Protein 3WXB (pdb70)

Sequence (521 aa):
SSGLVPRGSHMGELRVRSVLVTGANRGIGLGFVQHLLALSNPPEWVFATCRDPKGQRAQELQKLASKHPNLVIVPLEVTDPASIKAAAASVGERLKGSGLNLLINNAGIARANTIDNETLKDMSEVYTTNTIAPLLLSQAFLPMLKKAAQENPGSGLSCSKAAIINISSTAGSIQDLYLWQYGQALSYRCSKAALNMLTRCQSMGYREHGIFCVALHPGWVKTDMGGTLEDKSRVTVDESVGGMLKVLSNLSEKDSGAFLNWEGKVMAWLRVRSVLVTGANRGIGLGFVQHLLALSNPPEWVFATCRDPKGQRAQELQKLASKHPNLVIVPLEVTDPASIKAAAASVGERLKGSGLNLLINNAGIARANTIDNETLKDMSEVYTTNTIAPLLLSQAFLPMLKKAAQEGLSCSKAAIINISSTAGSIQDLYLWQYGQALSYRCSKAALNMLTRCQSMGYREHGIFCVALHPGWVKTDMGGTLEDKSRVTVDESVGGMLKVLSNLSEKDSGAFLNWEGKVMAW

Structure (mmCIF, N/CA/C/O backbone):
data_3WXB
#
_entry.id   3WXB
#
_cell.length_a   74.568
_cell.length_b   74.568
_cell.length_c   190.925
_cell.angle_alpha   90.00
_cell.angle_beta   90.00
_cell.angle_gamma   120.00
#
_symmetry.space_group_name_H-M   'P 32 2 1'
#
loop_
_entity.id
_entity.type
_entity.pdbx_description
1 polymer 'Uncharacterized protein'
2 non-polymer 'NADPH DIHYDRO-NICOTINAMIDE-ADENINE-DINUCLEOTIDE PHOSPHATE'
3 non-polymer 1,2-ETHANEDIOL
4 water water
#
loop_
_atom_site.group_PDB
_atom_site.id
_atom_site.type_symbol
_atom_site.label_atom_id
_atom_site.label_alt_id
_atom_site.label_comp_id
_atom_site.label_asym_id
_atom_site.label_entity_id
_atom_site.label_seq_id
_atom_site.pdbx_PDB_ins_code
_atom_site.Cartn_x
_atom_site.Cartn_y
_atom_site.Cartn_z
_atom_site.occupancy
_atom_site.B_iso_or_equiv
_atom_site.auth_seq_id
_atom_site.auth_comp_id
_atom_site.auth_asym_id
_atom_site.auth_atom_id
_atom_site.pdbx_PDB_model_num
ATOM 1 N N . SER A 1 11 ? 78.161 -18.742 -7.135 1.00 58.95 -9 SER A N 1
ATOM 2 C CA . SER A 1 11 ? 76.749 -19.214 -6.841 1.00 58.83 -9 SER A CA 1
ATOM 3 C C . SER A 1 11 ? 76.123 -18.481 -5.613 1.00 55.57 -9 SER A C 1
ATOM 4 O O . SER A 1 11 ? 75.668 -17.351 -5.796 1.00 59.44 -9 SER A O 1
ATOM 7 N N . SER A 1 12 ? 76.039 -19.055 -4.392 1.00 51.52 -8 SER A N 1
ATOM 8 C CA . SER A 1 12 ? 76.387 -20.437 -4.047 1.00 46.83 -8 SER A CA 1
ATOM 9 C C . SER A 1 12 ? 75.253 -21.496 -4.173 1.00 43.16 -8 SER A C 1
ATOM 10 O O . SER A 1 12 ? 75.549 -22.696 -4.122 1.00 45.46 -8 SER A O 1
ATOM 13 N N . GLY A 1 13 ? 73.997 -21.074 -4.369 1.00 35.95 -7 GLY A N 1
ATOM 14 C CA . GLY A 1 13 ? 72.899 -22.019 -4.709 1.00 34.88 -7 GLY A CA 1
ATOM 15 C C . GLY A 1 13 ? 72.981 -22.653 -6.097 1.00 32.48 -7 GLY A C 1
ATOM 16 O O . GLY A 1 13 ? 73.580 -22.082 -7.019 1.00 34.62 -7 GLY A O 1
ATOM 17 N N . LEU A 1 14 ? 72.379 -23.821 -6.257 1.00 29.26 -6 LEU A N 1
ATOM 18 C CA . LEU A 1 14 ? 72.259 -24.512 -7.551 1.00 27.33 -6 LEU A CA 1
ATOM 19 C C . LEU A 1 14 ? 70.954 -25.250 -7.513 1.00 22.12 -6 LEU A C 1
ATOM 20 O O . LEU A 1 14 ? 70.665 -25.948 -6.551 1.00 22.56 -6 LEU A O 1
ATOM 25 N N . VAL A 1 15 ? 70.174 -25.124 -8.575 1.00 22.49 -5 VAL A N 1
ATOM 26 C CA . VAL A 1 15 ? 68.887 -25.747 -8.637 1.00 25.43 -5 VAL A CA 1
ATOM 27 C C . VAL A 1 15 ? 68.779 -26.370 -10.005 1.00 24.91 -5 VAL A C 1
ATOM 28 O O . VAL A 1 15 ? 68.277 -25.738 -10.961 1.00 25.08 -5 VAL A O 1
ATOM 32 N N . PRO A 1 16 ? 69.242 -27.650 -10.123 1.00 24.27 -4 PRO A N 1
ATOM 33 C CA . PRO A 1 16 ? 69.316 -28.240 -11.455 1.00 25.10 -4 PRO A CA 1
ATOM 34 C C . PRO A 1 16 ? 67.936 -28.397 -12.094 1.00 23.33 -4 PRO A C 1
ATOM 35 O O . PRO A 1 16 ? 67.835 -28.439 -13.309 1.00 21.73 -4 PRO A O 1
ATOM 39 N N . ARG A 1 17 ? 66.896 -28.502 -11.282 1.00 24.28 -3 ARG A N 1
ATOM 40 C CA . ARG A 1 17 ? 65.514 -28.573 -11.830 1.00 24.48 -3 ARG A CA 1
ATOM 41 C C . ARG A 1 17 ? 65.271 -27.409 -12.828 1.00 22.96 -3 ARG A C 1
ATOM 42 O O . ARG A 1 17 ? 64.583 -27.551 -13.842 1.00 24.63 -3 ARG A O 1
ATOM 50 N N . GLY A 1 18 ? 65.857 -26.267 -12.532 1.00 22.80 -2 GLY A N 1
ATOM 51 C CA . GLY A 1 18 ? 65.736 -25.130 -13.423 1.00 26.66 -2 GLY A CA 1
ATOM 52 C C . GLY A 1 18 ? 66.914 -24.930 -14.371 1.00 29.73 -2 GLY A C 1
ATOM 53 O O . GLY A 1 18 ? 66.718 -24.412 -15.457 1.00 31.77 -2 GLY A O 1
ATOM 54 N N . SER A 1 19 ? 68.123 -25.352 -14.010 1.00 28.58 -1 SER A N 1
ATOM 55 C CA . SER A 1 19 ? 69.300 -25.000 -14.868 1.00 31.18 -1 SER A CA 1
ATOM 56 C C . SER A 1 19 ? 69.649 -26.087 -15.910 1.00 30.60 -1 SER A C 1
ATOM 57 O O . SER A 1 19 ? 70.263 -25.780 -16.931 1.00 33.21 -1 SER A O 1
ATOM 60 N N . HIS A 1 20 ? 69.309 -27.341 -15.642 1.00 27.73 0 HIS A N 1
ATOM 61 C CA . HIS A 1 20 ? 69.592 -28.448 -16.568 1.00 30.64 0 HIS A CA 1
ATOM 62 C C . HIS A 1 20 ? 68.588 -28.437 -17.720 1.00 31.92 0 HIS A C 1
ATOM 63 O O . HIS A 1 20 ? 67.409 -28.326 -17.457 1.00 28.71 0 HIS A O 1
ATOM 70 N N . MET A 1 21 ? 69.056 -28.621 -18.959 1.00 31.60 1 MET A N 1
ATOM 71 C CA . MET A 1 21 ? 68.213 -28.690 -20.127 1.00 31.40 1 MET A CA 1
ATOM 72 C C . MET A 1 21 ? 67.792 -30.116 -20.318 1.00 33.68 1 MET A C 1
ATOM 73 O O . MET A 1 21 ? 68.530 -30.925 -20.892 1.00 33.30 1 MET A O 1
ATOM 78 N N . GLY A 1 22 ? 66.599 -30.438 -19.843 1.00 29.31 2 GLY A N 1
ATOM 79 C CA . GLY A 1 22 ? 66.075 -31.759 -19.973 1.00 29.85 2 GLY A CA 1
ATOM 80 C C . GLY A 1 22 ? 65.470 -31.884 -21.350 1.00 36.13 2 GLY A C 1
ATOM 81 O O . GLY A 1 22 ? 65.545 -30.957 -22.182 1.00 31.06 2 GLY A O 1
ATOM 82 N N . GLU A 1 23 ? 64.838 -33.010 -21.589 1.00 34.16 3 GLU A N 1
ATOM 83 C CA . GLU A 1 23 ? 64.184 -33.169 -22.847 1.00 42.07 3 GLU A CA 1
ATOM 84 C C . GLU A 1 23 ? 62.711 -32.741 -22.761 1.00 40.89 3 GLU A C 1
ATOM 85 O O . GLU A 1 23 ? 61.965 -33.227 -21.911 1.00 40.35 3 GLU A O 1
ATOM 91 N N . LEU A 1 24 ? 62.327 -31.760 -23.571 1.00 39.13 4 LEU A N 1
ATOM 92 C CA . LEU A 1 24 ? 60.917 -31.388 -23.647 1.00 37.79 4 LEU A CA 1
ATOM 93 C C . LEU A 1 24 ? 60.503 -31.775 -25.043 1.00 35.93 4 LEU A C 1
ATOM 94 O O . LEU A 1 24 ? 60.873 -31.097 -25.990 1.00 36.87 4 LEU A O 1
ATOM 99 N N . ARG A 1 25 ? 59.739 -32.840 -25.176 1.00 34.13 5 ARG A N 1
ATOM 100 C CA . ARG A 1 25 ? 59.295 -33.312 -26.475 1.00 35.49 5 ARG A CA 1
ATOM 101 C C . ARG A 1 25 ? 57.789 -33.147 -26.556 1.00 35.77 5 ARG A C 1
ATOM 102 O O . ARG A 1 25 ? 57.039 -34.030 -26.107 1.00 37.09 5 ARG A O 1
ATOM 110 N N . VAL A 1 26 ? 57.331 -32.017 -27.099 1.00 34.11 6 VAL A N 1
ATOM 111 C CA . VAL A 1 26 ? 55.886 -31.755 -27.173 1.00 33.83 6 VAL A CA 1
ATOM 112 C C . VAL A 1 26 ? 55.466 -31.643 -28.649 1.00 30.45 6 VAL A C 1
ATOM 113 O O . VAL A 1 26 ? 55.983 -30.803 -29.403 1.00 28.58 6 VAL A O 1
ATOM 117 N N . ARG A 1 27 ? 54.550 -32.514 -29.045 1.00 28.45 7 ARG A N 1
ATOM 118 C CA . ARG A 1 27 ? 54.050 -32.556 -30.398 1.00 34.21 7 ARG A CA 1
ATOM 119 C C . ARG A 1 27 ? 53.105 -31.350 -30.597 1.00 32.84 7 ARG A C 1
ATOM 120 O O . ARG A 1 27 ? 53.147 -30.663 -31.634 1.00 32.84 7 ARG A O 1
ATOM 128 N N . SER A 1 28 ? 52.247 -31.098 -29.601 1.00 31.44 8 SER A N 1
ATOM 129 C CA . SER A 1 28 ? 51.353 -29.946 -29.708 1.00 29.67 8 SER A CA 1
ATOM 130 C C . SER A 1 28 ? 51.321 -29.182 -28.397 1.00 28.70 8 SER A C 1
ATOM 131 O O . SER A 1 28 ? 51.365 -29.807 -27.325 1.00 25.96 8 SER A O 1
ATOM 134 N N . VAL A 1 29 ? 51.287 -27.845 -28.480 1.00 29.85 9 VAL A N 1
ATOM 135 C CA . VAL A 1 29 ? 51.121 -26.969 -27.293 1.00 28.59 9 VAL A CA 1
ATOM 136 C C . VAL A 1 29 ? 50.133 -25.844 -27.638 1.00 29.54 9 VAL A C 1
ATOM 137 O O . VAL A 1 29 ? 50.158 -25.345 -28.784 1.00 28.67 9 VAL A O 1
ATOM 141 N N . LEU A 1 30 ? 49.363 -25.342 -26.649 1.00 27.26 10 LEU A N 1
ATOM 142 C CA . LEU A 1 30 ? 48.602 -24.070 -26.842 1.00 27.95 10 LEU A CA 1
ATOM 143 C C . LEU A 1 30 ? 48.981 -23.131 -25.719 1.00 29.57 10 LEU A C 1
ATOM 144 O O . LEU A 1 30 ? 49.086 -23.576 -24.540 1.00 28.88 10 LEU A O 1
ATOM 149 N N . VAL A 1 31 ? 49.303 -21.878 -26.072 1.00 22.16 11 VAL A N 1
ATOM 150 C CA . VAL A 1 31 ? 49.647 -20.853 -25.124 1.00 20.79 11 VAL A CA 1
ATOM 151 C C . VAL A 1 31 ? 48.575 -19.748 -25.238 1.00 26.80 11 VAL A C 1
ATOM 152 O O . VAL A 1 31 ? 48.318 -19.294 -26.352 1.00 29.41 11 VAL A O 1
ATOM 156 N N . THR A 1 32 ? 47.964 -19.339 -24.127 1.00 27.64 12 THR A N 1
ATOM 157 C CA . THR A 1 32 ? 46.999 -18.202 -24.104 1.00 25.61 12 THR A CA 1
ATOM 158 C C . THR A 1 32 ? 47.758 -16.907 -23.863 1.00 25.05 12 THR A C 1
ATOM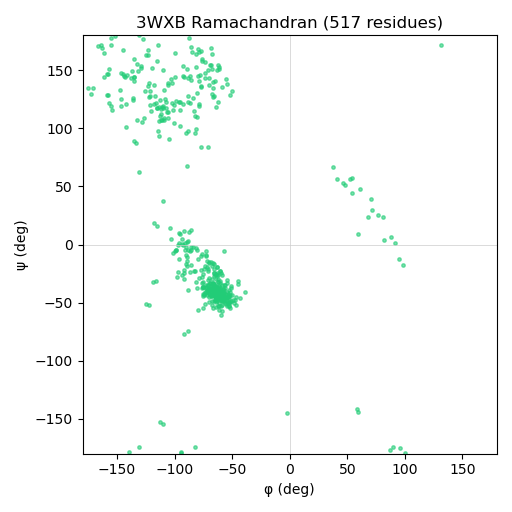 159 O O . THR A 1 32 ? 48.816 -16.897 -23.210 1.00 24.91 12 THR A O 1
ATOM 163 N N . GLY A 1 33 ? 47.247 -15.773 -24.374 1.00 26.79 13 GLY A N 1
ATOM 164 C CA . GLY A 1 33 ? 47.910 -14.477 -24.132 1.00 20.89 13 GLY A CA 1
ATOM 165 C C . GLY A 1 33 ? 49.212 -14.396 -24.886 1.00 26.54 13 GLY A C 1
ATOM 166 O O . GLY A 1 33 ? 50.219 -13.895 -24.381 1.00 24.51 13 GLY A O 1
ATOM 167 N N . ALA A 1 34 ? 49.223 -14.911 -26.119 1.00 27.56 14 ALA A N 1
ATOM 168 C CA . ALA A 1 34 ? 50.499 -15.097 -26.824 1.00 23.80 14 ALA A CA 1
ATOM 169 C C . ALA A 1 34 ? 51.022 -13.918 -27.671 1.00 32.15 14 ALA A C 1
ATOM 170 O O . ALA A 1 34 ? 52.072 -14.063 -28.327 1.00 27.93 14 ALA A O 1
ATOM 172 N N . ASN A 1 35 ? 50.322 -12.769 -27.692 1.00 31.88 15 ASN A N 1
ATOM 173 C CA . ASN A 1 35 ? 50.767 -11.682 -28.570 1.00 29.02 15 ASN A CA 1
ATOM 174 C C . ASN A 1 35 ? 51.844 -10.789 -28.041 1.00 31.68 15 ASN A C 1
ATOM 175 O O . ASN A 1 35 ? 52.547 -10.121 -28.829 1.00 29.29 15 ASN A O 1
ATOM 180 N N . ARG A 1 36 ? 52.001 -10.718 -26.721 1.00 26.70 16 ARG A N 1
ATOM 181 C CA . ARG A 1 36 ? 53.045 -9.878 -26.183 1.00 30.99 16 ARG A CA 1
ATOM 182 C C . ARG A 1 36 ? 53.462 -10.510 -24.842 1.00 29.00 16 ARG A C 1
ATOM 183 O O . ARG A 1 36 ? 52.896 -11.527 -24.462 1.00 26.02 16 ARG A O 1
ATOM 191 N N . GLY A 1 37 ? 54.430 -9.904 -24.172 1.00 28.37 17 GLY A N 1
ATOM 192 C CA . GLY A 1 37 ? 54.870 -10.320 -22.830 1.00 31.37 17 GLY A CA 1
ATOM 193 C C . GLY A 1 37 ? 55.381 -11.749 -22.764 1.00 29.30 17 GLY A C 1
ATOM 194 O O . GLY A 1 37 ? 55.973 -12.282 -23.707 1.00 30.95 17 GLY A O 1
ATOM 195 N N . ILE A 1 38 ? 55.100 -12.393 -21.652 1.00 27.75 18 ILE A N 1
ATOM 196 C CA . ILE A 1 38 ? 55.600 -13.762 -21.417 1.00 25.76 18 ILE A CA 1
ATOM 197 C C . ILE A 1 38 ? 55.048 -14.740 -22.405 1.00 25.70 18 ILE A C 1
ATOM 198 O O . ILE A 1 38 ? 55.780 -15.640 -22.874 1.00 26.06 18 ILE A O 1
ATOM 203 N N . GLY A 1 39 ? 53.746 -14.604 -22.703 1.00 25.31 19 GLY A N 1
ATOM 204 C CA . GLY A 1 39 ? 53.044 -15.459 -23.692 1.00 25.41 19 GLY A CA 1
ATOM 205 C C . GLY A 1 39 ? 53.750 -15.464 -25.068 1.00 32.71 19 GLY A C 1
ATOM 206 O O . GLY A 1 39 ? 54.020 -16.550 -25.633 1.00 26.96 19 GLY A O 1
ATOM 207 N N . LEU A 1 40 ? 54.086 -14.279 -25.589 1.00 27.58 20 LEU A N 1
ATOM 208 C CA . LEU A 1 40 ? 54.881 -14.203 -26.846 1.00 33.53 20 LEU A CA 1
ATOM 209 C C . LEU A 1 40 ? 56.242 -14.918 -26.696 1.00 31.10 20 LEU A C 1
ATOM 210 O O . LEU A 1 40 ? 56.631 -15.703 -27.588 1.00 30.47 20 LEU A O 1
ATOM 215 N N . GLY A 1 41 ? 56.926 -14.689 -25.566 1.00 29.43 21 GLY A N 1
ATOM 216 C CA . GLY A 1 41 ? 58.134 -15.451 -25.231 1.00 29.54 21 GLY A CA 1
ATOM 217 C C . GLY A 1 41 ? 57.952 -16.967 -25.315 1.00 30.19 21 GLY A C 1
ATOM 218 O O . GLY A 1 41 ? 58.758 -17.668 -25.937 1.00 31.27 21 GLY A O 1
ATOM 219 N N . PHE A 1 42 ? 56.888 -17.490 -24.707 1.00 27.36 22 PHE A N 1
ATOM 220 C CA . PHE A 1 42 ? 56.623 -18.904 -24.806 1.00 28.77 22 PHE A CA 1
ATOM 221 C C . PHE A 1 42 ? 56.592 -19.366 -26.261 1.00 32.48 22 PHE A C 1
ATOM 222 O O . PHE A 1 42 ? 57.214 -20.404 -26.612 1.00 29.68 22 PHE A O 1
ATOM 230 N N . VAL A 1 43 ? 55.893 -18.603 -27.104 1.00 28.24 23 VAL A N 1
ATOM 231 C CA . VAL A 1 43 ? 55.744 -18.983 -28.539 1.00 29.66 23 VAL A CA 1
ATOM 232 C C . VAL A 1 43 ? 57.081 -19.040 -29.256 1.00 30.92 23 VAL A C 1
ATOM 233 O O . VAL A 1 43 ? 57.385 -20.064 -29.914 1.00 35.98 23 VAL A O 1
ATOM 237 N N . GLN A 1 44 ? 57.868 -17.985 -29.113 1.00 27.15 24 GLN A N 1
ATOM 238 C CA . GLN A 1 44 ? 59.191 -17.898 -29.732 1.00 33.71 24 GLN A CA 1
ATOM 239 C C . GLN A 1 44 ? 60.133 -19.032 -29.249 1.00 36.27 24 GLN A C 1
ATOM 240 O O . GLN A 1 44 ? 60.903 -19.609 -30.021 1.00 36.46 24 GLN A O 1
ATOM 246 N N . HIS A 1 45 ? 60.113 -19.306 -27.939 1.00 35.86 25 HIS A N 1
ATOM 247 C CA . HIS A 1 45 ? 60.978 -20.350 -27.383 1.00 33.83 25 HIS A CA 1
ATOM 248 C C . HIS A 1 45 ? 60.524 -21.727 -27.780 1.00 33.76 25 HIS A C 1
ATOM 249 O O . HIS A 1 45 ? 61.384 -22.627 -28.068 1.00 35.57 25 HIS A O 1
ATOM 256 N N . LEU A 1 46 ? 59.201 -21.924 -27.823 1.00 30.09 26 LEU A N 1
ATOM 257 C CA . LEU A 1 46 ? 58.665 -23.213 -28.270 1.00 35.12 26 LEU A CA 1
ATOM 258 C C . LEU A 1 46 ? 59.030 -23.480 -29.723 1.00 39.29 26 LEU A C 1
ATOM 259 O O . LEU A 1 46 ? 59.309 -24.634 -30.100 1.00 37.99 26 LEU A O 1
ATOM 264 N N . LEU A 1 47 ? 58.991 -22.422 -30.538 1.00 36.56 27 LEU A N 1
ATOM 265 C CA . LEU A 1 47 ? 59.299 -22.588 -31.965 1.00 39.62 27 LEU A CA 1
ATOM 266 C C . LEU A 1 47 ? 60.763 -22.904 -32.166 1.00 39.24 27 LEU A C 1
ATOM 267 O O . LEU A 1 47 ? 61.101 -23.615 -33.092 1.00 42.76 27 LEU A O 1
ATOM 272 N N . ALA A 1 48 ? 61.610 -22.350 -31.303 1.00 39.96 28 ALA A N 1
ATOM 273 C CA . ALA A 1 48 ? 63.043 -22.518 -31.346 1.00 41.93 28 ALA A CA 1
ATOM 274 C C . ALA A 1 48 ? 63.570 -23.797 -30.617 1.00 45.41 28 ALA A C 1
ATOM 275 O O . ALA A 1 48 ? 64.775 -23.897 -30.360 1.00 50.15 28 ALA A O 1
ATOM 277 N N . LEU A 1 49 ? 62.689 -24.741 -30.248 1.00 44.43 29 LEU A N 1
ATOM 278 C CA . LEU A 1 49 ? 63.142 -26.013 -29.626 1.00 44.50 29 LEU A CA 1
ATOM 279 C C . LEU A 1 49 ? 63.869 -26.891 -30.682 1.00 48.54 29 LEU A C 1
ATOM 280 O O . LEU A 1 49 ? 63.454 -26.926 -31.859 1.00 44.61 29 LEU A O 1
ATOM 285 N N . SER A 1 50 ? 64.926 -27.597 -30.251 1.00 50.49 30 SER A N 1
ATOM 286 C CA . SER A 1 50 ? 65.627 -28.557 -31.107 1.00 50.66 30 SER A CA 1
ATOM 287 C C . SER A 1 50 ? 64.652 -29.513 -31.807 1.00 50.53 30 SER A C 1
ATOM 288 O O . SER A 1 50 ? 64.709 -29.649 -33.025 1.00 49.98 30 SER A O 1
ATOM 291 N N . ASN A 1 51 ? 63.733 -30.140 -31.079 1.00 49.01 31 ASN A N 1
ATOM 292 C CA . ASN A 1 51 ? 62.622 -30.805 -31.755 1.00 51.19 31 ASN A CA 1
ATOM 293 C C . ASN A 1 51 ? 61.302 -30.010 -31.643 1.00 50.82 31 ASN A C 1
ATOM 294 O O . ASN A 1 51 ? 60.541 -30.184 -30.690 1.00 49.83 31 ASN A O 1
ATOM 299 N N . PRO A 1 52 ? 61.045 -29.117 -32.622 1.00 49.73 32 PRO A N 1
ATOM 300 C CA . PRO A 1 52 ? 59.939 -28.181 -32.464 1.00 45.60 32 PRO A CA 1
ATOM 301 C C . PRO A 1 52 ? 58.597 -28.878 -32.510 1.00 43.72 32 PRO A C 1
ATOM 302 O O . PRO A 1 52 ? 58.473 -29.957 -33.137 1.00 41.45 32 PRO A O 1
ATOM 306 N N . PRO A 1 53 ? 57.594 -28.295 -31.890 1.00 39.56 33 PRO A N 1
ATOM 307 C CA . PRO A 1 53 ? 56.280 -28.898 -31.915 1.00 35.67 33 PRO A CA 1
ATOM 308 C C . PRO A 1 53 ? 55.770 -28.944 -33.312 1.00 36.51 33 PRO A C 1
ATOM 309 O O . PRO A 1 53 ? 56.126 -28.099 -34.062 1.00 36.40 33 PRO A O 1
ATOM 313 N N . GLU A 1 54 ? 54.942 -29.921 -33.630 1.00 34.29 34 GLU A N 1
ATOM 314 C CA . GLU A 1 54 ? 54.207 -29.921 -34.865 1.00 40.77 34 GLU A CA 1
ATOM 315 C C . GLU A 1 54 ? 53.169 -28.815 -34.939 1.00 41.68 34 GLU A C 1
ATOM 316 O O . GLU A 1 54 ? 52.914 -28.305 -35.985 1.00 37.16 34 GLU A O 1
ATOM 322 N N . TRP A 1 55 ? 52.565 -28.465 -33.818 1.00 35.60 35 TRP A N 1
ATOM 323 C CA . TRP A 1 55 ? 51.627 -27.363 -33.748 1.00 34.62 35 TRP A CA 1
ATOM 324 C C . TRP A 1 55 ? 51.904 -26.545 -32.516 1.00 36.06 35 TRP A C 1
ATOM 325 O O . TRP A 1 55 ? 51.925 -27.084 -31.444 1.00 31.12 35 TRP A O 1
ATOM 336 N N . VAL A 1 56 ? 52.095 -25.250 -32.685 1.00 31.67 36 VAL A N 1
ATOM 337 C CA . VAL A 1 56 ? 52.057 -24.319 -31.596 1.00 32.98 36 VAL A CA 1
ATOM 338 C C . VAL A 1 56 ? 50.814 -23.479 -31.848 1.00 36.57 36 VAL A C 1
ATOM 339 O O . VAL A 1 56 ? 50.731 -22.753 -32.854 1.00 33.23 36 VAL A O 1
ATOM 343 N N . PHE A 1 57 ? 49.820 -23.639 -30.982 1.00 32.57 37 PHE A N 1
ATOM 344 C CA . PHE A 1 57 ? 48.656 -22.780 -30.994 1.00 31.60 37 PHE A CA 1
ATOM 345 C C . PHE A 1 57 ? 48.944 -21.548 -30.156 1.00 33.55 37 PHE A C 1
ATOM 346 O O . PHE A 1 57 ? 49.272 -21.624 -28.944 1.00 30.22 37 PHE A O 1
ATOM 354 N N . ALA A 1 58 ? 48.839 -20.386 -30.783 1.00 30.31 38 ALA A N 1
ATOM 355 C CA . ALA A 1 58 ? 49.065 -19.169 -30.019 1.00 29.19 38 ALA A CA 1
ATOM 356 C C . ALA A 1 58 ? 47.714 -18.431 -29.956 1.00 34.95 38 ALA A C 1
ATOM 357 O O . ALA A 1 58 ? 47.152 -18.065 -31.020 1.00 34.10 38 ALA A O 1
ATOM 359 N N . THR A 1 59 ? 47.153 -18.222 -28.765 1.00 29.48 39 THR A N 1
ATOM 360 C CA . THR A 1 59 ? 45.877 -17.534 -28.753 1.00 27.21 39 THR A CA 1
ATOM 361 C C . THR A 1 59 ? 46.095 -16.025 -28.590 1.00 30.36 39 THR A C 1
ATOM 362 O O . THR A 1 59 ? 47.020 -15.559 -27.890 1.00 27.40 39 THR A O 1
ATOM 366 N N . CYS A 1 60 ? 45.222 -15.258 -29.251 1.00 33.08 40 CYS A N 1
ATOM 367 C CA . CYS A 1 60 ? 45.173 -13.838 -29.017 1.00 31.27 40 CYS A CA 1
ATOM 368 C C . CYS A 1 60 ? 43.802 -13.261 -29.365 1.00 29.89 40 CYS A C 1
ATOM 369 O O . CYS A 1 60 ? 42.874 -13.952 -29.790 1.00 28.26 40 CYS A O 1
ATOM 372 N N . ARG A 1 61 ? 43.698 -11.973 -29.126 1.00 33.76 41 ARG A N 1
ATOM 373 C CA . ARG A 1 61 ? 42.522 -11.189 -29.378 1.00 35.30 41 ARG A CA 1
ATOM 374 C C . ARG A 1 61 ? 42.880 -10.294 -30.521 1.00 35.20 41 ARG A C 1
ATOM 375 O O . ARG A 1 61 ? 44.017 -9.891 -30.662 1.00 37.52 41 ARG A O 1
ATOM 383 N N . ASP A 1 62 ? 41.880 -9.951 -31.299 1.00 39.35 42 ASP A N 1
ATOM 384 C CA . ASP A 1 62 ? 42.015 -9.005 -32.412 1.00 37.25 42 ASP A CA 1
ATOM 385 C C . ASP A 1 62 ? 43.151 -9.508 -33.295 1.00 35.08 42 ASP A C 1
ATOM 386 O O . ASP A 1 62 ? 44.104 -8.794 -33.465 1.00 35.95 42 ASP A O 1
ATOM 391 N N . PRO A 1 63 ? 43.080 -10.756 -33.826 1.00 37.31 43 PRO A N 1
ATOM 392 C CA . PRO A 1 63 ? 44.296 -11.327 -34.473 1.00 41.21 43 PRO A CA 1
ATOM 393 C C . PRO A 1 63 ? 44.860 -10.531 -35.682 1.00 42.57 43 PRO A C 1
ATOM 394 O O . PRO A 1 63 ? 46.046 -10.601 -35.988 1.00 38.61 43 PRO A O 1
ATOM 398 N N . LYS A 1 64 ? 44.022 -9.759 -36.357 1.00 44.50 44 LYS A N 1
ATOM 399 C CA . LYS A 1 64 ? 44.582 -8.954 -37.431 1.00 47.79 44 LYS A CA 1
ATOM 400 C C . LYS A 1 64 ? 44.557 -7.507 -37.064 1.00 48.38 44 LYS A C 1
ATOM 401 O O . LYS A 1 64 ? 44.311 -6.692 -37.909 1.00 51.03 44 LYS A O 1
ATOM 407 N N . GLY A 1 65 ? 44.799 -7.188 -35.803 1.00 47.14 45 GLY A N 1
ATOM 408 C CA . GLY A 1 65 ? 44.830 -5.807 -35.348 1.00 44.18 45 GLY A CA 1
ATOM 409 C C . GLY A 1 65 ? 46.251 -5.554 -34.928 1.00 45.24 45 GLY A C 1
ATOM 410 O O . GLY A 1 65 ? 47.047 -6.491 -34.852 1.00 46.74 45 GLY A O 1
ATOM 411 N N . GLN A 1 66 ? 46.576 -4.310 -34.634 1.00 43.63 46 GLN A N 1
ATOM 412 C CA . GLN A 1 66 ? 47.944 -3.925 -34.256 1.00 45.09 46 GLN A CA 1
ATOM 413 C C . GLN A 1 66 ? 48.622 -4.767 -33.101 1.00 44.74 46 GLN A C 1
ATOM 414 O O . GLN A 1 66 ? 49.847 -4.993 -33.113 1.00 39.28 46 GLN A O 1
ATOM 420 N N . ARG A 1 67 ? 47.802 -5.139 -32.112 1.00 43.22 47 ARG A N 1
ATOM 421 C CA . ARG A 1 67 ? 48.137 -6.022 -30.951 1.00 48.29 47 ARG A CA 1
ATOM 422 C C . ARG A 1 67 ? 48.933 -7.298 -31.301 1.00 46.58 47 ARG A C 1
ATOM 423 O O . ARG A 1 67 ? 49.732 -7.810 -30.503 1.00 46.08 47 ARG A O 1
ATOM 431 N N . ALA A 1 68 ? 48.639 -7.824 -32.487 1.00 41.74 48 ALA A N 1
ATOM 432 C CA . ALA A 1 68 ? 48.981 -9.185 -32.896 1.00 40.38 48 ALA A CA 1
ATOM 433 C C . ALA A 1 68 ? 49.961 -9.155 -34.034 1.00 39.68 48 ALA A C 1
ATOM 434 O O . ALA A 1 68 ? 50.162 -10.152 -34.723 1.00 40.34 48 ALA A O 1
ATOM 436 N N . GLN A 1 69 ? 50.563 -7.997 -34.230 1.00 41.39 49 GLN A N 1
ATOM 437 C CA . GLN A 1 69 ? 51.442 -7.778 -35.358 1.00 46.54 49 GLN A CA 1
ATOM 438 C C . GLN A 1 69 ? 52.641 -8.696 -35.296 1.00 46.56 49 GLN A C 1
ATOM 439 O O . GLN A 1 69 ? 52.963 -9.384 -36.281 1.00 40.13 49 GLN A O 1
ATOM 445 N N . GLU A 1 70 ? 53.341 -8.679 -34.165 1.00 44.55 50 GLU A N 1
ATOM 446 C CA . GLU A 1 70 ? 54.577 -9.439 -34.141 1.00 49.97 50 GLU A CA 1
ATOM 447 C C . GLU A 1 70 ? 54.308 -10.946 -34.229 1.00 46.20 50 GLU A C 1
ATOM 448 O O . GLU A 1 70 ? 55.088 -11.690 -34.842 1.00 45.84 50 GLU A O 1
ATOM 454 N N . LEU A 1 71 ? 53.155 -11.382 -33.712 1.00 45.54 51 LEU A N 1
ATOM 455 C CA . LEU A 1 71 ? 52.717 -12.788 -33.856 1.00 43.14 51 LEU A CA 1
ATOM 456 C C . LEU A 1 71 ? 52.461 -13.186 -35.283 1.00 46.03 51 LEU A C 1
ATOM 457 O O . LEU A 1 71 ? 52.783 -14.302 -35.683 1.00 43.72 51 LEU A O 1
ATOM 462 N N . GLN A 1 72 ? 51.767 -12.316 -36.015 1.00 44.66 52 GLN A N 1
ATOM 463 C CA . GLN A 1 72 ? 51.472 -12.553 -37.421 1.00 43.91 52 GLN A CA 1
ATOM 464 C C . GLN A 1 72 ? 52.778 -12.651 -38.219 1.00 42.33 52 GLN A C 1
ATOM 465 O O . GLN A 1 72 ? 52.874 -13.423 -39.156 1.00 42.76 52 GLN A O 1
ATOM 471 N N . LYS A 1 73 ? 53.769 -11.863 -37.826 1.00 42.19 53 LYS A N 1
ATOM 472 C CA . LYS A 1 73 ? 55.086 -11.892 -38.455 1.00 44.82 53 LYS A CA 1
ATOM 473 C C . LYS A 1 73 ? 55.622 -13.290 -38.285 1.00 46.75 53 LYS A C 1
ATOM 474 O O . LYS A 1 73 ? 55.825 -14.005 -39.264 1.00 45.96 53 LYS A O 1
ATOM 480 N N . LEU A 1 74 ? 55.768 -13.706 -37.022 1.00 43.37 54 LEU A N 1
ATOM 481 C CA . LEU A 1 74 ? 56.224 -15.049 -36.696 1.00 43.18 54 LEU A CA 1
ATOM 482 C C . LEU A 1 74 ? 55.519 -16.128 -37.495 1.00 42.28 54 LEU A C 1
ATOM 483 O O . LEU A 1 74 ? 56.171 -17.065 -38.002 1.00 41.33 54 LEU A O 1
ATOM 488 N N . ALA A 1 75 ? 54.198 -16.011 -37.593 1.00 41.26 55 ALA A N 1
ATOM 489 C CA . ALA A 1 75 ? 53.380 -17.024 -38.244 1.00 46.06 55 ALA A CA 1
ATOM 490 C C . ALA A 1 75 ? 53.678 -17.170 -39.736 1.00 50.89 55 ALA A C 1
ATOM 491 O O . ALA A 1 75 ? 53.605 -18.291 -40.290 1.00 51.72 55 ALA A O 1
ATOM 493 N N . SER A 1 76 ? 53.987 -16.040 -40.388 1.00 52.64 56 SER A N 1
ATOM 494 C CA . SER A 1 76 ? 54.346 -16.050 -41.824 1.00 53.31 56 SER A CA 1
ATOM 495 C C . SER A 1 76 ? 55.626 -16.874 -42.062 1.00 53.97 56 SER A C 1
ATOM 496 O O . SER A 1 76 ? 55.778 -17.497 -43.120 1.00 54.17 56 SER A O 1
ATOM 499 N N . LYS A 1 77 ? 56.530 -16.869 -41.071 1.00 53.21 57 LYS A N 1
ATOM 500 C CA . LYS A 1 77 ? 57.773 -17.647 -41.087 1.00 51.68 57 LYS A CA 1
ATOM 501 C C . LYS A 1 77 ? 57.735 -19.081 -40.493 1.00 51.83 57 LYS A C 1
ATOM 502 O O . LYS A 1 77 ? 58.665 -19.858 -40.717 1.00 48.97 57 LYS A O 1
ATOM 508 N N . HIS A 1 78 ? 56.711 -19.429 -39.711 1.00 47.02 58 HIS A N 1
ATOM 509 C CA . HIS A 1 78 ? 56.632 -20.780 -39.127 1.00 44.25 58 HIS A CA 1
ATOM 510 C C . HIS A 1 78 ? 55.321 -21.476 -39.419 1.00 43.61 58 HIS A C 1
ATOM 511 O O . HIS A 1 78 ? 54.279 -21.092 -38.869 1.00 45.57 58 HIS A O 1
ATOM 518 N N . PRO A 1 79 ? 55.366 -22.517 -40.289 1.00 44.52 59 PRO A N 1
ATOM 519 C CA . PRO A 1 79 ? 54.133 -23.188 -40.639 1.00 43.16 59 PRO A CA 1
ATOM 520 C C . PRO A 1 79 ? 53.539 -23.956 -39.456 1.00 42.13 59 PRO A C 1
ATOM 521 O O . PRO A 1 79 ? 52.372 -24.275 -39.488 1.00 41.29 59 PRO A O 1
ATOM 525 N N . ASN A 1 80 ? 54.351 -24.241 -38.427 1.00 43.45 60 ASN A N 1
ATOM 526 C CA . ASN A 1 80 ? 53.829 -24.941 -37.228 1.00 43.86 60 ASN A CA 1
ATOM 527 C C . ASN A 1 80 ? 53.061 -24.000 -36.241 1.00 41.22 60 ASN A C 1
ATOM 528 O O . ASN A 1 80 ? 52.331 -24.470 -35.360 1.00 42.25 60 ASN A O 1
ATOM 533 N N . LEU A 1 81 ? 53.188 -22.694 -36.442 1.00 35.59 61 LEU A N 1
ATOM 534 C CA . LEU A 1 81 ? 52.449 -21.683 -35.659 1.00 39.38 61 LEU A CA 1
ATOM 535 C C . LEU A 1 81 ? 51.033 -21.416 -36.151 1.00 39.79 61 LEU A C 1
ATOM 536 O O . LEU A 1 81 ? 50.855 -20.901 -37.272 1.00 40.68 61 LEU A O 1
ATOM 541 N N . VAL A 1 82 ? 50.032 -21.748 -35.321 1.00 37.27 62 VAL A N 1
ATOM 542 C CA . VAL A 1 82 ? 48.624 -21.530 -35.592 1.00 32.65 62 VAL A CA 1
ATOM 543 C C . VAL A 1 82 ? 48.083 -20.435 -34.646 1.00 37.85 62 VAL A C 1
ATOM 544 O O . VAL A 1 82 ? 48.066 -20.643 -33.425 1.00 30.51 62 VAL A O 1
ATOM 548 N N . ILE A 1 83 ? 47.606 -19.308 -35.210 1.00 33.15 63 ILE A N 1
ATOM 549 C CA . ILE A 1 83 ? 47.023 -18.211 -34.421 1.00 36.23 63 ILE A CA 1
ATOM 550 C C . ILE A 1 83 ? 45.529 -18.432 -34.209 1.00 36.57 63 ILE A C 1
ATOM 551 O O . ILE A 1 83 ? 44.772 -18.606 -35.181 1.00 39.40 63 ILE A O 1
ATOM 556 N N . VAL A 1 84 ? 45.116 -18.482 -32.931 1.00 32.56 64 VAL A N 1
ATOM 557 C CA . VAL A 1 84 ? 43.739 -18.760 -32.515 1.00 32.78 64 VAL A CA 1
ATOM 558 C C . VAL A 1 84 ? 43.076 -17.531 -31.795 1.00 35.75 64 VAL A C 1
ATOM 559 O O . VAL A 1 84 ? 43.584 -17.053 -30.732 1.00 32.82 64 VAL A O 1
ATOM 563 N N . PRO A 1 85 ? 41.973 -16.965 -32.394 1.00 35.94 65 PRO A N 1
ATOM 564 C CA . PRO A 1 85 ? 41.267 -15.890 -31.651 1.00 35.51 65 PRO A CA 1
ATOM 565 C C . PRO A 1 85 ? 40.616 -16.411 -30.392 1.00 30.60 65 PRO A C 1
ATOM 566 O O . PRO A 1 85 ? 39.955 -17.459 -30.406 1.00 31.35 65 PRO A O 1
ATOM 570 N N . LEU A 1 86 ? 40.799 -15.675 -29.300 1.00 32.21 66 LEU A N 1
ATOM 571 C CA . LEU A 1 86 ? 40.238 -16.129 -28.017 1.00 34.58 66 LEU A CA 1
ATOM 572 C C . LEU A 1 86 ? 40.093 -14.962 -27.036 1.00 26.75 66 LEU A C 1
ATOM 573 O O . LEU A 1 86 ? 41.047 -14.243 -26.780 1.00 28.71 66 LEU A O 1
ATOM 578 N N . GLU A 1 87 ? 38.904 -14.827 -26.483 1.00 31.00 67 GLU A N 1
ATOM 579 C CA . GLU A 1 87 ? 38.643 -13.905 -25.378 1.00 30.02 67 GLU A CA 1
ATOM 580 C C . GLU A 1 87 ? 38.422 -14.869 -24.193 1.00 28.14 67 GLU A C 1
ATOM 581 O O . GLU A 1 87 ? 37.394 -15.576 -24.103 1.00 28.66 67 GLU A O 1
ATOM 587 N N . VAL A 1 88 ? 39.406 -14.927 -23.290 1.00 30.26 68 VAL A N 1
ATOM 588 C CA . VAL A 1 88 ? 39.354 -15.955 -22.224 1.00 32.13 68 VAL A CA 1
ATOM 589 C C . VAL A 1 88 ? 38.191 -15.794 -21.226 1.00 31.42 68 VAL A C 1
ATOM 590 O O . VAL A 1 88 ? 37.801 -16.794 -20.576 1.00 27.48 68 VAL A O 1
ATOM 594 N N . THR A 1 89 ? 37.619 -14.578 -21.108 1.00 32.26 69 THR A N 1
ATOM 595 C CA . THR A 1 89 ? 36.475 -14.423 -20.215 1.00 34.53 69 THR A CA 1
ATOM 596 C C . THR A 1 89 ? 35.134 -14.844 -20.785 1.00 38.72 69 THR A C 1
ATOM 597 O O . THR A 1 89 ? 34.118 -14.821 -20.065 1.00 38.37 69 THR A O 1
ATOM 601 N N . ASP A 1 90 ? 35.118 -15.246 -22.052 1.00 33.40 70 ASP A N 1
ATOM 602 C CA . ASP A 1 90 ? 33.845 -15.540 -22.753 1.00 35.30 70 ASP A CA 1
ATOM 603 C C . ASP A 1 90 ? 33.742 -17.045 -22.972 1.00 32.75 70 ASP A C 1
ATOM 604 O O . ASP A 1 90 ? 34.492 -17.572 -23.791 1.00 32.26 70 ASP A O 1
ATOM 609 N N . PRO A 1 91 ? 32.832 -17.745 -22.253 1.00 30.57 71 PRO A N 1
ATOM 610 C CA . PRO A 1 91 ? 32.750 -19.216 -22.478 1.00 36.89 71 PRO A CA 1
ATOM 611 C C . PRO A 1 91 ? 32.528 -19.607 -23.944 1.00 38.17 71 PRO A C 1
ATOM 612 O O . PRO A 1 91 ? 33.054 -20.622 -24.390 1.00 36.09 71 PRO A O 1
ATOM 616 N N . ALA A 1 92 ? 31.793 -18.794 -24.699 1.00 38.98 72 ALA A N 1
ATOM 617 C CA . ALA A 1 92 ? 31.523 -19.095 -26.113 1.00 36.92 72 ALA A CA 1
ATOM 618 C C . ALA A 1 92 ? 32.777 -19.032 -26.953 1.00 35.14 72 ALA A C 1
ATOM 619 O O . ALA A 1 92 ? 32.948 -19.842 -27.875 1.00 34.93 72 ALA A O 1
ATOM 621 N N . SER A 1 93 ? 33.663 -18.096 -26.642 1.00 29.30 73 SER A N 1
ATOM 622 C CA . SER A 1 93 ? 34.935 -17.950 -27.344 1.00 31.78 73 SER A CA 1
ATOM 623 C C . SER A 1 93 ? 35.913 -19.094 -26.957 1.00 33.09 73 SER A C 1
ATOM 624 O O . SER A 1 93 ? 36.687 -19.599 -27.811 1.00 32.29 73 SER A O 1
ATOM 627 N N . ILE A 1 94 ? 35.892 -19.490 -25.701 1.00 31.44 74 ILE A N 1
ATOM 628 C CA . ILE A 1 94 ? 36.589 -20.679 -25.232 1.00 35.35 74 ILE A CA 1
ATOM 629 C C . ILE A 1 94 ? 36.084 -21.902 -25.978 1.00 37.92 74 ILE A C 1
ATOM 630 O O . ILE A 1 94 ? 36.834 -22.685 -26.490 1.00 37.84 74 ILE A O 1
ATOM 635 N N . LYS A 1 95 ? 34.787 -22.037 -26.049 1.00 38.03 75 LYS A N 1
ATOM 636 C CA . LYS A 1 95 ? 34.202 -23.130 -26.776 1.00 40.11 75 LYS A CA 1
ATOM 637 C C . LYS A 1 95 ? 34.688 -23.178 -28.210 1.00 39.80 75 LYS A C 1
ATOM 638 O O . LYS A 1 95 ? 35.098 -24.203 -28.677 1.00 34.85 75 LYS A O 1
ATOM 644 N N . ALA A 1 96 ? 34.604 -22.065 -28.898 1.00 36.40 76 ALA A N 1
ATOM 645 C CA . ALA A 1 96 ? 34.929 -22.022 -30.322 1.00 37.41 76 ALA A CA 1
ATOM 646 C C . ALA A 1 96 ? 36.426 -22.291 -30.544 1.00 35.54 76 ALA A C 1
ATOM 647 O O . ALA A 1 96 ? 36.809 -22.955 -31.510 1.00 35.99 76 ALA A O 1
ATOM 649 N N . ALA A 1 97 ? 37.277 -21.794 -29.650 1.00 32.24 77 ALA A N 1
ATOM 650 C CA . ALA A 1 97 ? 38.715 -22.028 -29.740 1.00 30.60 77 ALA A CA 1
ATOM 651 C C . ALA A 1 97 ? 39.046 -23.521 -29.600 1.00 32.89 77 ALA A C 1
ATOM 652 O O . ALA A 1 97 ? 39.812 -24.063 -30.405 1.00 30.43 77 ALA A O 1
ATOM 654 N N . ALA A 1 98 ? 38.405 -24.202 -28.646 1.00 33.38 78 ALA A N 1
ATOM 655 C CA . ALA A 1 98 ? 38.673 -25.625 -28.432 1.00 34.00 78 ALA A CA 1
ATOM 656 C C . ALA A 1 98 ? 38.251 -26.418 -29.684 1.00 37.04 78 ALA A C 1
ATOM 657 O O . ALA A 1 98 ? 38.986 -27.302 -30.159 1.00 36.95 78 ALA A O 1
ATOM 659 N N . ALA A 1 99 ? 37.047 -26.118 -30.172 1.00 38.03 79 ALA A N 1
ATOM 660 C CA . ALA A 1 99 ? 36.475 -26.774 -31.366 1.00 37.04 79 ALA A CA 1
ATOM 661 C C . ALA A 1 99 ? 37.375 -26.595 -32.573 1.00 32.00 79 ALA A C 1
ATOM 662 O O . ALA A 1 99 ? 37.561 -27.527 -33.362 1.00 38.96 79 ALA A O 1
ATOM 664 N N . SER A 1 100 ? 37.934 -25.409 -32.716 1.00 30.71 80 SER A N 1
ATOM 665 C CA . SER A 1 100 ? 38.862 -25.066 -33.803 1.00 32.89 80 SER A CA 1
ATOM 666 C C . SER A 1 100 ? 40.197 -25.812 -33.694 1.00 35.91 80 SER A C 1
ATOM 667 O O . SER A 1 100 ? 40.697 -26.424 -34.673 1.00 32.60 80 SER A O 1
ATOM 670 N N . VAL A 1 101 ? 40.780 -25.783 -32.496 1.00 34.05 81 VAL A N 1
ATOM 671 C CA . VAL A 1 101 ? 42.040 -26.493 -32.242 1.00 31.90 81 VAL A CA 1
ATOM 672 C C . VAL A 1 101 ? 41.876 -28.000 -32.458 1.00 29.71 81 VAL A C 1
ATOM 673 O O . VAL A 1 101 ? 42.719 -28.621 -33.064 1.00 33.26 81 VAL A O 1
ATOM 677 N N . GLY A 1 102 ? 40.788 -28.556 -31.932 1.00 32.91 82 GLY A N 1
ATOM 678 C CA . GLY A 1 102 ? 40.372 -29.943 -32.112 1.00 34.98 82 GLY A CA 1
ATOM 679 C C . GLY A 1 102 ? 40.303 -30.367 -33.563 1.00 38.28 82 GLY A C 1
ATOM 680 O O . GLY A 1 102 ? 40.739 -31.470 -33.935 1.00 36.88 82 GLY A O 1
ATOM 681 N N . GLU A 1 103 ? 39.799 -29.476 -34.399 1.00 34.46 83 GLU A N 1
ATOM 682 C CA . GLU A 1 103 ? 39.668 -29.760 -35.815 1.00 34.12 83 GLU A CA 1
ATOM 683 C C . GLU A 1 103 ? 41.070 -29.744 -36.435 1.00 31.11 83 GLU A C 1
ATOM 684 O O . GLU A 1 103 ? 41.432 -30.646 -37.215 1.00 30.84 83 GLU A O 1
ATOM 690 N N . ARG A 1 104 ? 41.902 -28.769 -36.073 1.00 33.70 84 ARG A N 1
ATOM 691 C CA . ARG A 1 104 ? 43.292 -28.756 -36.603 1.00 34.00 84 ARG A CA 1
ATOM 692 C C . ARG A 1 104 ? 44.147 -29.945 -36.162 1.00 34.85 84 ARG A C 1
ATOM 693 O O . ARG A 1 104 ? 45.043 -30.393 -36.905 1.00 34.86 84 ARG A O 1
ATOM 701 N N . LEU A 1 105 ? 43.857 -30.484 -34.974 1.00 32.96 85 LEU A N 1
ATOM 702 C CA . LEU A 1 105 ? 44.616 -31.603 -34.406 1.00 33.61 85 LEU A CA 1
ATOM 703 C C . LEU A 1 105 ? 44.310 -32.935 -35.082 1.00 36.94 85 LEU A C 1
ATOM 704 O O . LEU A 1 105 ? 45.115 -33.878 -35.030 1.00 34.68 85 LEU A O 1
ATOM 709 N N . LYS A 1 106 ? 43.153 -33.001 -35.730 1.00 39.01 86 LYS A N 1
ATOM 710 C CA . LYS A 1 106 ? 42.744 -34.149 -36.582 1.00 44.76 86 LYS A CA 1
ATOM 711 C C . LYS A 1 106 ? 42.841 -35.456 -35.820 1.00 44.34 86 LYS A C 1
ATOM 712 O O . LYS A 1 106 ? 43.356 -36.440 -36.327 1.00 45.86 86 LYS A O 1
ATOM 718 N N . GLY A 1 107 ? 42.369 -35.443 -34.575 1.00 42.73 87 GLY A N 1
ATOM 719 C CA . GLY A 1 107 ? 42.297 -36.649 -33.752 1.00 40.83 87 GLY A CA 1
ATOM 720 C C . GLY A 1 107 ? 43.496 -36.829 -32.843 1.00 39.64 87 GLY A C 1
ATOM 721 O O . GLY A 1 107 ? 43.461 -37.666 -31.964 1.00 43.88 87 GLY A O 1
ATOM 722 N N . SER A 1 108 ? 44.558 -36.069 -33.065 1.00 36.85 88 SER A N 1
ATOM 723 C CA . SER A 1 108 ? 45.739 -36.111 -32.200 1.00 37.60 88 SER A CA 1
ATOM 724 C C . SER A 1 108 ? 45.500 -35.373 -30.867 1.00 38.11 88 SER A C 1
ATOM 725 O O . SER A 1 108 ? 44.637 -34.493 -30.784 1.00 35.16 88 SER A O 1
ATOM 728 N N . GLY A 1 109 ? 46.285 -35.717 -29.845 1.00 36.24 89 GLY A N 1
ATOM 729 C CA . GLY A 1 109 ? 46.130 -35.031 -28.553 1.00 33.10 89 GLY A CA 1
ATOM 730 C C . GLY A 1 109 ? 46.779 -33.672 -28.460 1.00 28.86 89 GLY A C 1
ATOM 731 O O . GLY A 1 109 ? 47.614 -33.268 -29.305 1.00 28.40 89 GLY A O 1
ATOM 732 N N . LEU A 1 110 ? 46.432 -32.953 -27.391 1.00 29.55 90 LEU A N 1
ATOM 733 C CA . LEU A 1 110 ? 47.176 -31.744 -27.033 1.00 29.33 90 LEU A CA 1
ATOM 734 C C . LEU A 1 110 ? 48.082 -32.125 -25.881 1.00 27.13 90 LEU A C 1
ATOM 735 O O . LEU A 1 110 ? 47.608 -32.542 -24.823 1.00 25.28 90 LEU A O 1
ATOM 740 N N . ASN A 1 111 ? 49.376 -31.939 -26.070 1.00 29.01 91 ASN A N 1
ATOM 741 C CA . ASN A 1 111 ? 50.354 -32.324 -25.044 1.00 30.34 91 ASN A CA 1
ATOM 742 C C . ASN A 1 111 ? 50.517 -31.317 -23.923 1.00 31.33 91 ASN A C 1
ATOM 743 O O . ASN A 1 111 ? 50.786 -31.701 -22.794 1.00 27.99 91 ASN A O 1
ATOM 748 N N . LEU A 1 112 ? 50.353 -30.035 -24.220 1.00 29.49 92 LEU A N 1
ATOM 749 C CA . LEU A 1 112 ? 50.772 -28.996 -23.278 1.00 27.84 92 LEU A CA 1
ATOM 750 C C . LEU A 1 112 ? 49.816 -27.804 -23.386 1.00 28.12 92 LEU A C 1
ATOM 751 O O . LEU A 1 112 ? 49.601 -27.261 -24.515 1.00 28.24 92 LEU A O 1
ATOM 756 N N . LEU A 1 113 ? 49.222 -27.392 -22.263 1.00 25.41 93 LEU A N 1
ATOM 757 C CA . LEU A 1 113 ? 48.295 -26.242 -22.286 1.00 24.93 93 LEU A CA 1
ATOM 758 C C . LEU A 1 113 ? 48.903 -25.277 -21.333 1.00 24.40 93 LEU A C 1
ATOM 759 O O . LEU A 1 113 ? 49.102 -25.653 -20.168 1.00 23.38 93 LEU A O 1
ATOM 764 N N . ILE A 1 114 ? 49.243 -24.079 -21.800 1.00 21.01 94 ILE A N 1
ATOM 765 C CA . ILE A 1 114 ? 49.823 -23.068 -20.939 1.00 22.55 94 ILE A CA 1
ATOM 766 C C . ILE A 1 114 ? 48.822 -21.910 -20.749 1.00 25.09 94 ILE A C 1
ATOM 767 O O . ILE A 1 114 ? 48.629 -21.080 -21.684 1.00 25.51 94 ILE A O 1
ATOM 772 N N . ASN A 1 115 ? 48.244 -21.838 -19.539 1.00 25.20 95 ASN A N 1
ATOM 773 C CA . ASN A 1 115 ? 47.369 -20.710 -19.142 1.00 24.06 95 ASN A CA 1
ATOM 774 C C . ASN A 1 115 ? 48.162 -19.522 -18.680 1.00 21.87 95 ASN A C 1
ATOM 775 O O . ASN A 1 115 ? 48.584 -19.453 -17.526 1.00 23.22 95 ASN A O 1
ATOM 780 N N . ASN A 1 116 ? 48.393 -18.587 -19.574 1.00 21.27 96 ASN A N 1
ATOM 781 C CA . ASN A 1 116 ? 49.286 -17.487 -19.321 1.00 23.95 96 ASN A CA 1
ATOM 782 C C . ASN A 1 116 ? 48.527 -16.148 -19.327 1.00 22.42 96 ASN A C 1
ATOM 783 O O . ASN A 1 116 ? 48.919 -15.195 -18.651 1.00 25.65 96 ASN A O 1
ATOM 788 N N . ALA A 1 117 ? 47.473 -16.068 -20.129 1.00 22.87 97 ALA A N 1
ATOM 789 C CA . ALA A 1 117 ? 46.729 -14.807 -20.245 1.00 24.56 97 ALA A CA 1
ATOM 790 C C . ALA A 1 117 ? 46.409 -14.334 -18.853 1.00 23.72 97 ALA A C 1
ATOM 791 O O . ALA A 1 117 ? 45.858 -15.109 -18.102 1.00 26.65 97 ALA A O 1
ATOM 793 N N . GLY A 1 118 ? 46.667 -13.058 -18.553 1.00 25.57 98 GLY A N 1
ATOM 794 C CA . GLY A 1 118 ? 46.148 -12.497 -17.321 1.00 28.55 98 GLY A CA 1
ATOM 795 C C . GLY A 1 118 ? 46.199 -10.988 -17.182 1.00 25.72 98 GLY A C 1
ATOM 796 O O . GLY A 1 118 ? 46.831 -10.318 -17.990 1.00 29.27 98 GLY A O 1
ATOM 797 N N . ILE A 1 119 ? 45.546 -10.499 -16.125 1.00 22.22 99 ILE A N 1
ATOM 798 C CA . ILE A 1 119 ? 45.521 -9.092 -15.780 1.00 26.61 99 ILE A CA 1
ATOM 799 C C . ILE A 1 119 ? 45.803 -8.782 -14.307 1.00 24.09 99 ILE A C 1
ATOM 800 O O . ILE A 1 119 ? 45.530 -9.627 -13.398 1.00 23.56 99 ILE A O 1
ATOM 805 N N . ALA A 1 120 ? 46.286 -7.557 -14.088 1.00 23.58 100 ALA A N 1
ATOM 806 C CA . ALA A 1 120 ? 46.496 -6.969 -12.747 1.00 25.09 100 ALA A CA 1
ATOM 807 C C . ALA A 1 120 ? 45.960 -5.525 -12.776 1.00 29.01 100 ALA A C 1
ATOM 808 O O . ALA A 1 120 ? 46.096 -4.830 -13.796 1.00 32.19 100 ALA A O 1
ATOM 810 N N . ARG A 1 121 ? 45.387 -5.072 -11.678 1.00 29.71 101 ARG A N 1
ATOM 811 C CA . ARG A 1 121 ? 44.903 -3.697 -11.646 1.00 33.74 101 ARG A CA 1
ATOM 812 C C . ARG A 1 121 ? 45.595 -3.011 -10.476 1.00 34.13 101 ARG A C 1
ATOM 813 O O . ARG A 1 121 ? 46.127 -3.693 -9.603 1.00 33.81 101 ARG A O 1
ATOM 821 N N . ALA A 1 122 ? 45.568 -1.677 -10.459 1.00 33.28 102 ALA A N 1
ATOM 822 C CA . ALA A 1 122 ? 46.442 -0.863 -9.598 1.00 37.94 102 ALA A CA 1
ATOM 823 C C . ALA A 1 122 ? 45.719 -0.304 -8.410 1.00 38.29 102 ALA A C 1
ATOM 824 O O . ALA A 1 122 ? 46.186 0.608 -7.754 1.00 41.81 102 ALA A O 1
ATOM 826 N N . ASN A 1 123 ? 44.552 -0.815 -8.123 1.00 42.47 103 ASN A N 1
ATOM 827 C CA . ASN A 1 123 ? 43.871 -0.284 -6.949 1.00 46.72 103 ASN A CA 1
ATOM 828 C C . ASN A 1 123 ? 44.387 -0.818 -5.581 1.00 43.95 103 ASN A C 1
ATOM 829 O O . ASN A 1 123 ? 44.854 -1.965 -5.469 1.00 44.53 103 ASN A O 1
ATOM 834 N N . THR A 1 124 ? 44.356 0.038 -4.566 1.00 40.06 104 THR A N 1
ATOM 835 C CA . THR A 1 124 ? 44.773 -0.318 -3.194 1.00 39.04 104 THR A CA 1
ATOM 836 C C . THR A 1 124 ? 43.580 -0.919 -2.410 1.00 34.48 104 THR A C 1
ATOM 837 O O . THR A 1 124 ? 42.474 -1.019 -2.957 1.00 35.54 104 THR A O 1
ATOM 841 N N . ILE A 1 125 ? 43.789 -1.337 -1.153 1.00 29.45 105 ILE A N 1
ATOM 842 C CA . ILE A 1 125 ? 42.703 -2.050 -0.402 1.00 30.84 105 ILE A CA 1
ATOM 843 C C . ILE A 1 125 ? 41.422 -1.159 -0.241 1.00 30.89 105 ILE A C 1
ATOM 844 O O . ILE A 1 125 ? 40.289 -1.645 -0.202 1.00 30.07 105 ILE A O 1
ATOM 849 N N . ASP A 1 126 ? 41.636 0.140 -0.147 1.00 31.18 106 ASP A N 1
ATOM 850 C CA . ASP A 1 126 ? 40.527 1.059 0.122 1.00 33.09 106 ASP A CA 1
ATOM 851 C C . ASP A 1 126 ? 39.707 1.260 -1.105 1.00 33.78 106 ASP A C 1
ATOM 852 O O . ASP A 1 126 ? 38.508 1.512 -1.009 1.00 34.67 106 ASP A O 1
ATOM 857 N N . ASN A 1 127 ? 40.310 1.134 -2.273 1.00 30.36 107 ASN A N 1
ATOM 858 C CA . ASN A 1 127 ? 39.486 1.371 -3.419 1.00 34.80 107 ASN A CA 1
ATOM 859 C C . ASN A 1 127 ? 39.328 0.176 -4.341 1.00 36.45 107 ASN A C 1
ATOM 860 O O . ASN A 1 127 ? 38.914 0.331 -5.487 1.00 34.95 107 ASN A O 1
ATOM 865 N N . GLU A 1 128 ? 39.629 -1.025 -3.810 1.00 33.15 108 GLU A N 1
ATOM 866 C CA . GLU A 1 128 ? 39.236 -2.254 -4.451 1.00 32.20 108 GLU A CA 1
ATOM 867 C C . GLU A 1 128 ? 37.726 -2.267 -4.685 1.00 32.36 108 GLU A C 1
ATOM 868 O O . GLU A 1 128 ? 36.977 -1.739 -3.852 1.00 34.05 108 GLU A O 1
ATOM 874 N N . THR A 1 129 ? 37.245 -2.813 -5.809 1.00 33.74 109 THR A N 1
ATOM 875 C CA . THR A 1 129 ? 35.789 -2.855 -6.033 1.00 30.78 109 THR A CA 1
ATOM 876 C C . THR A 1 129 ? 35.210 -4.238 -6.313 1.00 34.48 109 THR A C 1
ATOM 877 O O . THR A 1 129 ? 35.936 -5.163 -6.702 1.00 34.06 109 THR A O 1
ATOM 881 N N . LEU A 1 130 ? 33.907 -4.411 -6.189 1.00 31.11 110 LEU A N 1
ATOM 882 C CA . LEU A 1 130 ? 33.249 -5.625 -6.633 1.00 32.90 110 LEU A CA 1
ATOM 883 C C . LEU A 1 13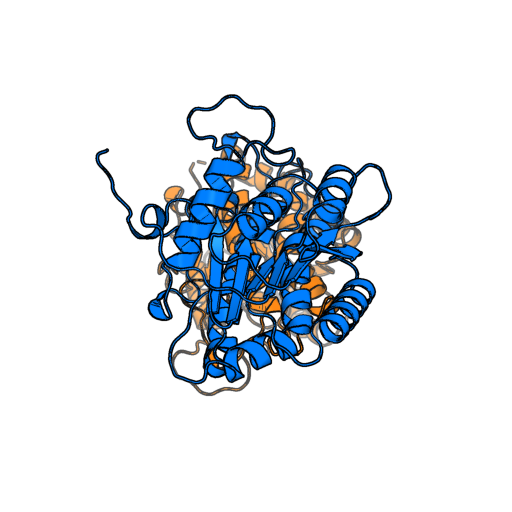0 ? 33.592 -5.932 -8.085 1.00 37.26 110 LEU A C 1
ATOM 884 O O . LEU A 1 130 ? 34.055 -6.975 -8.375 1.00 28.39 110 LEU A O 1
ATOM 889 N N . LYS A 1 131 ? 33.398 -4.969 -8.967 1.00 31.09 111 LYS A N 1
ATOM 890 C CA . LYS A 1 131 ? 33.737 -5.100 -10.386 1.00 32.17 111 LYS A CA 1
ATOM 891 C C . LYS A 1 131 ? 35.210 -5.524 -10.631 1.00 30.91 111 LYS A C 1
ATOM 892 O O . LYS A 1 131 ? 35.473 -6.426 -11.441 1.00 29.71 111 LYS A O 1
ATOM 898 N N . ASP A 1 132 ? 36.150 -4.836 -9.998 1.00 29.72 112 ASP A N 1
ATOM 899 C CA . ASP A 1 132 ? 37.574 -5.153 -10.201 1.00 29.56 112 ASP A CA 1
ATOM 900 C C . ASP A 1 132 ? 37.915 -6.526 -9.617 1.00 31.94 112 ASP A C 1
ATOM 901 O O . ASP A 1 132 ? 38.540 -7.336 -10.305 1.00 29.89 112 ASP A O 1
ATOM 906 N N . MET A 1 133 ? 37.414 -6.831 -8.422 1.00 28.34 113 MET A N 1
ATOM 907 C CA . MET A 1 133 ? 37.646 -8.185 -7.828 1.00 30.37 113 MET A CA 1
ATOM 908 C C . MET A 1 133 ? 37.095 -9.302 -8.704 1.00 30.27 113 MET A C 1
ATOM 909 O O . MET A 1 133 ? 37.749 -10.329 -8.957 1.00 24.16 113 MET A O 1
ATOM 914 N N . SER A 1 134 ? 35.858 -9.130 -9.149 1.00 25.26 114 SER A N 1
ATOM 915 C CA . SER A 1 134 ? 35.227 -10.092 -9.995 1.00 24.99 114 SER A CA 1
ATOM 916 C C . SER A 1 134 ? 35.844 -10.244 -11.403 1.00 25.29 114 SER A C 1
ATOM 917 O O . SER A 1 134 ? 36.023 -11.382 -11.941 1.00 29.32 114 SER A O 1
ATOM 920 N N . GLU A 1 135 ? 36.227 -9.149 -12.029 1.00 28.08 115 GLU A N 1
ATOM 921 C CA . GLU A 1 135 ? 36.802 -9.265 -13.358 1.00 29.06 115 GLU A CA 1
ATOM 922 C C . GLU A 1 135 ? 38.196 -9.942 -13.386 1.00 26.73 115 GLU A C 1
ATOM 923 O O . GLU A 1 135 ? 38.519 -10.689 -14.322 1.00 25.90 115 GLU A O 1
ATOM 929 N N . VAL A 1 136 ? 39.009 -9.594 -12.413 1.00 26.11 116 VAL A N 1
ATOM 930 C CA . VAL A 1 136 ? 40.397 -10.093 -12.326 1.00 26.13 116 VAL A CA 1
ATOM 931 C C . VAL A 1 136 ? 40.321 -11.579 -11.990 1.00 24.26 116 VAL A C 1
ATOM 932 O O . VAL A 1 136 ? 41.044 -12.397 -12.561 1.00 24.71 116 VAL A O 1
ATOM 936 N N . TYR A 1 137 ? 39.373 -11.945 -11.139 1.00 23.57 117 TYR A N 1
ATOM 937 C CA . TYR A 1 137 ? 39.087 -13.367 -10.866 1.00 25.99 117 TYR A CA 1
ATOM 938 C C . TYR A 1 137 ? 38.616 -14.172 -12.078 1.00 30.39 117 TYR A C 1
ATOM 939 O O . TYR A 1 137 ? 39.073 -15.326 -12.338 1.00 23.53 117 TYR A O 1
ATOM 948 N N . THR A 1 138 ? 37.661 -13.607 -12.813 1.00 27.12 118 THR A N 1
ATOM 949 C CA . THR A 1 138 ? 37.254 -14.364 -13.966 1.00 26.73 118 THR A CA 1
ATOM 950 C C . THR A 1 138 ? 38.360 -14.567 -15.011 1.00 21.09 118 THR A C 1
ATOM 951 O O . THR A 1 138 ? 38.465 -15.634 -15.577 1.00 25.05 118 THR A O 1
ATOM 955 N N . THR A 1 139 ? 39.176 -13.564 -15.252 1.00 22.46 119 THR A N 1
ATOM 956 C CA . THR A 1 139 ? 40.304 -13.684 -16.194 1.00 24.15 119 THR A CA 1
ATOM 957 C C . THR A 1 139 ? 41.466 -14.612 -15.666 1.00 27.61 119 THR A C 1
ATOM 958 O O . THR A 1 139 ? 42.030 -15.437 -16.415 1.00 24.00 119 THR A O 1
ATOM 962 N N . ASN A 1 140 ? 41.821 -14.424 -14.400 1.00 23.02 120 ASN A N 1
ATOM 963 C CA . ASN A 1 140 ? 43.002 -15.110 -13.830 1.00 21.83 120 ASN A CA 1
ATOM 964 C C . ASN A 1 140 ? 42.738 -16.478 -13.292 1.00 21.98 120 ASN A C 1
ATOM 965 O O . ASN A 1 140 ? 43.661 -17.303 -13.138 1.00 23.08 120 ASN A O 1
ATOM 970 N N . THR A 1 141 ? 41.502 -16.742 -12.932 1.00 24.95 121 THR A N 1
ATOM 971 C CA . THR A 1 141 ? 41.200 -17.985 -12.216 1.00 22.25 121 THR A CA 1
ATOM 972 C C . THR A 1 141 ? 40.151 -18.788 -12.894 1.00 26.77 121 THR A C 1
ATOM 973 O O . THR A 1 141 ? 40.347 -19.979 -13.153 1.00 22.09 121 THR A O 1
ATOM 977 N N . ILE A 1 142 ? 39.007 -18.164 -13.214 1.00 22.63 122 ILE A N 1
ATOM 978 C CA . ILE A 1 142 ? 37.943 -18.962 -13.833 1.00 23.02 122 ILE A CA 1
ATOM 979 C C . ILE A 1 142 ? 38.330 -19.372 -15.280 1.00 21.15 122 ILE A C 1
ATOM 980 O O . ILE A 1 142 ? 38.071 -20.505 -15.680 1.00 24.47 122 ILE A O 1
ATOM 985 N N . ALA A 1 143 ? 38.921 -18.470 -16.048 1.00 21.22 123 ALA A N 1
ATOM 986 C CA . ALA A 1 143 ? 39.267 -18.794 -17.433 1.00 24.27 123 ALA A CA 1
ATOM 987 C C . ALA A 1 143 ? 40.272 -20.005 -17.484 1.00 25.40 123 ALA A C 1
ATOM 988 O O . ALA A 1 143 ? 40.107 -20.891 -18.308 1.00 25.14 123 ALA A O 1
ATOM 990 N N . PRO A 1 144 ? 41.298 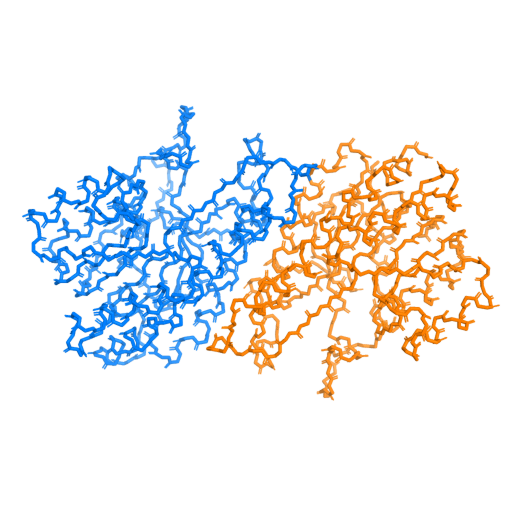-20.037 -16.595 1.00 24.96 124 PRO A N 1
ATOM 991 C CA . PRO A 1 144 ? 42.164 -21.269 -16.664 1.00 24.37 124 PRO A CA 1
ATOM 992 C C . PRO A 1 144 ? 41.391 -22.494 -16.368 1.00 20.63 124 PRO A C 1
ATOM 993 O O . PRO A 1 144 ? 41.635 -23.499 -17.026 1.00 26.96 124 PRO A O 1
ATOM 997 N N . LEU A 1 145 ? 40.426 -22.435 -15.434 1.00 20.91 125 LEU A N 1
ATOM 998 C CA . LEU A 1 145 ? 39.574 -23.581 -15.199 1.00 25.38 125 LEU A CA 1
ATOM 999 C C . LEU A 1 145 ? 38.785 -24.028 -16.463 1.00 28.99 125 LEU A C 1
ATOM 1000 O O . LEU A 1 145 ? 38.741 -25.222 -16.832 1.00 24.78 125 LEU A O 1
ATOM 1005 N N . LEU A 1 146 ? 38.097 -23.064 -17.077 1.00 25.93 126 LEU A N 1
ATOM 1006 C CA . LEU A 1 146 ? 37.207 -23.317 -18.214 1.00 27.98 126 LEU A CA 1
ATOM 1007 C C . LEU A 1 146 ? 37.971 -23.799 -19.433 1.00 25.12 126 LEU A C 1
ATOM 1008 O O . LEU A 1 146 ? 37.515 -24.712 -20.145 1.00 26.27 126 LEU A O 1
ATOM 1013 N N . LEU A 1 147 ? 39.124 -23.206 -19.642 1.00 26.30 127 LEU A N 1
ATOM 1014 C CA . LEU A 1 147 ? 40.017 -23.613 -20.739 1.00 25.34 127 LEU A CA 1
ATOM 1015 C C . LEU A 1 147 ? 40.507 -25.072 -20.527 1.00 30.33 127 LEU A C 1
ATOM 1016 O O . LEU A 1 147 ? 40.496 -25.885 -21.459 1.00 26.39 127 LEU A O 1
ATOM 1021 N N . SER A 1 148 ? 40.917 -25.380 -19.299 1.00 26.23 128 SER A N 1
ATOM 1022 C CA . SER A 1 148 ? 41.285 -26.742 -18.929 1.00 27.68 128 SER A CA 1
ATOM 1023 C C . SER A 1 148 ? 40.130 -27.722 -19.192 1.00 28.76 128 SER A C 1
ATOM 1024 O O . SER A 1 148 ? 40.344 -28.801 -19.801 1.00 28.19 128 SER A O 1
ATOM 1027 N N . GLN A 1 149 ? 38.911 -27.355 -18.782 1.00 24.61 129 GLN A N 1
ATOM 1028 C CA . GLN A 1 149 ? 37.753 -28.225 -19.041 1.00 28.03 129 GLN A CA 1
ATOM 1029 C C . GLN A 1 149 ? 37.579 -28.423 -20.559 1.00 31.71 129 GLN A C 1
ATOM 1030 O O . GLN A 1 149 ? 37.334 -29.537 -21.016 1.00 31.28 129 GLN A O 1
ATOM 1036 N N . ALA A 1 150 ? 37.683 -27.340 -21.328 1.00 28.11 130 ALA A N 1
ATOM 1037 C CA . ALA A 1 150 ? 37.401 -27.419 -22.758 1.00 29.92 130 ALA A CA 1
ATOM 1038 C C . ALA A 1 150 ? 38.506 -28.194 -23.516 1.00 30.18 130 ALA A C 1
ATOM 1039 O O . ALA A 1 150 ? 38.236 -28.866 -24.524 1.00 29.40 130 ALA A O 1
ATOM 1041 N N . PHE A 1 151 ? 39.753 -28.125 -23.028 1.00 26.39 131 PHE A N 1
ATOM 1042 C CA . PHE A 1 151 ? 40.816 -28.858 -23.668 1.00 26.55 131 PHE A CA 1
ATOM 1043 C C . PHE A 1 151 ? 41.008 -30.281 -23.069 1.00 30.81 131 PHE A C 1
ATOM 1044 O O . PHE A 1 151 ? 41.815 -31.078 -23.576 1.00 31.94 131 PHE A O 1
ATOM 1052 N N . LEU A 1 152 ? 40.260 -30.600 -22.015 1.00 28.26 132 LEU A N 1
ATOM 1053 C CA . LEU A 1 152 ? 40.428 -31.901 -21.336 1.00 32.82 132 LEU A CA 1
ATOM 1054 C C . LEU A 1 152 ? 40.402 -33.133 -22.296 1.00 33.17 132 LEU A C 1
ATOM 1055 O O . LEU A 1 152 ? 41.213 -34.051 -22.129 1.00 31.24 132 LEU A O 1
ATOM 1060 N N . PRO A 1 153 ? 39.456 -33.163 -23.265 1.00 34.19 133 PRO A N 1
ATOM 1061 C CA . PRO A 1 153 ? 39.378 -34.320 -24.162 1.00 35.19 133 PRO A CA 1
ATOM 1062 C C . PRO A 1 153 ? 40.688 -34.506 -24.893 1.00 33.84 133 PRO A C 1
ATOM 1063 O O . PRO A 1 153 ? 41.151 -35.635 -25.015 1.00 35.82 133 PRO A O 1
ATOM 1067 N N . MET A 1 154 ? 41.276 -33.410 -25.357 1.00 28.88 134 MET A N 1
ATOM 1068 C CA . MET A 1 154 ? 42.520 -33.458 -26.107 1.00 30.25 134 MET A CA 1
ATOM 1069 C C . MET A 1 154 ? 43.781 -33.720 -25.283 1.00 31.54 134 MET A C 1
ATOM 1070 O O . MET A 1 154 ? 44.695 -34.410 -25.753 1.00 29.92 134 MET A O 1
ATOM 1075 N N . LEU A 1 155 ? 43.820 -33.166 -24.074 1.00 28.30 135 LEU A N 1
ATOM 1076 C CA . LEU A 1 155 ? 44.837 -33.535 -23.072 1.00 28.25 135 LEU A CA 1
ATOM 1077 C C . LEU A 1 155 ? 44.810 -35.048 -22.732 1.00 28.29 135 LEU A C 1
ATOM 1078 O O . LEU A 1 155 ? 45.860 -35.696 -22.623 1.00 28.27 135 LEU A O 1
ATOM 1083 N N . LYS A 1 156 ? 43.611 -35.573 -22.537 1.00 25.10 136 LYS A N 1
ATOM 1084 C CA . LYS A 1 156 ? 43.412 -36.970 -22.228 1.00 30.68 136 LYS A CA 1
ATOM 1085 C C . LYS A 1 156 ? 43.818 -37.845 -23.389 1.00 31.83 136 LYS A C 1
ATOM 1086 O O . LYS A 1 156 ? 44.293 -38.953 -23.173 1.00 30.37 136 LYS A O 1
ATOM 1092 N N . LYS A 1 157 ? 43.532 -37.385 -24.607 1.00 32.13 137 LYS A N 1
ATOM 1093 C CA . LYS A 1 157 ? 43.977 -38.092 -25.813 1.00 35.21 137 LYS A CA 1
ATOM 1094 C C . LYS A 1 157 ? 45.509 -38.154 -25.884 1.00 32.56 137 LYS A C 1
ATOM 1095 O O . LYS A 1 157 ? 46.086 -39.240 -26.207 1.00 34.53 137 LYS A O 1
ATOM 1101 N N . ALA A 1 158 ? 46.176 -37.043 -25.554 1.00 26.71 138 ALA A N 1
ATOM 1102 C CA . ALA A 1 158 ? 47.639 -37.064 -25.481 1.00 29.50 138 ALA A CA 1
ATOM 1103 C C . ALA A 1 158 ? 48.181 -38.061 -24.432 1.00 32.53 138 ALA A C 1
ATOM 1104 O O . ALA A 1 158 ? 49.212 -38.696 -24.671 1.00 33.92 138 ALA A O 1
ATOM 1106 N N . ALA A 1 159 ? 47.508 -38.154 -23.288 1.00 28.64 139 ALA A N 1
ATOM 1107 C CA . ALA A 1 159 ? 47.884 -39.062 -22.205 1.00 31.64 139 ALA A CA 1
ATOM 1108 C C . ALA A 1 159 ? 47.719 -40.505 -22.689 1.00 35.34 139 ALA A C 1
ATOM 1109 O O . ALA A 1 159 ? 48.578 -41.328 -22.455 1.00 36.51 139 ALA A O 1
ATOM 1111 N N . GLN A 1 160 ? 46.619 -40.775 -23.359 1.00 33.01 140 GLN A N 1
ATOM 1112 C CA . GLN A 1 160 ? 46.328 -42.069 -23.936 1.00 37.28 140 GLN A CA 1
ATOM 1113 C C . GLN A 1 160 ? 47.303 -42.509 -25.017 1.00 38.30 140 GLN A C 1
ATOM 1114 O O . GLN A 1 160 ? 47.475 -43.666 -25.253 1.00 34.68 140 GLN A O 1
ATOM 1120 N N . GLU A 1 161 ? 47.908 -41.551 -25.665 1.00 30.83 141 GLU A N 1
ATOM 1121 C CA . GLU A 1 161 ? 48.922 -41.783 -26.681 1.00 37.08 141 GLU A CA 1
ATOM 1122 C C . GLU A 1 161 ? 50.242 -42.283 -26.108 1.00 38.33 141 GLU A C 1
ATOM 1123 O O . GLU A 1 161 ? 51.049 -42.822 -26.842 1.00 39.06 141 GLU A O 1
ATOM 1129 N N . ASN A 1 162 ? 50.477 -42.052 -24.815 1.00 39.92 142 ASN A N 1
ATOM 1130 C CA . ASN A 1 162 ? 51.723 -42.385 -24.121 1.00 42.06 142 ASN A CA 1
ATOM 1131 C C . ASN A 1 162 ? 51.370 -43.120 -22.846 1.00 40.80 142 ASN A C 1
ATOM 1132 O O . ASN A 1 162 ? 51.640 -42.640 -21.773 1.00 39.11 142 ASN A O 1
ATOM 1137 N N . PRO A 1 163 ? 50.726 -44.293 -22.973 1.00 43.37 143 PRO A N 1
ATOM 1138 C CA . PRO A 1 163 ? 50.056 -44.905 -21.833 1.00 45.77 143 PRO A CA 1
ATOM 1139 C C . PRO A 1 163 ? 50.951 -45.260 -20.663 1.00 47.65 143 PRO A C 1
ATOM 1140 O O . PRO A 1 163 ? 52.167 -45.496 -20.812 1.00 42.11 143 PRO A O 1
ATOM 1144 N N . GLY A 1 164 ? 50.419 -45.251 -19.452 1.00 48.87 144 GLY A N 1
ATOM 1145 C CA . GLY A 1 164 ? 51.223 -45.613 -18.305 1.00 52.53 144 GLY A CA 1
ATOM 1146 C C . GLY A 1 164 ? 51.223 -44.716 -17.090 1.00 56.40 144 GLY A C 1
ATOM 1147 O O . GLY A 1 164 ? 50.689 -43.642 -17.113 1.00 56.98 144 GLY A O 1
ATOM 1148 N N . SER A 1 165 ? 51.842 -45.187 -16.022 1.00 56.29 145 SER A N 1
ATOM 1149 C CA . SER A 1 165 ? 51.829 -44.508 -14.741 1.00 54.49 145 SER A CA 1
ATOM 1150 C C . SER A 1 165 ? 52.460 -43.131 -14.677 1.00 51.55 145 SER A C 1
ATOM 1151 O O . SER A 1 165 ? 52.081 -42.352 -13.848 1.00 47.35 145 SER A O 1
ATOM 1154 N N . GLY A 1 166 ? 53.449 -42.871 -15.514 1.00 45.75 146 GLY A N 1
ATOM 1155 C CA . GLY A 1 166 ? 54.195 -41.631 -15.457 1.00 46.62 146 GLY A CA 1
ATOM 1156 C C . GLY A 1 166 ? 53.457 -40.351 -15.824 1.00 40.59 146 GLY A C 1
ATOM 1157 O O . GLY A 1 166 ? 52.408 -40.422 -16.421 1.00 46.53 146 GLY A O 1
ATOM 1158 N N . LEU A 1 167 ? 54.011 -39.199 -15.468 1.00 37.09 147 LEU A N 1
ATOM 1159 C CA . LEU A 1 167 ? 53.385 -37.933 -15.781 1.00 38.61 147 LEU A CA 1
ATOM 1160 C C . LEU A 1 167 ? 54.563 -37.094 -16.210 1.00 32.47 147 LEU A C 1
ATOM 1161 O O . LEU A 1 167 ? 55.670 -37.286 -15.685 1.00 34.77 147 LEU A O 1
ATOM 1166 N N . SER A 1 168 ? 54.381 -36.226 -17.201 1.00 30.72 148 SER A N 1
ATOM 1167 C CA . SER A 1 168 ? 55.444 -35.238 -17.549 1.00 26.90 148 SER A CA 1
ATOM 1168 C C . SER A 1 168 ? 54.901 -34.094 -18.440 1.00 26.18 148 SER A C 1
ATOM 1169 O O . SER A 1 168 ? 53.817 -34.173 -18.948 1.00 28.34 148 SER A O 1
ATOM 1172 N N . CYS A 1 169 ? 55.690 -33.071 -18.671 1.00 27.76 149 CYS A N 1
ATOM 1173 C CA . CYS A 1 169 ? 55.225 -32.011 -19.523 1.00 29.35 149 CYS A CA 1
ATOM 1174 C C . CYS A 1 169 ? 55.376 -32.364 -21.002 1.00 33.69 149 CYS A C 1
ATOM 1175 O O . CYS A 1 169 ? 54.943 -31.601 -21.859 1.00 31.61 149 CYS A O 1
ATOM 1178 N N . SER A 1 170 ? 55.979 -33.521 -21.307 1.00 30.99 150 SER A N 1
ATOM 1179 C CA . SER A 1 170 ? 56.098 -33.969 -22.704 1.00 31.53 150 SER A CA 1
ATOM 1180 C C . SER A 1 170 ? 54.882 -34.845 -23.027 1.00 31.76 150 SER A C 1
ATOM 1181 O O . SER A 1 170 ? 54.507 -34.986 -24.187 1.00 39.95 150 SER A O 1
ATOM 1184 N N . LYS A 1 171 ? 54.245 -35.403 -22.013 1.00 29.44 151 LYS A N 1
ATOM 1185 C CA . LYS A 1 171 ? 53.095 -36.302 -22.201 1.00 28.09 151 LYS A CA 1
ATOM 1186 C C . LYS A 1 171 ? 51.725 -35.544 -22.269 1.00 29.16 151 LYS A C 1
ATOM 1187 O O . LYS A 1 171 ? 51.118 -35.390 -23.340 1.00 28.29 151 LYS A O 1
ATOM 1193 N N . ALA A 1 172 ? 51.217 -35.069 -21.129 1.00 29.52 152 ALA A N 1
ATOM 1194 C CA . ALA A 1 172 ? 49.980 -34.290 -21.134 1.00 25.28 152 ALA A CA 1
ATOM 1195 C C . ALA A 1 172 ? 50.065 -33.448 -19.887 1.00 26.71 152 ALA A C 1
ATOM 1196 O O . ALA A 1 172 ? 50.158 -34.014 -18.786 1.00 25.64 152 ALA A O 1
ATOM 1198 N N . ALA A 1 173 ? 50.058 -32.127 -20.038 1.00 24.85 153 ALA A N 1
ATOM 1199 C CA . ALA A 1 173 ? 50.291 -31.210 -18.875 1.00 24.84 153 ALA A CA 1
ATOM 1200 C C . ALA A 1 173 ? 49.450 -29.913 -19.001 1.00 25.26 153 ALA A C 1
ATOM 1201 O O . ALA A 1 173 ? 49.272 -29.425 -20.110 1.00 25.08 153 ALA A O 1
ATOM 1203 N N . ILE A 1 174 ? 49.017 -29.371 -17.884 1.00 26.08 154 ILE A N 1
ATOM 1204 C CA . ILE A 1 174 ? 48.457 -28.047 -17.771 1.00 23.20 154 ILE A CA 1
ATOM 1205 C C . ILE A 1 174 ? 49.427 -27.215 -16.949 1.00 23.31 154 ILE A C 1
ATOM 1206 O O . ILE A 1 174 ? 49.788 -27.573 -15.877 1.00 22.64 154 ILE A O 1
ATOM 1211 N N . ILE A 1 175 ? 49.848 -26.117 -17.506 1.00 21.29 155 ILE A N 1
ATOM 1212 C CA . ILE A 1 175 ? 50.736 -25.220 -16.872 1.00 24.01 155 ILE A CA 1
ATOM 1213 C C . ILE A 1 175 ? 49.972 -23.920 -16.556 1.00 25.06 155 ILE A C 1
ATOM 1214 O O . ILE A 1 175 ? 49.534 -23.256 -17.429 1.00 25.55 155 ILE A O 1
ATOM 1219 N N . ASN A 1 176 ? 49.835 -23.593 -15.293 1.00 24.39 156 ASN A N 1
ATOM 1220 C CA . ASN A 1 176 ? 49.233 -22.336 -14.890 1.00 24.05 156 ASN A CA 1
ATOM 1221 C C . ASN A 1 176 ? 50.236 -21.281 -14.485 1.00 20.69 156 ASN A C 1
ATOM 1222 O O . ASN A 1 176 ? 50.930 -21.470 -13.530 1.00 22.47 156 ASN A O 1
ATOM 1227 N N . ILE A 1 177 ? 50.311 -20.173 -15.223 1.00 21.61 157 ILE A N 1
ATOM 1228 C CA . ILE A 1 177 ? 51.304 -19.156 -14.887 1.00 19.41 157 ILE A CA 1
ATOM 1229 C C . ILE A 1 177 ? 50.746 -18.300 -13.722 1.00 26.37 157 ILE A C 1
ATOM 1230 O O . ILE A 1 177 ? 49.842 -17.452 -13.937 1.00 25.27 157 ILE A O 1
ATOM 1235 N N . SER A 1 178 ? 51.332 -18.455 -12.538 1.00 22.77 158 SER A N 1
ATOM 1236 C CA . SER A 1 178 ? 50.801 -17.871 -11.331 1.00 21.93 158 SER A CA 1
ATOM 1237 C C . SER A 1 178 ? 51.793 -16.813 -10.888 1.00 23.50 158 SER A C 1
ATOM 1238 O O . SER A 1 178 ? 52.545 -16.310 -11.718 1.00 27.32 158 SER A O 1
ATOM 1241 N N . SER A 1 179 ? 51.871 -16.518 -9.600 1.00 23.79 159 SER A N 1
ATOM 1242 C CA . SER A 1 179 ? 52.749 -15.461 -9.108 1.00 21.64 159 SER A CA 1
ATOM 1243 C C . SER A 1 179 ? 52.971 -15.664 -7.623 1.00 21.40 159 SER A C 1
ATOM 1244 O O . SER A 1 179 ? 52.046 -16.053 -6.905 1.00 21.22 159 SER A O 1
ATOM 1247 N N . THR A 1 180 ? 54.160 -15.360 -7.141 1.00 21.06 160 THR A N 1
ATOM 1248 C CA . THR A 1 180 ? 54.420 -15.331 -5.695 1.00 22.27 160 THR A CA 1
ATOM 1249 C C . THR A 1 180 ? 53.752 -14.103 -5.070 1.00 23.12 160 THR A C 1
ATOM 1250 O O . THR A 1 180 ? 53.643 -14.022 -3.840 1.00 22.40 160 THR A O 1
ATOM 1254 N N . ALA A 1 181 ? 53.249 -13.173 -5.891 1.00 25.72 161 ALA A N 1
ATOM 1255 C CA . ALA A 1 181 ? 52.319 -12.145 -5.344 1.00 19.94 161 ALA A CA 1
ATOM 1256 C C . ALA A 1 181 ? 51.078 -12.849 -4.802 1.00 22.95 161 ALA A C 1
ATOM 1257 O O . ALA A 1 181 ? 50.474 -12.329 -3.882 1.00 24.66 161 ALA A O 1
ATOM 1259 N N . GLY A 1 182 ? 50.744 -14.040 -5.339 1.00 22.46 162 GLY A N 1
ATOM 1260 C CA . GLY A 1 182 ? 49.629 -14.869 -4.877 1.00 23.28 162 GLY A CA 1
ATOM 1261 C C . GLY A 1 182 ? 50.011 -15.818 -3.758 1.00 20.50 162 GLY A C 1
ATOM 1262 O O . GLY A 1 182 ? 49.207 -16.655 -3.324 1.00 21.37 162 GLY A O 1
ATOM 1263 N N . SER A 1 183 ? 51.263 -15.736 -3.317 1.00 21.24 163 SER A N 1
ATOM 1264 C CA . SER A 1 183 ? 51.705 -16.556 -2.190 1.00 21.30 163 SER A CA 1
ATOM 1265 C C . SER A 1 183 ? 51.219 -15.922 -0.873 1.00 15.82 163 SER A C 1
ATOM 1266 O O . SER A 1 183 ? 51.592 -14.814 -0.548 1.00 20.46 163 SER A O 1
ATOM 1269 N N . ILE A 1 184 ? 50.446 -16.647 -0.103 1.00 17.83 164 ILE A N 1
ATOM 1270 C CA . ILE A 1 184 ? 49.917 -16.077 1.154 1.00 24.13 164 ILE A CA 1
ATOM 1271 C C . ILE A 1 184 ? 51.043 -15.834 2.133 1.00 24.74 164 ILE A C 1
ATOM 1272 O O . ILE A 1 184 ? 51.140 -14.762 2.831 1.00 23.60 164 ILE A O 1
ATOM 1277 N N . GLN A 1 185 ? 51.938 -16.816 2.175 1.00 25.00 165 GLN A N 1
ATOM 1278 C CA . GLN A 1 185 ? 53.131 -16.683 3.031 1.00 23.52 165 GLN A CA 1
ATOM 1279 C C . GLN A 1 185 ? 54.069 -15.579 2.620 1.00 23.57 165 GLN A C 1
ATOM 1280 O O . GLN A 1 185 ? 54.527 -14.827 3.481 1.00 25.16 165 GLN A O 1
ATOM 1286 N N . ASP A 1 186 ? 54.422 -15.482 1.342 1.00 22.38 166 ASP A N 1
ATOM 1287 C CA . ASP A 1 186 ? 55.487 -14.524 0.911 1.00 24.08 166 ASP A CA 1
ATOM 1288 C C . ASP A 1 186 ? 54.960 -13.130 0.580 1.00 26.13 166 ASP A C 1
ATOM 1289 O O . ASP A 1 186 ? 55.610 -12.141 0.873 1.00 24.75 166 ASP A O 1
ATOM 1294 N N . LEU A 1 187 ? 53.791 -13.082 -0.055 1.00 24.70 167 LEU A N 1
ATOM 1295 C CA . LEU A 1 187 ? 53.146 -11.800 -0.368 1.00 28.66 167 LEU A CA 1
ATOM 1296 C C . LEU A 1 187 ? 54.113 -10.897 -1.099 1.00 27.35 167 LEU A C 1
ATOM 1297 O O . LEU A 1 187 ? 54.351 -9.774 -0.689 1.00 25.00 167 LEU A O 1
ATOM 1302 N N . TYR A 1 188 ? 54.643 -11.389 -2.218 1.00 27.56 168 TYR A N 1
ATOM 1303 C CA . TYR A 1 188 ? 55.770 -10.770 -2.903 1.00 29.27 168 TYR A CA 1
ATOM 1304 C C . TYR A 1 188 ? 55.360 -9.378 -3.425 1.00 29.35 168 TYR A C 1
ATOM 1305 O O . TYR A 1 188 ? 54.217 -9.215 -3.918 1.00 26.87 168 TYR A O 1
ATOM 1314 N N . LEU A 1 189 ? 56.274 -8.421 -3.329 1.00 27.26 169 LEU A N 1
ATOM 1315 C CA . LEU A 1 189 ? 56.106 -7.057 -3.924 1.00 29.77 169 LEU A CA 1
ATOM 1316 C C . LEU A 1 189 ? 55.028 -6.203 -3.274 1.00 30.42 169 LEU A C 1
ATOM 1317 O O . LEU A 1 189 ? 54.497 -5.257 -3.888 1.00 29.95 169 LEU A O 1
ATOM 1322 N N . TRP A 1 190 ? 54.716 -6.523 -2.015 1.00 28.84 170 TRP A N 1
ATOM 1323 C CA . TRP A 1 190 ? 53.660 -5.810 -1.245 1.00 29.10 170 TRP A CA 1
ATOM 1324 C C . TRP A 1 190 ? 53.864 -4.278 -1.204 1.00 29.84 170 TRP A C 1
ATOM 1325 O O . TRP A 1 190 ? 52.928 -3.528 -1.342 1.00 29.33 170 TRP A O 1
ATOM 1336 N N . GLN A 1 191 ? 55.111 -3.851 -1.003 1.00 33.15 171 GLN A N 1
ATOM 1337 C CA . GLN A 1 191 ? 55.512 -2.454 -0.962 1.00 34.55 171 GLN A CA 1
ATOM 1338 C C . GLN A 1 191 ? 55.355 -1.766 -2.319 1.00 37.48 171 GLN A C 1
ATOM 1339 O O . GLN A 1 191 ? 54.974 -0.574 -2.381 1.00 33.86 171 GLN A O 1
ATOM 1345 N N . TYR A 1 192 ? 55.558 -2.527 -3.407 1.00 33.35 172 TYR A N 1
ATOM 1346 C CA . TYR A 1 192 ? 55.322 -2.045 -4.763 1.00 32.83 172 TYR A CA 1
ATOM 1347 C C . TYR A 1 192 ? 53.818 -1.888 -5.105 1.00 31.45 172 TYR A C 1
ATOM 1348 O O . TYR A 1 192 ? 53.428 -0.950 -5.761 1.00 32.25 172 TYR A O 1
ATOM 1357 N N . GLY A 1 193 ? 52.975 -2.800 -4.666 1.00 31.57 173 GLY A N 1
ATOM 1358 C CA . GLY A 1 193 ? 51.576 -2.725 -4.998 1.00 30.26 173 GLY A CA 1
ATOM 1359 C C . GLY A 1 193 ? 50.763 -3.734 -4.231 1.00 30.64 173 GLY A C 1
ATOM 1360 O O . GLY A 1 193 ? 51.138 -4.936 -4.178 1.00 26.72 173 GLY A O 1
ATOM 1361 N N . GLN A 1 194 ? 49.616 -3.280 -3.687 1.00 28.71 174 GLN A N 1
ATOM 1362 C CA . GLN A 1 194 ? 48.754 -4.135 -2.875 1.00 25.74 174 GLN A CA 1
ATOM 1363 C C . GLN A 1 194 ? 47.995 -5.084 -3.778 1.00 26.81 174 GLN A C 1
ATOM 1364 O O . GLN A 1 194 ? 48.012 -6.305 -3.571 1.00 28.30 174 GLN A O 1
ATOM 1370 N N . ALA A 1 195 ? 47.294 -4.515 -4.757 1.00 26.52 175 ALA A N 1
ATOM 1371 C CA . ALA A 1 195 ? 46.611 -5.291 -5.815 1.00 25.44 175 ALA A CA 1
ATOM 1372 C C . ALA A 1 195 ? 45.908 -6.550 -5.307 1.00 26.59 175 ALA A C 1
ATOM 1373 O O . ALA A 1 195 ? 46.136 -7.658 -5.809 1.00 24.43 175 ALA A O 1
ATOM 1375 N N . LEU A 1 196 ? 44.998 -6.362 -4.344 1.00 24.53 176 LEU A N 1
ATOM 1376 C CA . LEU A 1 196 ? 44.286 -7.455 -3.755 1.00 25.49 176 LEU A CA 1
ATOM 1377 C C . LEU A 1 196 ? 43.590 -8.335 -4.747 1.00 27.62 176 LEU A C 1
ATOM 1378 O O . LEU A 1 196 ? 43.651 -9.562 -4.640 1.00 24.52 176 LEU A O 1
ATOM 1383 N N . SER A 1 197 ? 42.892 -7.725 -5.718 1.00 26.29 177 SER A N 1
ATOM 1384 C CA . SER A 1 197 ? 42.191 -8.509 -6.743 1.00 23.51 177 SER A CA 1
ATOM 1385 C C . SER A 1 197 ? 43.147 -9.490 -7.472 1.00 23.08 177 SER A C 1
ATOM 1386 O O . SER A 1 197 ? 42.768 -10.637 -7.715 1.00 23.03 177 SER A O 1
ATOM 1389 N N . TYR A 1 198 ? 44.337 -9.004 -7.806 1.00 23.40 178 TYR A N 1
ATOM 1390 C CA . TYR A 1 198 ? 45.368 -9.872 -8.444 1.00 22.42 178 TYR A CA 1
ATOM 1391 C C . TYR A 1 198 ? 45.868 -10.993 -7.488 1.00 21.98 178 TYR A C 1
ATOM 1392 O O . TYR A 1 198 ? 45.852 -12.154 -7.871 1.00 21.16 178 TYR A O 1
ATOM 1401 N N . ARG A 1 199 ? 46.220 -10.636 -6.244 1.00 21.71 179 ARG A N 1
ATOM 1402 C CA . ARG A 1 199 ? 46.776 -11.570 -5.247 1.00 24.27 179 ARG A CA 1
ATOM 1403 C C . ARG A 1 199 ? 45.765 -12.657 -4.913 1.00 25.56 179 ARG A C 1
ATOM 1404 O O . ARG A 1 199 ? 46.074 -13.864 -4.835 1.00 23.63 179 ARG A O 1
ATOM 1412 N N . CYS A 1 200 ? 44.523 -12.244 -4.676 1.00 21.25 180 CYS A N 1
ATOM 1413 C CA . CYS A 1 200 ? 43.466 -13.236 -4.353 1.00 18.08 180 CYS A CA 1
ATOM 1414 C C . CYS A 1 200 ? 43.260 -14.167 -5.549 1.00 19.12 180 CYS A C 1
ATOM 1415 O O . CYS A 1 200 ? 43.101 -15.441 -5.345 1.00 24.34 180 CYS A O 1
ATOM 1418 N N . SER A 1 201 ? 43.247 -13.630 -6.776 1.00 19.59 181 SER A N 1
ATOM 1419 C CA . SER A 1 201 ? 43.078 -14.495 -7.957 1.00 18.85 181 SER A CA 1
ATOM 1420 C C . SER A 1 201 ? 44.261 -15.486 -8.141 1.00 21.33 181 SER A C 1
ATOM 1421 O O . SER A 1 201 ? 44.050 -16.578 -8.602 1.00 18.66 181 SER A O 1
ATOM 1424 N N . LYS A 1 202 ? 45.477 -15.056 -7.814 1.00 21.25 182 LYS A N 1
ATOM 1425 C CA . LYS A 1 202 ? 46.649 -15.985 -7.974 1.00 21.56 182 LYS A CA 1
ATOM 1426 C C . LYS A 1 202 ? 46.715 -17.056 -6.904 1.00 22.32 182 LYS A C 1
ATOM 1427 O O . LYS A 1 202 ? 47.086 -18.188 -7.199 1.00 23.81 182 LYS A O 1
ATOM 1433 N N . ALA A 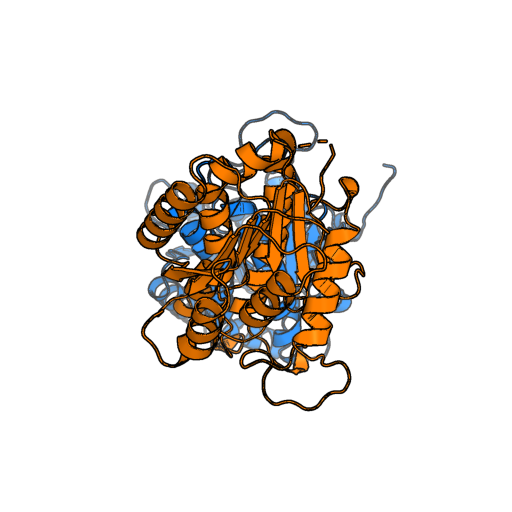1 203 ? 46.339 -16.723 -5.663 1.00 19.57 183 ALA A N 1
ATOM 1434 C CA . ALA A 1 203 ? 46.190 -17.761 -4.644 1.00 20.14 183 ALA A CA 1
ATOM 1435 C C . ALA A 1 203 ? 45.100 -18.769 -5.038 1.00 23.33 183 ALA A C 1
ATOM 1436 O O . ALA A 1 203 ? 45.286 -19.974 -4.882 1.00 20.21 183 ALA A O 1
ATOM 1438 N N . ALA A 1 204 ? 43.985 -18.289 -5.612 1.00 20.14 184 ALA A N 1
ATOM 1439 C CA . ALA A 1 204 ? 42.940 -19.178 -6.064 1.00 22.41 184 ALA A CA 1
ATOM 1440 C C . ALA A 1 204 ? 43.382 -20.066 -7.250 1.00 17.84 184 ALA A C 1
ATOM 1441 O O . ALA A 1 204 ? 42.897 -21.198 -7.362 1.00 20.58 184 ALA A O 1
ATOM 1443 N N . LEU A 1 205 ? 44.234 -19.521 -8.116 1.00 17.78 185 LEU A N 1
ATOM 1444 C CA . LEU A 1 205 ? 44.796 -20.256 -9.239 1.00 17.84 185 LEU A CA 1
ATOM 1445 C C . LEU A 1 205 ? 45.742 -21.358 -8.668 1.00 18.26 185 LEU A C 1
ATOM 1446 O O . LEU A 1 205 ? 45.826 -22.440 -9.235 1.00 20.43 185 LEU A O 1
ATOM 1451 N N . ASN A 1 206 ? 46.485 -21.039 -7.604 1.00 21.96 186 ASN A N 1
ATOM 1452 C CA . ASN A 1 206 ? 47.341 -22.080 -6.987 1.00 21.83 186 ASN A CA 1
ATOM 1453 C C . ASN A 1 206 ? 46.477 -23.210 -6.471 1.00 25.38 186 ASN A C 1
ATOM 1454 O O . ASN A 1 206 ? 46.779 -24.385 -6.675 1.00 23.37 186 ASN A O 1
ATOM 1459 N N . MET A 1 207 ? 45.363 -22.836 -5.825 1.00 22.79 187 MET A N 1
ATOM 1460 C CA . MET A 1 207 ? 44.349 -23.767 -5.425 1.00 20.69 187 MET A CA 1
ATOM 1461 C C . MET A 1 207 ? 43.819 -24.566 -6.571 1.00 23.42 187 MET A C 1
ATOM 1462 O O . MET A 1 207 ? 43.703 -25.819 -6.463 1.00 21.06 187 MET A O 1
ATOM 1467 N N . LEU A 1 208 ? 43.432 -23.879 -7.664 1.00 24.13 188 LEU A N 1
ATOM 1468 C CA . LEU A 1 208 ? 42.906 -24.594 -8.833 1.00 20.01 188 LEU A CA 1
ATOM 1469 C C . LEU A 1 208 ? 43.900 -25.655 -9.319 1.00 18.39 188 LEU A C 1
ATOM 1470 O O . LEU A 1 208 ? 43.510 -26.807 -9.597 1.00 21.72 188 LEU A O 1
ATOM 1475 N N . THR A 1 209 ? 45.151 -25.250 -9.410 1.00 19.20 189 THR A N 1
ATOM 1476 C CA . THR A 1 209 ? 46.216 -26.126 -9.936 1.00 23.16 189 THR A CA 1
ATOM 1477 C C . THR A 1 209 ? 46.338 -27.396 -9.060 1.00 24.00 189 THR A C 1
ATOM 1478 O O . THR A 1 209 ? 46.399 -28.537 -9.585 1.00 22.70 189 THR A O 1
ATOM 1482 N N . ARG A 1 210 ? 46.357 -27.201 -7.761 1.00 22.81 190 ARG A N 1
ATOM 1483 C CA . ARG A 1 210 ? 46.334 -28.296 -6.816 1.00 24.50 190 ARG A CA 1
ATOM 1484 C C . ARG A 1 210 ? 45.156 -29.259 -7.079 1.00 27.86 190 ARG A C 1
ATOM 1485 O O . ARG A 1 210 ? 45.355 -30.446 -7.190 1.00 22.09 190 ARG A O 1
ATOM 1493 N N . CYS A 1 211 ? 43.936 -28.725 -7.152 1.00 22.60 191 CYS A N 1
ATOM 1494 C CA . CYS A 1 211 ? 42.773 -29.553 -7.381 1.00 21.24 191 CYS A CA 1
ATOM 1495 C C . CYS A 1 211 ? 42.886 -30.301 -8.721 1.00 22.50 191 CYS A C 1
ATOM 1496 O O . CYS A 1 211 ? 42.476 -31.464 -8.807 1.00 28.63 191 CYS A O 1
ATOM 1499 N N . GLN A 1 212 ? 43.326 -29.607 -9.761 1.00 23.54 192 GLN A N 1
ATOM 1500 C CA . GLN A 1 212 ? 43.523 -30.206 -11.075 1.00 24.43 192 GLN A CA 1
ATOM 1501 C C . GLN A 1 212 ? 44.541 -31.367 -10.949 1.00 23.62 192 GLN A C 1
ATOM 1502 O O . GLN A 1 212 ? 44.320 -32.445 -11.491 1.00 25.88 192 GLN A O 1
ATOM 1508 N N . SER A 1 213 ? 45.628 -31.144 -10.252 1.00 21.99 193 SER A N 1
ATOM 1509 C CA . SER A 1 213 ? 46.620 -32.234 -10.155 1.00 30.20 193 SER A CA 1
ATOM 1510 C C . SER A 1 213 ? 45.979 -33.494 -9.550 1.00 28.91 193 SER A C 1
ATOM 1511 O O . SER A 1 213 ? 46.223 -34.638 -10.013 1.00 29.33 193 SER A O 1
ATOM 1514 N N . MET A 1 214 ? 45.108 -33.278 -8.566 1.00 30.77 194 MET A N 1
ATOM 1515 C CA . MET A 1 214 ? 44.497 -34.397 -7.875 1.00 32.54 194 MET A CA 1
ATOM 1516 C C . MET A 1 214 ? 43.461 -35.078 -8.750 1.00 32.16 194 MET A C 1
ATOM 1517 O O . MET A 1 214 ? 43.493 -36.293 -8.865 1.00 34.51 194 MET A O 1
ATOM 1522 N N . GLY A 1 215 ? 42.535 -34.297 -9.312 1.00 28.04 195 GLY A N 1
ATOM 1523 C CA . GLY A 1 215 ? 41.391 -34.840 -10.056 1.00 31.20 195 GLY A CA 1
ATOM 1524 C C . GLY A 1 215 ? 41.791 -35.343 -11.440 1.00 32.88 195 GLY A C 1
ATOM 1525 O O . GLY A 1 215 ? 41.120 -36.219 -11.983 1.00 32.37 195 GLY A O 1
ATOM 1526 N N . TYR A 1 216 ? 42.882 -34.816 -12.020 1.00 27.54 196 TYR A N 1
ATOM 1527 C CA . TYR A 1 216 ? 43.247 -35.239 -13.360 1.00 30.50 196 TYR A CA 1
ATOM 1528 C C . TYR A 1 216 ? 44.369 -36.323 -13.377 1.00 33.57 196 TYR A C 1
ATOM 1529 O O . TYR A 1 216 ? 44.729 -36.815 -14.462 1.00 32.68 196 TYR A O 1
ATOM 1538 N N . ARG A 1 217 ? 44.938 -36.670 -12.218 1.00 29.93 197 ARG A N 1
ATOM 1539 C CA . ARG A 1 217 ? 46.063 -37.624 -12.140 1.00 35.20 197 ARG A CA 1
ATOM 1540 C C . ARG A 1 217 ? 45.640 -38.990 -12.738 1.00 33.80 197 ARG A C 1
ATOM 1541 O O . ARG A 1 217 ? 46.388 -39.602 -13.506 1.00 33.10 197 ARG A O 1
ATOM 1549 N N . GLU A 1 218 ? 44.419 -39.423 -12.417 1.00 34.68 198 GLU A N 1
ATOM 1550 C CA . GLU A 1 218 ? 43.908 -40.707 -12.893 1.00 40.15 198 GLU A CA 1
ATOM 1551 C C . GLU A 1 218 ? 43.855 -40.725 -14.445 1.00 42.04 198 GLU A C 1
ATOM 1552 O O . GLU A 1 218 ? 43.900 -41.799 -15.063 1.00 39.38 198 GLU A O 1
ATOM 1558 N N . HIS A 1 219 ? 43.796 -39.538 -15.057 1.00 36.18 199 HIS A N 1
ATOM 1559 C CA . HIS A 1 219 ? 43.760 -39.415 -16.496 1.00 34.11 199 HIS A CA 1
ATOM 1560 C C . HIS A 1 219 ? 45.123 -39.384 -17.196 1.00 34.41 199 HIS A C 1
ATOM 1561 O O . HIS A 1 219 ? 45.165 -39.316 -18.431 1.00 32.08 199 HIS A O 1
ATOM 1568 N N . GLY A 1 220 ? 46.205 -39.363 -16.421 1.00 31.26 200 GLY A N 1
ATOM 1569 C CA . GLY A 1 220 ? 47.556 -39.190 -16.956 1.00 31.73 200 GLY A CA 1
ATOM 1570 C C . GLY A 1 220 ? 47.966 -37.736 -17.264 1.00 27.84 200 GLY A C 1
ATOM 1571 O O . GLY A 1 220 ? 48.874 -37.508 -18.049 1.00 25.33 200 GLY A O 1
ATOM 1572 N N . ILE A 1 221 ? 47.332 -36.764 -16.615 1.00 25.49 201 ILE A N 1
ATOM 1573 C CA . ILE A 1 221 ? 47.616 -35.340 -16.885 1.00 28.23 201 ILE A CA 1
ATOM 1574 C C . ILE A 1 221 ? 48.379 -34.676 -15.736 1.00 26.77 201 ILE A C 1
ATOM 1575 O O . ILE A 1 221 ? 47.940 -34.739 -14.588 1.00 30.28 201 ILE A O 1
ATOM 1580 N N . PHE A 1 222 ? 49.515 -34.075 -16.041 1.00 26.64 202 PHE A N 1
ATOM 1581 C CA . PHE A 1 222 ? 50.364 -33.410 -15.076 1.00 25.86 202 PHE A CA 1
ATOM 1582 C C . PHE A 1 222 ? 49.893 -31.951 -14.943 1.00 28.70 202 PHE A C 1
ATOM 1583 O O . PHE A 1 222 ? 49.483 -31.367 -15.937 1.00 26.90 202 PHE A O 1
ATOM 1591 N N . CYS A 1 223 ? 49.943 -31.373 -13.737 1.00 26.29 203 CYS A N 1
ATOM 1592 C CA . CYS A 1 223 ? 49.568 -29.953 -13.535 1.00 23.64 203 CYS A CA 1
ATOM 1593 C C . CYS A 1 223 ? 50.573 -29.261 -12.651 1.00 24.23 203 CYS A C 1
ATOM 1594 O O . CYS A 1 223 ? 51.106 -29.882 -11.705 1.00 24.03 203 CYS A O 1
ATOM 1597 N N . VAL A 1 224 ? 50.864 -27.991 -12.912 1.00 21.00 204 VAL A N 1
ATOM 1598 C CA . VAL A 1 224 ? 51.849 -27.286 -12.096 1.00 23.28 204 VAL A CA 1
ATOM 1599 C C . VAL A 1 224 ? 51.580 -25.772 -12.201 1.00 22.63 204 VAL A C 1
ATOM 1600 O O . VAL A 1 224 ? 51.051 -25.348 -13.221 1.00 22.89 204 VAL A O 1
ATOM 1604 N N . ALA A 1 225 ? 51.922 -25.013 -11.162 1.00 22.29 205 ALA A N 1
ATOM 1605 C CA . ALA A 1 225 ? 51.790 -23.542 -11.151 1.00 20.65 205 ALA A CA 1
ATOM 1606 C C . ALA A 1 225 ? 53.211 -23.027 -11.208 1.00 21.97 205 ALA A C 1
ATOM 1607 O O . ALA A 1 225 ? 54.045 -23.517 -10.417 1.00 25.31 205 ALA A O 1
ATOM 1609 N N . LEU A 1 226 ? 53.513 -22.060 -12.078 1.00 20.04 206 LEU A N 1
ATOM 1610 C CA . LEU A 1 226 ? 54.841 -21.441 -12.136 1.00 21.93 206 LEU A CA 1
ATOM 1611 C C . LEU A 1 226 ? 54.837 -19.950 -11.833 1.00 23.65 206 LEU A C 1
ATOM 1612 O O . LEU A 1 226 ? 53.973 -19.197 -12.331 1.00 25.13 206 LEU A O 1
ATOM 1617 N N . HIS A 1 227 ? 55.794 -19.512 -11.056 1.00 20.84 207 HIS A N 1
ATOM 1618 C CA . HIS A 1 227 ? 56.078 -18.106 -10.942 1.00 21.00 207 HIS A CA 1
ATOM 1619 C C . HIS A 1 227 ? 57.192 -17.781 -11.917 1.00 24.97 207 HIS A C 1
ATOM 1620 O O . HIS A 1 227 ? 58.268 -18.391 -11.819 1.00 23.00 207 HIS A O 1
ATOM 1627 N N . PRO A 1 228 ? 56.964 -16.831 -12.865 1.00 22.95 208 PRO A N 1
ATOM 1628 C CA . PRO A 1 228 ? 57.874 -16.503 -13.971 1.00 19.29 208 PRO A CA 1
ATOM 1629 C C . PRO A 1 228 ? 58.932 -15.552 -13.554 1.00 22.19 208 PRO A C 1
ATOM 1630 O O . PRO A 1 228 ? 59.810 -15.246 -14.328 1.00 25.58 208 PRO A O 1
ATOM 1634 N N . GLY A 1 229 ? 58.881 -15.111 -12.316 1.00 20.03 209 GLY A N 1
ATOM 1635 C CA . GLY A 1 229 ? 59.828 -14.130 -11.850 1.00 20.67 209 GLY A CA 1
ATOM 1636 C C . GLY A 1 229 ? 59.161 -12.742 -11.977 1.00 24.56 209 GLY A C 1
ATOM 1637 O O . GLY A 1 229 ? 57.996 -12.648 -12.308 1.00 22.86 209 GLY A O 1
ATOM 1638 N N . TRP A 1 230 ? 59.888 -11.676 -11.693 1.00 25.65 210 TRP A N 1
ATOM 1639 C CA . TRP A 1 230 ? 59.385 -10.324 -11.952 1.00 27.18 210 TRP A CA 1
ATOM 1640 C C . TRP A 1 230 ? 59.909 -9.872 -13.316 1.00 30.33 210 TRP A C 1
ATOM 1641 O O . TRP A 1 230 ? 61.086 -9.428 -13.459 1.00 29.82 210 TRP A O 1
ATOM 1652 N N . VAL A 1 231 ? 59.027 -9.953 -14.296 1.00 27.27 211 VAL A N 1
ATOM 1653 C CA . VAL A 1 231 ? 59.426 -9.990 -15.681 1.00 28.81 211 VAL A CA 1
ATOM 1654 C C . VAL A 1 231 ? 59.208 -8.609 -16.295 1.00 33.72 211 VAL A C 1
ATOM 1655 O O . VAL A 1 231 ? 58.209 -7.972 -16.007 1.00 30.51 211 VAL A O 1
ATOM 1659 N N . LYS A 1 232 ? 60.171 -8.190 -17.122 1.00 35.71 212 LYS A N 1
ATOM 1660 C CA . LYS A 1 232 ? 60.135 -6.922 -17.861 1.00 37.98 212 LYS A CA 1
ATOM 1661 C C . LYS A 1 232 ? 59.088 -6.972 -18.991 1.00 37.26 212 LYS A C 1
ATOM 1662 O O . LYS A 1 232 ? 59.390 -7.323 -20.127 1.00 34.27 212 LYS A O 1
ATOM 1668 N N . THR A 1 233 ? 57.826 -6.688 -18.642 1.00 37.26 213 THR A N 1
ATOM 1669 C CA . THR A 1 233 ? 56.709 -6.751 -19.587 1.00 36.44 213 THR A CA 1
ATOM 1670 C C . THR A 1 233 ? 55.863 -5.532 -19.248 1.00 35.53 213 THR A C 1
ATOM 1671 O O . THR A 1 233 ? 56.180 -4.832 -18.282 1.00 37.03 213 THR A O 1
ATOM 1675 N N . ASP A 1 234 ? 54.743 -5.328 -19.918 1.00 37.82 214 ASP A N 1
ATOM 1676 C CA . ASP A 1 234 ? 53.866 -4.257 -19.509 1.00 41.17 214 ASP A CA 1
ATOM 1677 C C . ASP A 1 234 ? 53.268 -4.537 -18.155 1.00 38.87 214 ASP A C 1
ATOM 1678 O O . ASP A 1 234 ? 53.021 -3.607 -17.455 1.00 39.78 214 ASP A O 1
ATOM 1683 N N . MET A 1 235 ? 53.009 -5.797 -17.796 1.00 30.29 215 MET A N 1
ATOM 1684 C CA . MET A 1 235 ? 52.452 -6.040 -16.456 1.00 31.34 215 MET A CA 1
ATOM 1685 C C . MET A 1 235 ? 53.479 -5.852 -15.387 1.00 31.15 215 MET A C 1
ATOM 1686 O O . MET A 1 235 ? 53.209 -5.268 -14.334 1.00 31.78 215 MET A O 1
ATOM 1691 N N . GLY A 1 236 ? 54.693 -6.319 -15.639 1.00 30.85 216 GLY A N 1
ATOM 1692 C CA . GLY A 1 236 ? 55.725 -6.165 -14.615 1.00 30.45 216 GLY A CA 1
ATOM 1693 C C . GLY A 1 236 ? 56.209 -4.728 -14.438 1.00 30.99 216 GLY A C 1
ATOM 1694 O O . GLY A 1 236 ? 56.779 -4.399 -13.414 1.00 29.88 216 GLY A O 1
ATOM 1695 N N . GLY A 1 237 ? 56.032 -3.889 -15.463 1.00 32.75 217 GLY A N 1
ATOM 1696 C CA . GLY A 1 237 ? 56.443 -2.501 -15.390 1.00 34.00 217 GLY A CA 1
ATOM 1697 C C . GLY A 1 237 ? 57.879 -2.178 -15.769 1.00 40.35 217 GLY A C 1
ATOM 1698 O O . GLY A 1 237 ? 58.675 -3.057 -16.121 1.00 36.04 217 GLY A O 1
ATOM 1699 N N . THR A 1 238 ? 58.195 -0.899 -15.604 1.00 43.22 218 THR A N 1
ATOM 1700 C CA . THR A 1 238 ? 59.465 -0.245 -15.998 1.00 48.71 218 THR A CA 1
ATOM 1701 C C . THR A 1 238 ? 60.605 -0.249 -14.931 1.00 47.45 218 THR A C 1
ATOM 1702 O O . THR A 1 238 ? 61.734 0.068 -15.228 1.00 46.03 218 THR A O 1
ATOM 1706 N N . LEU A 1 239 ? 60.291 -0.561 -13.683 1.00 48.84 219 LEU A N 1
ATOM 1707 C CA . LEU A 1 239 ? 61.227 -0.305 -12.585 1.00 49.16 219 LEU A CA 1
ATOM 1708 C C . LEU A 1 239 ? 62.563 -1.113 -12.756 1.00 51.76 219 LEU A C 1
ATOM 1709 O O . LEU A 1 239 ? 62.542 -2.347 -12.904 1.00 43.99 219 LEU A O 1
ATOM 1714 N N . GLU A 1 240 ? 63.690 -0.381 -12.795 1.00 51.52 220 GLU A N 1
ATOM 1715 C CA . GLU A 1 240 ? 65.056 -0.904 -12.819 1.00 50.81 220 GLU A CA 1
ATOM 1716 C C . GLU A 1 240 ? 65.318 -1.653 -11.498 1.00 50.85 220 GLU A C 1
ATOM 1717 O O . GLU A 1 240 ? 65.227 -1.068 -10.408 1.00 51.46 220 GLU A O 1
ATOM 1723 N N . ASP A 1 241 ? 65.590 -2.955 -11.571 1.00 48.91 221 ASP A N 1
ATOM 1724 C CA . ASP A 1 241 ? 65.811 -3.733 -10.348 1.00 48.96 221 ASP A CA 1
ATOM 1725 C C . ASP A 1 241 ? 66.614 -5.006 -10.636 1.00 48.57 221 ASP A C 1
ATOM 1726 O O . ASP A 1 241 ? 66.279 -5.789 -11.539 1.00 43.82 221 ASP A O 1
ATOM 1731 N N . LYS A 1 242 ? 67.669 -5.188 -9.852 1.00 50.33 222 LYS A N 1
ATOM 1732 C CA . LYS A 1 242 ? 68.508 -6.389 -9.894 1.00 53.04 222 LYS A CA 1
ATOM 1733 C C . LYS A 1 242 ? 67.723 -7.716 -9.951 1.00 53.16 222 LYS A C 1
ATOM 1734 O O . LYS A 1 242 ? 68.204 -8.690 -10.526 1.00 54.28 222 LYS A O 1
ATOM 1740 N N . SER A 1 243 ? 66.539 -7.746 -9.333 1.00 51.94 223 SER A N 1
ATOM 1741 C CA . SER A 1 243 ? 65.716 -8.968 -9.275 1.00 51.87 223 SER A CA 1
ATOM 1742 C C . SER A 1 243 ? 65.055 -9.296 -10.582 1.00 50.03 223 SER A C 1
ATOM 1743 O O . SER A 1 243 ? 64.601 -10.415 -10.763 1.00 51.16 223 SER A O 1
ATOM 1746 N N . ARG A 1 244 ? 64.959 -8.324 -11.478 1.00 46.76 224 ARG A N 1
ATOM 1747 C CA . ARG A 1 244 ? 64.167 -8.510 -12.699 1.00 43.80 224 ARG A CA 1
ATOM 1748 C C . ARG A 1 244 ? 64.777 -9.408 -13.744 1.00 39.71 224 ARG A C 1
ATOM 1749 O O . ARG A 1 244 ? 65.981 -9.397 -13.989 1.00 38.11 224 ARG A O 1
ATOM 1757 N N . VAL A 1 245 ? 63.922 -10.162 -14.402 1.00 36.66 225 VAL A N 1
ATOM 1758 C CA . VAL A 1 245 ? 64.382 -10.949 -15.508 1.00 37.47 225 VAL A CA 1
ATOM 1759 C C . VAL A 1 245 ? 63.727 -10.449 -16.766 1.00 38.63 225 VAL A C 1
ATOM 1760 O O . VAL A 1 245 ? 62.689 -9.749 -16.712 1.00 36.81 225 VAL A O 1
ATOM 1764 N N . THR A 1 246 ? 64.375 -10.757 -17.888 1.00 37.95 226 THR A N 1
ATOM 1765 C CA . THR A 1 246 ? 63.818 -10.518 -19.206 1.00 36.63 226 THR A CA 1
ATOM 1766 C C . THR A 1 246 ? 62.874 -11.687 -19.506 1.00 35.46 226 THR A C 1
ATOM 1767 O O . THR A 1 246 ? 62.928 -12.720 -18.852 1.00 31.60 226 THR A O 1
ATOM 1771 N N . VAL A 1 247 ? 62.016 -11.504 -20.501 1.00 32.36 227 VAL A N 1
ATOM 1772 C CA . VAL A 1 247 ? 61.118 -12.505 -20.988 1.00 32.16 227 VAL A CA 1
ATOM 1773 C C . VAL A 1 247 ? 61.925 -13.720 -21.432 1.00 34.88 227 VAL A C 1
ATOM 1774 O O . VAL A 1 247 ? 61.506 -14.883 -21.188 1.00 31.92 227 VAL A O 1
ATOM 1778 N N . ASP A 1 248 ? 63.089 -13.477 -22.051 1.00 32.03 228 ASP A N 1
ATOM 1779 C CA . ASP A 1 248 ? 63.899 -14.604 -22.543 1.00 33.26 228 ASP A CA 1
ATOM 1780 C C . ASP A 1 248 ? 64.416 -15.441 -21.387 1.00 32.39 228 ASP A C 1
ATOM 1781 O O . ASP A 1 248 ? 64.394 -16.680 -21.442 1.00 33.05 228 ASP A O 1
ATOM 1786 N N . GLU A 1 249 ? 64.849 -14.758 -20.336 1.00 33.75 229 GLU A N 1
ATOM 1787 C CA . GLU A 1 249 ? 65.389 -15.428 -19.142 1.00 33.34 229 GLU A CA 1
ATOM 1788 C C . GLU A 1 249 ? 64.279 -16.185 -18.410 1.00 31.75 229 GLU A C 1
ATOM 1789 O O . GLU A 1 249 ? 64.441 -17.332 -17.990 1.00 32.13 229 GLU A O 1
ATOM 1795 N N . SER A 1 250 ? 63.122 -15.519 -18.270 1.00 30.41 230 SER A N 1
ATOM 1796 C CA . SER A 1 250 ? 61.991 -16.093 -17.543 1.00 28.50 230 SER A CA 1
ATOM 1797 C C . SER A 1 250 ? 61.499 -17.296 -18.336 1.00 26.19 230 SER A C 1
ATOM 1798 O O . SER A 1 250 ? 61.366 -18.382 -17.785 1.00 28.42 230 SER A O 1
ATOM 1801 N N . VAL A 1 251 ? 61.170 -17.130 -19.619 1.00 29.26 231 VAL A N 1
ATOM 1802 C CA . VAL A 1 251 ? 60.685 -18.293 -20.333 1.00 28.17 231 VAL A CA 1
ATOM 1803 C C . VAL A 1 251 ? 61.695 -19.391 -20.623 1.00 30.61 231 VAL A C 1
ATOM 1804 O O . VAL A 1 251 ? 61.309 -20.531 -20.639 1.00 27.01 231 VAL A O 1
ATOM 1808 N N . GLY A 1 252 ? 62.955 -19.031 -20.872 1.00 31.65 232 GLY A N 1
ATOM 1809 C CA . GLY A 1 252 ? 64.025 -20.062 -21.076 1.00 31.51 232 GLY A CA 1
ATOM 1810 C C . GLY A 1 252 ? 64.126 -20.868 -19.800 1.00 26.98 232 GLY A C 1
ATOM 1811 O O . GLY A 1 252 ? 64.196 -22.088 -19.849 1.00 29.42 232 GLY A O 1
ATOM 1812 N N . GLY A 1 253 ? 64.068 -20.191 -18.647 1.00 28.88 233 GLY A N 1
ATOM 1813 C CA . GLY A 1 253 ? 64.055 -20.869 -17.354 1.00 26.34 233 GLY A CA 1
ATOM 1814 C C . GLY A 1 253 ? 62.847 -21.782 -17.179 1.00 29.54 233 GLY A C 1
ATOM 1815 O O . GLY A 1 253 ? 63.011 -22.979 -16.830 1.00 27.44 233 GLY A O 1
ATOM 1816 N N . MET A 1 254 ? 61.619 -21.244 -17.389 1.00 26.80 234 MET A N 1
ATOM 1817 C CA . MET A 1 254 ? 60.423 -22.062 -17.233 1.00 25.81 234 MET A CA 1
ATOM 1818 C C . MET A 1 254 ? 60.408 -23.324 -18.090 1.00 28.63 234 MET A C 1
ATOM 1819 O O . MET A 1 254 ? 59.863 -24.371 -17.704 1.00 28.18 234 MET A O 1
ATOM 1824 N N . LEU A 1 255 ? 60.931 -23.215 -19.295 1.00 26.66 235 LEU A N 1
ATOM 1825 C CA . LEU A 1 255 ? 60.889 -24.355 -20.163 1.00 28.67 235 LEU A CA 1
ATOM 1826 C C . LEU A 1 255 ? 61.906 -25.417 -19.661 1.00 23.88 235 LEU A C 1
ATOM 1827 O O . LEU A 1 255 ? 61.637 -26.600 -19.759 1.00 25.58 235 LEU A O 1
ATOM 1832 N N . LYS A 1 256 ? 63.055 -24.990 -19.140 1.00 26.16 236 LYS A N 1
ATOM 1833 C CA . LYS A 1 256 ? 64.007 -25.963 -18.511 1.00 24.18 236 LYS A CA 1
ATOM 1834 C C . LYS A 1 256 ? 63.343 -26.670 -17.310 1.00 26.38 236 LYS A C 1
ATOM 1835 O O . LYS A 1 256 ? 63.328 -27.927 -17.199 1.00 21.21 236 LYS A O 1
ATOM 1841 N N . VAL A 1 257 ? 62.674 -25.863 -16.464 1.00 22.87 237 VAL A N 1
ATOM 1842 C CA . VAL A 1 257 ? 61.872 -26.405 -15.375 1.00 20.38 237 VAL A CA 1
ATOM 1843 C C . VAL A 1 257 ? 60.928 -27.431 -15.887 1.00 20.66 237 VAL A C 1
ATOM 1844 O O . VAL A 1 257 ? 60.955 -28.585 -15.392 1.00 24.55 237 VAL A O 1
ATOM 1848 N N . LEU A 1 258 ? 60.093 -27.122 -16.885 1.00 21.56 238 LEU A N 1
ATOM 1849 C CA . LEU A 1 258 ? 59.101 -28.141 -17.345 1.00 20.08 238 LEU A CA 1
ATOM 1850 C C . LEU A 1 258 ? 59.800 -29.406 -17.874 1.00 21.62 238 LEU A C 1
ATOM 1851 O O . LEU A 1 258 ? 59.304 -30.535 -17.686 1.00 24.70 238 LEU A O 1
ATOM 1856 N N . SER A 1 259 ? 60.924 -29.191 -18.547 1.00 23.73 239 SER A N 1
ATOM 1857 C CA . SER A 1 259 ? 61.682 -30.315 -19.165 1.00 27.73 239 SER A CA 1
ATOM 1858 C C . SER A 1 259 ? 62.142 -31.314 -18.091 1.00 27.75 239 SER A C 1
ATOM 1859 O O . SER A 1 259 ? 62.348 -32.484 -18.402 1.00 25.32 239 SER A O 1
ATOM 1862 N N . ASN A 1 260 ? 62.240 -30.865 -16.831 1.00 28.34 240 ASN A N 1
ATOM 1863 C CA . ASN A 1 260 ? 62.728 -31.722 -15.740 1.00 29.44 240 ASN A CA 1
ATOM 1864 C C . ASN A 1 260 ? 61.695 -32.335 -14.801 1.00 31.09 240 ASN A C 1
ATOM 1865 O O . ASN A 1 260 ? 62.049 -33.163 -13.952 1.00 28.28 240 ASN A O 1
ATOM 1870 N N . LEU A 1 261 ? 60.415 -31.952 -14.927 1.00 27.52 241 LEU A N 1
ATOM 1871 C CA . LEU A 1 261 ? 59.401 -32.377 -13.967 1.00 30.41 241 LEU A CA 1
ATOM 1872 C C . LEU A 1 261 ? 58.893 -33.802 -14.211 1.00 35.81 241 LEU A C 1
ATOM 1873 O O . LEU A 1 261 ? 58.699 -34.215 -15.378 1.00 33.79 241 LEU A O 1
ATOM 1878 N N . SER A 1 262 ? 58.585 -34.524 -13.122 1.00 32.46 242 SER A N 1
ATOM 1879 C CA . SER A 1 262 ? 57.969 -35.816 -13.257 1.00 35.23 242 SER A CA 1
ATOM 1880 C C . SER A 1 262 ? 56.785 -35.887 -12.347 1.00 35.47 242 SER A C 1
ATOM 1881 O O . SER A 1 262 ? 56.367 -34.873 -11.730 1.00 29.50 242 SER A O 1
ATOM 1884 N N . GLU A 1 263 ? 56.198 -37.064 -12.281 1.00 34.35 243 GLU A N 1
ATOM 1885 C CA . GLU A 1 263 ? 54.912 -37.127 -11.634 1.00 36.22 243 GLU A CA 1
ATOM 1886 C C . GLU A 1 263 ? 54.967 -36.757 -10.165 1.00 34.69 243 GLU A C 1
ATOM 1887 O O . GLU A 1 263 ? 53.948 -36.322 -9.632 1.00 30.90 243 GLU A O 1
ATOM 1893 N N . LYS A 1 264 ? 56.131 -36.900 -9.513 1.00 28.73 244 LYS A N 1
ATOM 1894 C CA . LYS A 1 264 ? 56.195 -36.469 -8.111 1.00 36.80 244 LYS A CA 1
ATOM 1895 C C . LYS A 1 264 ? 55.955 -34.964 -7.976 1.00 33.36 244 LYS A C 1
ATOM 1896 O O . LYS A 1 264 ? 55.601 -34.491 -6.908 1.00 32.59 244 LYS A O 1
ATOM 1902 N N . ASP A 1 265 ? 56.130 -34.228 -9.063 1.00 28.28 245 ASP A N 1
ATOM 1903 C CA . ASP A 1 265 ? 56.015 -32.738 -9.014 1.00 26.64 245 ASP A CA 1
ATOM 1904 C C . ASP A 1 265 ? 54.633 -32.212 -9.368 1.00 26.23 245 ASP A C 1
ATOM 1905 O O . ASP A 1 265 ? 54.409 -30.976 -9.329 1.00 26.15 245 ASP A O 1
ATOM 1910 N N . SER A 1 266 ? 53.682 -33.092 -9.665 1.00 22.13 246 SER A N 1
ATOM 1911 C CA . SER A 1 266 ? 52.353 -32.639 -10.109 1.00 24.63 246 SER A CA 1
ATOM 1912 C C . SER A 1 266 ? 51.638 -31.921 -8.952 1.00 26.87 246 SER A C 1
ATOM 1913 O O . SER A 1 266 ? 51.530 -32.464 -7.856 1.00 26.31 246 SER A O 1
ATOM 1916 N N . GLY A 1 267 ? 51.163 -30.700 -9.200 1.00 26.88 247 GLY A N 1
ATOM 1917 C CA . GLY A 1 267 ? 50.527 -29.859 -8.197 1.00 25.99 247 GLY A CA 1
ATOM 1918 C C . GLY A 1 267 ? 51.482 -28.977 -7.400 1.00 29.28 247 GLY A C 1
ATOM 1919 O O . GLY A 1 267 ? 51.027 -28.315 -6.443 1.00 29.09 247 GLY A O 1
ATOM 1920 N N . ALA A 1 268 ? 52.764 -28.941 -7.760 1.00 25.07 248 ALA A N 1
ATOM 1921 C CA . ALA A 1 268 ? 53.708 -28.082 -7.100 1.00 24.83 248 ALA A CA 1
ATOM 1922 C C . ALA A 1 268 ? 53.497 -26.617 -7.618 1.00 24.41 248 ALA A C 1
ATOM 1923 O O . ALA A 1 268 ? 52.828 -26.408 -8.630 1.00 23.10 248 ALA A O 1
ATOM 1925 N N . PHE A 1 269 ? 54.103 -25.686 -6.894 1.00 22.40 249 PHE A N 1
ATOM 1926 C CA . PHE A 1 269 ? 54.226 -24.260 -7.213 1.00 23.27 249 PHE A CA 1
ATOM 1927 C C . PHE A 1 269 ? 55.739 -24.036 -7.268 1.00 23.51 249 PHE A C 1
ATOM 1928 O O . PHE A 1 269 ? 56.406 -24.118 -6.247 1.00 24.27 249 PHE A O 1
ATOM 1936 N N . LEU A 1 270 ? 56.252 -23.706 -8.446 1.00 20.69 250 LEU A N 1
ATOM 1937 C CA . LEU A 1 270 ? 57.682 -23.601 -8.677 1.00 23.68 250 LEU A CA 1
ATOM 1938 C C . LEU A 1 270 ? 57.966 -22.278 -9.318 1.00 22.70 250 LEU A C 1
ATOM 1939 O O . LEU A 1 270 ? 57.084 -21.734 -9.991 1.00 26.60 250 LEU A O 1
ATOM 1944 N N . ASN A 1 271 ? 59.152 -21.717 -9.114 1.00 22.89 251 ASN A N 1
ATOM 1945 C CA . ASN A 1 271 ? 59.526 -20.566 -9.936 1.00 22.36 251 ASN A CA 1
ATOM 1946 C C . ASN A 1 271 ? 60.352 -20.900 -11.206 1.00 25.10 251 ASN A C 1
ATOM 1947 O O . ASN A 1 271 ? 60.698 -22.103 -11.458 1.00 20.08 251 ASN A O 1
ATOM 1952 N N . TRP A 1 272 ? 60.727 -19.851 -11.948 1.00 20.33 252 TRP A N 1
ATOM 1953 C CA . TRP A 1 272 ? 61.412 -19.998 -13.248 1.00 23.93 252 TRP A CA 1
ATOM 1954 C C . TRP A 1 272 ? 62.804 -20.588 -13.074 1.00 26.40 252 TRP A C 1
ATOM 1955 O O . TRP A 1 272 ? 63.423 -20.988 -14.076 1.00 22.00 252 TRP A O 1
ATOM 1966 N N . GLU A 1 273 ? 63.296 -20.559 -11.820 1.00 30.00 253 GLU A N 1
ATOM 1967 C CA . GLU A 1 273 ? 64.638 -21.130 -11.428 1.00 27.50 253 GLU A CA 1
ATOM 1968 C C . GLU A 1 273 ? 64.564 -22.596 -11.012 1.00 27.38 253 GLU A C 1
ATOM 1969 O O . GLU A 1 273 ? 65.573 -23.190 -10.697 1.00 26.97 253 GLU A O 1
ATOM 1975 N N . GLY A 1 274 ? 63.352 -23.115 -10.876 1.00 22.64 254 GLY A N 1
ATOM 1976 C CA . GLY A 1 274 ? 63.103 -24.491 -10.442 1.00 23.23 254 GLY A CA 1
ATOM 1977 C C . GLY A 1 274 ? 62.947 -24.599 -8.936 1.00 21.77 254 GLY A C 1
ATOM 1978 O O . GLY A 1 274 ? 62.779 -25.674 -8.428 1.00 24.43 254 GLY A O 1
ATOM 1979 N N . LYS A 1 275 ? 63.021 -23.496 -8.237 1.00 17.91 255 LYS A N 1
ATOM 1980 C CA . LYS A 1 275 ? 62.786 -23.519 -6.772 1.00 23.74 255 LYS A CA 1
ATOM 1981 C C . LYS A 1 275 ? 61.337 -23.756 -6.365 1.00 25.42 255 LYS A C 1
ATOM 1982 O O . LYS A 1 275 ? 60.424 -23.385 -7.112 1.00 24.27 255 LYS A O 1
ATOM 1988 N N . VAL A 1 276 ? 61.121 -24.373 -5.205 1.00 23.00 256 VAL A N 1
ATOM 1989 C CA . VAL A 1 276 ? 59.792 -24.666 -4.709 1.00 27.79 256 VAL A CA 1
ATOM 1990 C C . VAL A 1 276 ? 59.271 -23.383 -3.993 1.00 26.03 256 VAL A C 1
ATOM 1991 O O . VAL A 1 276 ? 59.953 -22.823 -3.136 1.00 25.31 256 VAL A O 1
ATOM 1995 N N . MET A 1 277 ? 58.093 -22.888 -4.389 1.00 25.91 257 MET A N 1
ATOM 1996 C CA . MET A 1 277 ? 57.545 -21.623 -3.783 1.00 26.92 257 MET A CA 1
ATOM 1997 C C . MET A 1 277 ? 56.505 -21.964 -2.722 1.00 24.97 257 MET A C 1
ATOM 1998 O O . MET A 1 277 ? 55.753 -22.940 -2.861 1.00 26.68 257 MET A O 1
ATOM 2003 N N . ALA A 1 278 ? 56.468 -21.165 -1.658 1.00 22.53 258 ALA A N 1
ATOM 2004 C CA . ALA A 1 278 ? 55.516 -21.417 -0.570 1.00 23.64 258 ALA A CA 1
ATOM 2005 C C . ALA A 1 278 ? 54.131 -20.906 -0.998 1.00 22.72 258 ALA A C 1
ATOM 2006 O O . ALA A 1 278 ? 54.004 -19.914 -1.700 1.00 18.39 258 ALA A O 1
ATOM 2008 N N . TRP A 1 279 ? 53.096 -21.644 -0.647 1.00 22.95 259 TRP A N 1
ATOM 2009 C CA . TRP A 1 279 ? 51.733 -21.220 -0.991 1.00 25.01 259 TRP A CA 1
ATOM 2010 C C . TRP A 1 279 ? 51.265 -19.970 -0.203 1.00 23.52 259 TRP A C 1
ATOM 2011 O O . TRP A 1 279 ? 50.260 -19.307 -0.610 1.00 23.83 259 TRP A O 1
ATOM 2023 N N . LEU B 1 24 ? 38.442 -12.003 27.016 1.00 55.39 4 LEU B N 1
ATOM 2024 C CA . LEU B 1 24 ? 37.556 -11.549 25.862 1.00 55.55 4 LEU B CA 1
ATOM 2025 C C . LEU B 1 24 ? 36.364 -10.658 26.266 1.00 54.95 4 LEU B C 1
ATOM 2026 O O . LEU B 1 24 ? 35.310 -11.148 26.668 1.00 53.71 4 LEU B O 1
ATOM 2031 N N . ARG B 1 25 ? 36.555 -9.349 26.116 1.00 54.06 5 ARG B N 1
ATOM 2032 C CA . ARG B 1 25 ? 35.555 -8.378 26.457 1.00 52.19 5 ARG B CA 1
ATOM 2033 C C . ARG B 1 25 ? 35.439 -7.376 25.302 1.00 46.97 5 ARG B C 1
ATOM 2034 O O . ARG B 1 25 ? 36.317 -6.563 25.040 1.00 46.58 5 ARG B O 1
ATOM 2042 N N . VAL B 1 26 ? 34.356 -7.485 24.561 1.00 42.43 6 VAL B N 1
ATOM 2043 C CA . VAL B 1 26 ? 34.132 -6.620 23.407 1.00 41.99 6 VAL B CA 1
ATOM 2044 C C . VAL B 1 26 ? 32.814 -5.911 23.685 1.00 41.20 6 VAL B C 1
ATOM 2045 O O . VAL B 1 26 ? 31.841 -6.574 24.055 1.00 41.45 6 VAL B O 1
ATOM 2049 N N . ARG B 1 27 ? 32.770 -4.591 23.520 1.00 41.69 7 ARG B N 1
ATOM 2050 C CA . ARG B 1 27 ? 31.511 -3.880 23.693 1.00 42.21 7 ARG B CA 1
ATOM 2051 C C . ARG B 1 27 ? 30.573 -3.995 22.506 1.00 39.37 7 ARG B C 1
ATOM 2052 O O . ARG B 1 27 ? 29.354 -3.893 22.689 1.00 37.41 7 ARG B O 1
ATOM 2060 N N . SER B 1 28 ? 31.112 -4.160 21.293 1.00 36.14 8 SER B N 1
ATOM 2061 C CA . SER B 1 28 ? 30.243 -4.369 20.152 1.00 33.56 8 SER B CA 1
ATOM 2062 C C . SER B 1 28 ? 30.855 -5.370 19.147 1.00 34.26 8 SER B C 1
ATOM 2063 O O . SER B 1 28 ? 32.055 -5.355 18.934 1.00 30.70 8 SER B O 1
ATOM 2066 N N . VAL B 1 29 ? 29.982 -6.179 18.535 1.00 34.31 9 VAL B N 1
ATOM 2067 C CA . VAL B 1 29 ? 30.362 -7.195 17.553 1.00 31.43 9 VAL B CA 1
ATOM 2068 C C . VAL B 1 29 ? 29.273 -7.232 16.532 1.00 31.20 9 VAL B C 1
ATOM 2069 O O . VAL B 1 29 ? 28.096 -7.086 16.910 1.00 29.39 9 VAL B O 1
ATOM 2073 N N . LEU B 1 30 ? 29.633 -7.477 15.275 1.00 27.09 10 LEU B N 1
ATOM 2074 C CA . LEU B 1 30 ? 28.715 -7.760 14.190 1.00 28.36 10 LEU B CA 1
ATOM 2075 C C . LEU B 1 30 ? 29.073 -9.145 13.596 1.00 30.57 10 LEU B C 1
ATOM 2076 O O . LEU B 1 30 ? 30.248 -9.368 13.326 1.00 27.35 10 LEU B O 1
ATOM 2081 N N . VAL B 1 31 ? 28.093 -10.040 13.482 1.00 24.93 11 VAL B N 1
ATOM 2082 C CA . VAL B 1 31 ? 28.210 -11.373 12.869 1.00 29.90 11 VAL B CA 1
ATOM 2083 C C . VAL B 1 31 ? 27.318 -11.461 11.616 1.00 33.49 11 VAL B C 1
ATOM 2084 O O . VAL B 1 31 ? 26.082 -11.270 11.735 1.00 32.73 11 VAL B O 1
ATOM 2088 N N . THR B 1 32 ? 27.908 -11.754 10.437 1.00 30.97 12 THR B N 1
ATOM 2089 C CA . THR B 1 32 ? 27.131 -12.028 9.217 1.00 25.82 12 THR B CA 1
ATOM 2090 C C . THR B 1 32 ? 26.624 -13.479 9.186 1.00 27.71 12 THR B C 1
ATOM 2091 O O . THR B 1 32 ? 27.195 -14.353 9.836 1.00 22.96 12 THR B O 1
ATOM 2095 N N . GLY B 1 33 ? 25.508 -13.742 8.506 1.00 26.08 13 GLY B N 1
ATOM 2096 C CA . GLY B 1 33 ? 25.002 -15.139 8.418 1.00 24.37 13 GLY B CA 1
ATOM 2097 C C . GLY B 1 33 ? 24.688 -15.671 9.805 1.00 28.28 13 GLY B C 1
ATOM 2098 O O . GLY B 1 33 ? 25.039 -16.804 10.173 1.00 26.97 13 GLY B O 1
ATOM 2099 N N . ALA B 1 34 ? 23.975 -14.847 10.566 1.00 25.06 14 ALA B N 1
ATOM 2100 C CA . ALA B 1 34 ? 23.790 -15.057 11.985 1.00 27.49 14 ALA B CA 1
ATOM 2101 C C . ALA B 1 34 ? 22.540 -15.841 12.361 1.00 29.86 14 ALA B C 1
ATOM 2102 O O . ALA B 1 34 ? 22.343 -16.124 13.540 1.00 33.50 14 ALA B O 1
ATOM 2104 N N . ASN B 1 35 ? 21.743 -16.244 11.386 1.00 30.07 15 ASN B N 1
ATOM 2105 C CA . ASN B 1 35 ? 20.432 -16.811 11.693 1.00 34.73 15 ASN B CA 1
ATOM 2106 C C . ASN B 1 35 ? 20.454 -18.313 11.911 1.00 33.37 15 ASN B C 1
ATOM 2107 O O . ASN B 1 35 ? 19.528 -18.865 12.474 1.00 28.34 15 ASN B O 1
ATOM 2112 N N . ARG B 1 36 ? 21.504 -18.994 11.444 1.00 28.93 16 ARG B N 1
ATOM 2113 C CA . ARG B 1 36 ? 21.558 -20.452 11.579 1.00 28.49 16 ARG B CA 1
ATOM 2114 C C . ARG B 1 36 ? 23.046 -20.878 11.563 1.00 29.51 16 ARG B C 1
ATOM 2115 O O . ARG B 1 36 ? 23.894 -20.030 11.362 1.00 26.14 16 ARG B O 1
ATOM 2123 N N . GLY B 1 37 ? 23.300 -22.149 11.850 1.00 28.44 17 GLY B N 1
ATOM 2124 C CA . GLY B 1 37 ? 24.634 -22.730 11.820 1.00 29.07 17 GLY B CA 1
ATOM 2125 C C . GLY B 1 37 ? 25.599 -22.036 12.757 1.00 25.39 17 GLY B C 1
ATOM 2126 O O . GLY B 1 37 ? 25.245 -21.662 13.866 1.00 22.80 17 GLY B O 1
ATOM 2127 N N . ILE B 1 38 ? 26.854 -21.881 12.295 1.00 28.14 18 ILE B N 1
ATOM 2128 C CA . ILE B 1 38 ? 27.897 -21.251 13.116 1.00 26.44 18 ILE B CA 1
ATOM 2129 C C . ILE B 1 38 ? 27.599 -19.805 13.484 1.00 23.37 18 ILE B C 1
ATOM 2130 O O . ILE B 1 38 ? 27.892 -19.393 14.612 1.00 26.26 18 ILE B O 1
ATOM 2135 N N . GLY B 1 39 ? 27.060 -19.025 12.548 1.00 25.13 19 GLY B N 1
ATOM 2136 C CA . GLY B 1 39 ? 26.810 -17.605 12.837 1.00 26.24 19 GLY B CA 1
ATOM 2137 C C . GLY B 1 39 ? 25.816 -17.481 13.994 1.00 25.25 19 GLY B C 1
ATOM 2138 O O . GLY B 1 39 ? 26.006 -16.652 14.896 1.00 26.73 19 GLY B O 1
ATOM 2139 N N . LEU B 1 40 ? 24.770 -18.324 14.014 1.00 26.49 20 LEU B N 1
ATOM 2140 C CA . LEU B 1 40 ? 23.792 -18.258 15.143 1.00 27.09 20 LEU B CA 1
ATOM 2141 C C . LEU B 1 40 ? 24.513 -18.684 16.438 1.00 28.86 20 LEU B C 1
ATOM 2142 O O . LEU B 1 40 ? 24.306 -18.118 17.533 1.00 30.62 20 LEU B O 1
ATOM 2147 N N . GLY B 1 41 ? 25.360 -19.711 16.333 1.00 30.51 21 GLY B N 1
ATOM 2148 C CA . GLY B 1 41 ? 26.212 -20.120 17.469 1.00 27.17 21 GLY B CA 1
ATOM 2149 C C . GLY B 1 41 ? 27.017 -18.966 18.013 1.00 26.33 21 GLY B C 1
ATOM 2150 O O . GLY B 1 41 ? 27.084 -18.771 19.226 1.00 30.49 21 GLY B O 1
ATOM 2151 N N . PHE B 1 42 ? 27.623 -18.167 17.151 1.00 23.70 22 PHE B N 1
ATOM 2152 C CA . PHE B 1 42 ? 28.354 -17.020 17.627 1.00 25.83 22 PHE B CA 1
ATOM 2153 C C . PHE B 1 42 ? 27.474 -16.079 18.434 1.00 28.63 22 PHE B C 1
ATOM 2154 O O . PHE B 1 42 ? 27.861 -15.650 19.521 1.00 28.25 22 PHE B O 1
ATOM 2162 N N . VAL B 1 43 ? 26.309 -15.751 17.873 1.00 29.79 23 VAL B N 1
ATOM 2163 C CA . VAL B 1 43 ? 25.350 -14.883 18.595 1.00 27.65 23 VAL B CA 1
ATOM 2164 C C . VAL B 1 43 ? 25.006 -15.420 19.963 1.00 25.25 23 VAL B C 1
ATOM 2165 O O . VAL B 1 43 ? 25.139 -14.735 20.952 1.00 26.22 23 VAL B O 1
ATOM 2169 N N . GLN B 1 44 ? 24.577 -16.668 20.038 1.00 28.37 24 GLN B N 1
ATOM 2170 C CA . GLN B 1 44 ? 24.214 -17.244 21.327 1.00 30.84 24 GLN B CA 1
ATOM 2171 C C . GLN B 1 44 ? 25.380 -17.131 22.338 1.00 35.48 24 GLN B C 1
ATOM 2172 O O . GLN B 1 44 ? 25.184 -16.721 23.492 1.00 29.33 24 GLN B O 1
ATOM 2178 N N . HIS B 1 45 ? 26.601 -17.513 21.903 1.00 32.33 25 HIS B N 1
ATOM 2179 C CA . HIS B 1 45 ? 27.760 -17.534 22.829 1.00 30.04 25 HIS B CA 1
ATOM 2180 C C . HIS B 1 45 ? 28.173 -16.154 23.232 1.00 27.60 25 HIS B C 1
ATOM 2181 O O . HIS B 1 45 ? 28.502 -15.939 24.394 1.00 29.48 25 HIS B O 1
ATOM 2188 N N . LEU B 1 46 ? 28.214 -15.229 22.273 1.00 26.50 26 LEU B N 1
ATOM 2189 C CA . LEU B 1 46 ? 28.510 -13.821 22.581 1.00 29.27 26 LEU B CA 1
ATOM 2190 C C . LEU B 1 46 ? 27.551 -13.166 23.614 1.00 33.16 26 LEU B C 1
ATOM 2191 O O . LEU B 1 46 ? 27.970 -12.391 24.482 1.00 30.10 26 LEU B O 1
ATOM 2196 N N . LEU B 1 47 ? 26.266 -13.495 23.523 1.00 32.51 27 LEU B N 1
ATOM 2197 C CA . LEU B 1 47 ? 25.299 -12.958 24.511 1.00 33.39 27 LEU B CA 1
ATOM 2198 C C . LEU B 1 47 ? 25.529 -13.577 25.867 1.00 36.28 27 LEU B C 1
ATOM 2199 O O . LEU B 1 47 ? 25.240 -12.953 26.894 1.00 39.56 27 LEU B O 1
ATOM 2204 N N . ALA B 1 48 ? 26.039 -14.812 25.872 1.00 36.02 28 ALA B N 1
ATOM 2205 C CA . ALA B 1 48 ? 26.271 -15.544 27.091 1.00 34.89 28 ALA B CA 1
ATOM 2206 C C . ALA B 1 48 ? 27.664 -15.380 27.682 1.00 37.81 28 ALA B C 1
ATOM 2207 O O . ALA B 1 48 ? 28.009 -16.129 28.613 1.00 37.21 28 ALA B O 1
ATOM 2209 N N . LEU B 1 49 ? 28.456 -14.421 27.186 1.00 36.88 29 LEU B N 1
ATOM 2210 C CA . LEU B 1 49 ? 29.793 -14.137 27.766 1.00 38.14 29 LEU B CA 1
ATOM 2211 C C . LEU B 1 49 ? 29.735 -13.547 29.173 1.00 43.05 29 LEU B C 1
ATOM 2212 O O . LEU B 1 49 ? 28.794 -12.829 29.507 1.00 40.50 29 LEU B O 1
ATOM 2217 N N . SER B 1 50 ? 30.781 -13.814 29.959 1.00 42.67 30 SER B N 1
ATOM 2218 C CA . SER B 1 50 ? 30.867 -13.326 31.331 1.00 50.22 30 SER B CA 1
ATOM 2219 C C . SER B 1 50 ? 30.574 -11.855 31.384 1.00 49.77 30 SER B C 1
ATOM 2220 O O . SER B 1 50 ? 29.767 -11.406 32.199 1.00 53.76 30 SER B O 1
ATOM 2223 N N . ASN B 1 51 ? 31.205 -11.100 30.495 1.00 48.01 31 ASN B N 1
ATOM 2224 C CA . ASN B 1 51 ? 30.817 -9.725 30.283 1.00 49.58 31 ASN B CA 1
ATOM 2225 C C . ASN B 1 51 ? 30.262 -9.535 28.867 1.00 48.24 31 ASN B C 1
ATOM 2226 O O . ASN B 1 51 ? 31.031 -9.379 27.905 1.00 45.08 31 ASN B O 1
ATOM 2231 N N . PRO B 1 52 ? 28.915 -9.554 28.728 1.00 45.44 32 PRO B N 1
ATOM 2232 C CA . PRO B 1 52 ? 28.417 -9.637 27.356 1.00 43.17 32 PRO B CA 1
ATOM 2233 C C . PRO B 1 52 ? 28.582 -8.309 26.617 1.00 38.85 32 PRO B C 1
ATOM 2234 O O . PRO B 1 52 ? 28.752 -7.279 27.248 1.00 39.41 32 PRO B O 1
ATOM 2238 N N . PRO B 1 53 ? 28.616 -8.333 25.279 1.00 37.10 33 PRO B N 1
ATOM 2239 C CA . PRO B 1 53 ? 28.705 -7.035 24.625 1.00 35.05 33 PRO B CA 1
ATOM 2240 C C . PRO B 1 53 ? 27.487 -6.121 24.900 1.00 38.11 33 PRO B C 1
ATOM 2241 O O . PRO B 1 53 ? 26.381 -6.617 25.145 1.00 38.71 33 PRO B O 1
ATOM 2245 N N . GLU B 1 54 ? 27.703 -4.810 24.813 1.00 37.13 34 GLU B N 1
ATOM 2246 C CA . GLU B 1 54 ? 26.628 -3.828 24.769 1.00 37.34 34 GLU B CA 1
ATOM 2247 C C . GLU B 1 54 ? 25.745 -3.994 23.538 1.00 38.70 34 GLU B C 1
ATOM 2248 O O . GLU B 1 54 ? 24.509 -3.878 23.621 1.00 34.89 34 GLU B O 1
ATOM 2254 N N . TRP B 1 55 ? 26.369 -4.301 22.396 1.00 36.86 35 TRP B N 1
ATOM 2255 C CA . TRP B 1 55 ? 25.638 -4.484 21.155 1.00 36.10 35 TRP B CA 1
ATOM 2256 C C . TRP B 1 55 ? 26.166 -5.721 20.419 1.00 35.46 35 TRP B C 1
ATOM 2257 O O . TRP B 1 55 ? 27.369 -5.805 20.187 1.00 32.86 35 TRP B O 1
ATOM 2268 N N . VAL B 1 56 ? 25.272 -6.662 20.108 1.00 31.34 36 VAL B N 1
ATOM 2269 C CA . VAL B 1 56 ? 25.539 -7.766 19.211 1.00 31.47 36 VAL B CA 1
ATOM 2270 C C . VAL B 1 56 ? 24.669 -7.516 17.990 1.00 33.49 36 VAL B C 1
ATOM 2271 O O . VAL B 1 56 ? 23.433 -7.568 18.086 1.00 32.48 36 VAL B O 1
ATOM 2275 N N . PHE B 1 57 ? 25.277 -7.193 16.857 1.00 31.11 37 PHE B N 1
ATOM 2276 C CA . PHE B 1 57 ? 24.510 -7.045 15.617 1.00 31.93 37 PHE B CA 1
ATOM 2277 C C . PHE B 1 57 ? 24.551 -8.350 14.841 1.00 35.61 37 PHE B C 1
ATOM 2278 O O . PHE B 1 57 ? 25.651 -8.819 14.434 1.00 35.92 37 PHE B O 1
ATOM 2286 N N . ALA B 1 58 ? 23.396 -8.980 14.675 1.00 33.11 38 ALA B N 1
ATOM 2287 C CA . ALA B 1 58 ? 23.291 -10.258 13.952 1.00 34.76 38 ALA B CA 1
ATOM 2288 C C . ALA B 1 58 ? 22.669 -10.003 12.599 1.00 34.51 38 ALA B C 1
ATOM 2289 O O . ALA B 1 58 ? 21.504 -9.543 12.550 1.00 37.13 38 ALA B O 1
ATOM 2291 N N . THR B 1 59 ? 23.399 -10.208 11.501 1.00 30.86 39 THR B N 1
ATOM 2292 C CA . THR B 1 59 ? 22.806 -9.887 10.174 1.00 29.65 39 THR B CA 1
ATOM 2293 C C . THR B 1 59 ? 22.152 -11.077 9.561 1.00 29.30 39 THR B C 1
ATOM 2294 O O . THR B 1 59 ? 22.557 -12.217 9.811 1.00 33.28 39 THR B O 1
ATOM 2298 N N . CYS B 1 60 ? 21.158 -10.850 8.703 1.00 31.46 40 CYS B N 1
ATOM 2299 C CA . CYS B 1 60 ? 20.626 -11.939 7.903 1.00 34.37 40 CYS B CA 1
ATOM 2300 C C . CYS B 1 60 ? 19.855 -11.437 6.724 1.00 36.36 40 CYS B C 1
ATOM 2301 O O . CYS B 1 60 ? 19.501 -10.256 6.639 1.00 34.82 40 CYS B O 1
ATOM 2304 N N . ARG B 1 61 ? 19.634 -12.361 5.807 1.00 37.64 41 ARG B N 1
ATOM 2305 C CA . ARG B 1 61 ? 19.095 -12.076 4.494 1.00 39.72 41 ARG B CA 1
ATOM 2306 C C . ARG B 1 61 ? 17.611 -11.792 4.591 1.00 40.39 41 ARG B C 1
ATOM 2307 O O . ARG B 1 61 ? 17.110 -10.857 3.954 1.00 41.29 41 ARG B O 1
ATOM 2315 N N . ASP B 1 62 ? 16.896 -12.606 5.353 1.00 40.72 42 ASP B N 1
ATOM 2316 C CA . ASP B 1 62 ? 15.455 -12.435 5.418 1.00 43.21 42 ASP B CA 1
ATOM 2317 C C . ASP B 1 62 ? 14.952 -12.472 6.851 1.00 40.18 42 ASP B C 1
ATOM 2318 O O . ASP B 1 62 ? 14.585 -13.561 7.368 1.00 41.29 42 ASP B O 1
ATOM 2323 N N . PRO B 1 63 ? 14.959 -11.292 7.506 1.00 37.51 43 PRO B N 1
ATOM 2324 C CA . PRO B 1 63 ? 14.597 -11.187 8.905 1.00 37.29 43 PRO B CA 1
ATOM 2325 C C . PRO B 1 63 ? 13.134 -11.513 9.177 1.00 36.25 43 PRO B C 1
ATOM 2326 O O . PRO B 1 63 ? 12.819 -11.843 10.301 1.00 38.15 43 PRO B O 1
ATOM 2330 N N . LYS B 1 64 ? 12.306 -11.507 8.129 1.00 38.07 44 LYS B N 1
ATOM 2331 C CA . LYS B 1 64 ? 10.895 -11.892 8.172 1.00 40.88 44 LYS B CA 1
ATOM 2332 C C . LYS B 1 64 ? 10.620 -13.356 7.757 1.00 41.58 44 LYS B C 1
ATOM 2333 O O . LYS B 1 64 ? 9.463 -13.733 7.535 1.00 45.38 44 LYS B O 1
ATOM 2339 N N . GLY B 1 65 ? 11.660 -14.172 7.608 1.00 40.91 45 GLY B N 1
ATOM 2340 C CA . GLY B 1 65 ? 11.468 -15.543 7.095 1.00 37.94 45 GLY B CA 1
ATOM 2341 C C . GLY B 1 65 ? 11.469 -16.500 8.266 1.00 33.45 45 GLY B C 1
ATOM 2342 O O . GLY B 1 65 ? 11.875 -16.143 9.341 1.00 33.45 45 GLY B O 1
ATOM 2343 N N . GLN B 1 66 ? 11.004 -17.721 8.057 1.00 33.45 46 GLN B N 1
ATOM 2344 C CA . GLN B 1 66 ? 11.041 -18.741 9.098 1.00 32.16 46 GLN B CA 1
ATOM 2345 C C . GLN B 1 66 ? 12.470 -18.957 9.607 1.00 29.45 46 GLN B C 1
ATOM 2346 O O . GLN B 1 66 ? 12.683 -19.216 10.786 1.00 27.31 46 GLN B O 1
ATOM 2352 N N . ARG B 1 67 ? 13.440 -18.844 8.708 1.00 33.49 47 ARG B N 1
ATOM 2353 C CA . ARG B 1 67 ? 14.818 -19.151 9.118 1.00 37.49 47 ARG B CA 1
ATOM 2354 C C . ARG B 1 67 ? 15.451 -18.101 10.019 1.00 36.37 47 ARG B C 1
ATOM 2355 O O . ARG B 1 67 ? 16.589 -18.313 10.519 1.00 37.16 47 ARG B O 1
ATOM 2363 N N . ALA B 1 68 ? 14.724 -16.981 10.220 1.00 34.16 48 ALA B N 1
ATOM 2364 C CA . ALA B 1 68 ? 15.139 -15.900 11.104 1.00 32.63 48 ALA B CA 1
ATOM 2365 C C . ALA B 1 68 ? 14.519 -15.971 12.492 1.00 31.96 48 ALA B C 1
ATOM 2366 O O . ALA B 1 68 ? 14.807 -15.142 13.355 1.00 32.49 48 ALA B O 1
ATOM 2368 N N . GLN B 1 69 ? 13.691 -16.964 12.726 1.00 34.64 49 GLN B N 1
ATOM 2369 C CA . GLN B 1 69 ? 12.850 -16.951 13.916 1.00 34.99 49 GLN B CA 1
ATOM 2370 C C . GLN B 1 69 ? 13.605 -17.191 15.189 1.00 36.12 49 GLN B C 1
ATOM 2371 O O . GLN B 1 69 ? 13.370 -16.515 16.229 1.00 36.81 49 GLN B O 1
ATOM 2377 N N . GLU B 1 70 ? 14.542 -18.145 15.125 1.00 37.27 50 GLU B N 1
ATOM 2378 C CA . GLU B 1 70 ? 15.332 -18.412 16.299 1.00 33.60 50 GLU B CA 1
ATOM 2379 C C . GLU B 1 70 ? 16.026 -17.136 16.726 1.00 32.04 50 GLU B C 1
ATOM 2380 O O . GLU B 1 70 ? 16.019 -16.799 17.903 1.00 29.79 50 GLU B O 1
ATOM 2386 N N . LEU B 1 71 ? 16.599 -16.415 15.775 1.00 29.72 51 LEU B N 1
ATOM 2387 C CA . LEU B 1 71 ? 17.166 -15.108 16.082 1.00 33.57 51 LEU B CA 1
ATOM 2388 C C . LEU B 1 71 ? 16.139 -14.115 16.601 1.00 36.72 51 LEU B C 1
ATOM 2389 O O . LEU B 1 71 ? 16.453 -13.268 17.443 1.00 34.93 51 LEU B O 1
ATOM 2394 N N . GLN B 1 72 ? 14.933 -14.140 16.024 1.00 36.28 52 GLN B N 1
ATOM 2395 C CA . GLN B 1 72 ? 13.930 -13.150 16.415 1.00 35.75 52 GLN B CA 1
ATOM 2396 C C . GLN B 1 72 ? 13.599 -13.326 17.847 1.00 35.61 52 GLN B C 1
ATOM 2397 O O . GLN B 1 72 ? 13.513 -12.330 18.560 1.00 38.98 52 GLN B O 1
ATOM 2403 N N . LYS B 1 73 ? 13.467 -14.575 18.300 1.00 37.56 53 LYS B N 1
ATOM 2404 C CA . LYS B 1 73 ? 13.084 -14.783 19.676 1.00 41.50 53 LYS B CA 1
ATOM 2405 C C . LYS B 1 73 ? 14.201 -14.395 20.597 1.00 42.65 53 LYS B C 1
ATOM 2406 O O . LYS B 1 73 ? 13.966 -13.853 21.668 1.00 40.31 53 LYS B O 1
ATOM 2412 N N . LEU B 1 74 ? 15.430 -14.718 20.191 1.00 38.59 54 LEU B N 1
ATOM 2413 C CA . LEU B 1 74 ? 16.598 -14.305 20.937 1.00 39.83 54 LEU B CA 1
ATOM 2414 C C . LEU B 1 74 ? 16.564 -12.789 21.126 1.00 36.23 54 LEU B C 1
ATOM 2415 O O . LEU B 1 74 ? 16.789 -12.306 22.224 1.00 37.45 54 LEU B O 1
ATOM 2420 N N . ALA B 1 75 ? 16.261 -12.034 20.077 1.00 37.70 55 ALA B N 1
ATOM 2421 C CA . ALA B 1 75 ? 16.197 -10.563 20.194 1.00 41.84 55 ALA B CA 1
ATOM 2422 C C . ALA B 1 75 ? 15.042 -10.070 21.121 1.00 46.19 55 ALA B C 1
ATOM 2423 O O . ALA B 1 75 ? 15.114 -8.983 21.695 1.00 44.94 55 ALA B O 1
ATOM 2425 N N . SER B 1 76 ? 13.999 -10.875 21.277 1.00 46.13 56 SER B N 1
ATOM 2426 C CA . SER B 1 76 ? 12.860 -10.471 22.135 1.00 48.83 56 SER B CA 1
ATOM 2427 C C . SER B 1 76 ? 13.248 -10.640 23.605 1.00 51.46 56 SER B C 1
ATOM 2428 O O . SER B 1 76 ? 12.663 -9.988 24.462 1.00 50.36 56 SER B O 1
ATOM 2431 N N . LYS B 1 77 ? 14.257 -11.484 23.874 1.00 50.00 57 LYS B N 1
ATOM 2432 C CA . LYS B 1 77 ? 14.805 -11.701 25.218 1.00 47.40 57 LYS B CA 1
ATOM 2433 C C . LYS B 1 77 ? 16.108 -10.931 25.540 1.00 45.75 57 LYS B C 1
ATOM 2434 O O . LYS B 1 77 ? 16.587 -10.985 26.672 1.00 42.97 57 LYS B O 1
ATOM 2440 N N . HIS B 1 78 ? 16.692 -10.236 24.564 1.00 40.49 58 HIS B N 1
ATOM 2441 C CA . HIS B 1 78 ? 17.995 -9.618 24.753 1.00 40.48 58 HIS B CA 1
ATOM 2442 C C . HIS B 1 78 ? 18.022 -8.275 24.043 1.00 40.73 58 HIS B C 1
ATOM 2443 O O . HIS B 1 78 ? 18.215 -8.245 22.847 1.00 42.76 58 HIS B O 1
ATOM 2450 N N . PRO B 1 79 ? 17.861 -7.150 24.780 1.00 41.17 59 PRO B N 1
ATOM 2451 C CA . PRO B 1 79 ? 17.757 -5.795 24.181 1.00 40.60 59 PRO B CA 1
ATOM 2452 C C . PRO B 1 79 ? 19.081 -5.433 23.516 1.00 40.13 59 PRO B C 1
ATOM 2453 O O . PRO B 1 79 ? 19.181 -4.543 22.651 1.00 41.03 59 PRO B O 1
ATOM 2457 N N . ASN B 1 80 ? 20.086 -6.105 24.057 1.00 39.30 60 ASN B N 1
ATOM 2458 C CA . ASN B 1 80 ? 21.405 -6.362 23.534 1.00 38.86 60 ASN B CA 1
ATOM 2459 C C . ASN B 1 80 ? 21.567 -6.675 22.017 1.00 37.00 60 ASN B C 1
ATOM 2460 O O . ASN B 1 80 ? 22.534 -6.250 21.357 1.00 38.61 60 ASN B O 1
ATOM 2465 N N . LEU B 1 81 ? 20.643 -7.468 21.493 1.00 35.01 61 LEU B N 1
ATOM 2466 C CA . LEU B 1 81 ? 20.734 -8.049 20.148 1.00 34.89 61 LEU B CA 1
ATOM 2467 C C . LEU B 1 81 ? 19.913 -7.260 19.111 1.00 37.18 61 LEU B C 1
ATOM 2468 O O . LEU B 1 81 ? 18.691 -7.023 19.316 1.00 35.36 61 LEU B O 1
ATOM 2473 N N . VAL B 1 82 ? 20.583 -6.813 18.040 1.00 33.14 62 VAL B N 1
ATOM 2474 C CA . VAL B 1 82 ? 19.976 -6.031 16.945 1.00 33.44 62 VAL B CA 1
ATOM 2475 C C . VAL B 1 82 ? 20.046 -6.856 15.691 1.00 35.61 62 VAL B C 1
ATOM 2476 O O . VAL B 1 82 ? 21.158 -7.217 15.255 1.00 29.27 62 VAL B O 1
ATOM 2480 N N . ILE B 1 83 ? 18.886 -7.210 15.127 1.00 32.34 63 ILE B N 1
ATOM 2481 C CA . ILE B 1 83 ? 18.872 -8.000 13.889 1.00 31.87 63 ILE B CA 1
ATOM 2482 C C . ILE B 1 83 ? 18.925 -7.001 12.759 1.00 35.64 63 ILE B C 1
ATOM 2483 O O . ILE B 1 83 ? 18.140 -6.074 12.736 1.00 31.73 63 ILE B O 1
ATOM 2488 N N . VAL B 1 84 ? 19.863 -7.159 11.824 1.00 30.84 64 VAL B N 1
ATOM 2489 C CA . VAL B 1 84 ? 20.057 -6.197 10.747 1.00 34.36 64 VAL B CA 1
ATOM 2490 C C . VAL B 1 84 ? 19.891 -6.952 9.441 1.00 34.58 64 VAL B C 1
ATOM 2491 O O . VAL B 1 84 ? 20.556 -7.980 9.250 1.00 35.07 64 VAL B O 1
ATOM 2495 N N . PRO B 1 85 ? 19.020 -6.472 8.529 1.00 35.34 65 PRO B N 1
ATOM 2496 C CA . PRO B 1 85 ? 18.909 -7.157 7.225 1.00 33.39 65 PRO B CA 1
ATOM 2497 C C . PRO B 1 85 ? 20.166 -6.936 6.399 1.00 35.00 65 PRO B C 1
ATOM 2498 O O . PRO B 1 85 ? 20.699 -5.826 6.390 1.00 33.16 65 PRO B O 1
ATOM 2502 N N . LEU B 1 86 ? 20.651 -7.994 5.742 1.00 33.47 66 LEU B N 1
ATOM 2503 C CA . LEU B 1 86 ? 21.891 -7.889 4.934 1.00 35.48 66 LEU B CA 1
ATOM 2504 C C . LEU B 1 86 ? 21.967 -8.944 3.868 1.00 31.10 66 LEU B C 1
ATOM 2505 O O . LEU B 1 86 ? 21.937 -10.106 4.201 1.00 35.90 66 LEU B O 1
ATOM 2510 N N . GLU B 1 87 ? 22.079 -8.498 2.616 1.00 29.44 67 GLU B N 1
ATOM 2511 C CA . GLU B 1 87 ? 22.466 -9.309 1.476 1.00 33.19 67 GLU B CA 1
ATOM 2512 C C . GLU B 1 87 ? 23.973 -9.037 1.191 1.00 33.93 67 GLU B C 1
ATOM 2513 O O . GLU B 1 87 ? 24.337 -7.962 0.661 1.00 31.32 67 GLU B O 1
ATOM 2519 N N . VAL B 1 88 ? 24.857 -9.986 1.568 1.00 30.07 68 VAL B N 1
ATOM 2520 C CA . VAL B 1 88 ? 26.287 -9.592 1.601 1.00 30.08 68 VAL B CA 1
ATOM 2521 C C . VAL B 1 88 ? 26.880 -9.367 0.211 1.00 24.50 68 VAL B C 1
ATOM 2522 O O . VAL B 1 88 ? 27.946 -8.796 0.100 1.00 30.79 68 VAL B O 1
ATOM 2526 N N . THR B 1 89 ? 26.217 -9.837 -0.840 1.00 26.24 69 THR B N 1
ATOM 2527 C CA . THR B 1 89 ? 26.738 -9.637 -2.200 1.00 31.23 69 THR B CA 1
ATOM 2528 C C . THR B 1 89 ? 26.271 -8.292 -2.844 1.00 32.85 69 THR B C 1
ATOM 2529 O O . THR B 1 89 ? 26.744 -7.931 -3.932 1.00 29.85 69 THR B O 1
ATOM 2533 N N . ASP B 1 90 ? 25.409 -7.559 -2.133 1.00 30.79 70 ASP B N 1
ATOM 2534 C CA . ASP B 1 90 ? 24.781 -6.309 -2.670 1.00 30.93 70 ASP B CA 1
ATOM 2535 C C . ASP B 1 90 ? 25.389 -5.066 -2.034 1.00 28.28 70 ASP B C 1
ATOM 2536 O O . ASP B 1 90 ? 25.158 -4.799 -0.867 1.00 29.50 70 ASP B O 1
ATOM 2541 N N . PRO B 1 91 ? 26.185 -4.295 -2.789 1.00 32.40 71 PRO B N 1
ATOM 2542 C CA . PRO B 1 91 ? 26.815 -3.109 -2.194 1.00 35.31 71 PRO B CA 1
ATOM 2543 C C . PRO B 1 91 ? 25.849 -2.101 -1.506 1.00 39.60 71 PRO B C 1
ATOM 2544 O O . PRO B 1 91 ? 26.271 -1.381 -0.558 1.00 38.37 71 PRO B O 1
ATOM 2548 N N . ALA B 1 92 ? 24.610 -2.006 -2.009 1.00 37.06 72 ALA B N 1
ATOM 2549 C CA . ALA B 1 92 ? 23.598 -1.065 -1.450 1.00 37.82 72 ALA B CA 1
ATOM 2550 C C . ALA B 1 92 ? 23.086 -1.608 -0.120 1.00 37.96 72 ALA B C 1
ATOM 2551 O O . ALA B 1 92 ? 22.918 -0.851 0.843 1.00 37.68 72 ALA B O 1
ATOM 2553 N N . SER B 1 93 ? 22.833 -2.921 -0.061 1.00 33.15 73 SER B N 1
ATOM 2554 C CA . SER B 1 93 ? 22.453 -3.591 1.194 1.00 32.78 73 SER B CA 1
ATOM 2555 C C . SER B 1 93 ? 23.547 -3.419 2.249 1.00 34.26 73 SER B C 1
ATOM 2556 O O . SER B 1 93 ? 23.235 -3.179 3.427 1.00 37.23 73 SER B O 1
ATOM 2559 N N . ILE B 1 94 ? 24.814 -3.537 1.821 1.00 32.70 74 ILE B N 1
ATOM 2560 C CA . ILE B 1 94 ? 25.991 -3.388 2.703 1.00 33.13 74 ILE B CA 1
ATOM 2561 C C . ILE B 1 94 ? 26.041 -1.932 3.235 1.00 33.50 74 ILE B C 1
ATOM 2562 O O . ILE B 1 94 ? 26.185 -1.698 4.448 1.00 33.99 74 ILE B O 1
ATOM 2567 N N . LYS B 1 95 ? 25.886 -0.975 2.326 1.00 34.86 75 LYS B N 1
ATOM 2568 C CA . LYS B 1 95 ? 25.766 0.425 2.701 1.00 41.72 75 LYS B CA 1
ATOM 2569 C C . LYS B 1 95 ? 24.697 0.737 3.739 1.00 41.29 75 LYS B C 1
ATOM 2570 O O . LYS B 1 95 ? 24.988 1.407 4.729 1.00 43.49 75 LYS B O 1
ATOM 2576 N N . ALA B 1 96 ? 23.481 0.255 3.506 1.00 38.47 76 ALA B N 1
ATOM 2577 C CA . ALA B 1 96 ? 22.368 0.475 4.443 1.00 40.60 76 ALA B CA 1
ATOM 2578 C C . ALA B 1 96 ? 22.626 -0.200 5.778 1.00 39.76 76 ALA B C 1
ATOM 2579 O O . ALA B 1 96 ? 22.289 0.361 6.825 1.00 35.55 76 ALA B O 1
ATOM 2581 N N . ALA B 1 97 ? 23.220 -1.414 5.754 1.00 38.59 77 ALA B N 1
ATOM 2582 C CA . ALA B 1 97 ? 23.483 -2.130 7.001 1.00 35.54 77 ALA B CA 1
ATOM 2583 C C . ALA B 1 97 ? 24.510 -1.353 7.838 1.00 32.79 77 ALA B C 1
ATOM 2584 O O . ALA B 1 97 ? 24.366 -1.270 9.070 1.00 35.54 77 ALA B O 1
ATOM 2586 N N . ALA B 1 98 ? 25.511 -0.760 7.174 1.00 34.93 78 ALA B N 1
ATOM 2587 C CA . ALA B 1 98 ? 26.558 0.041 7.837 1.00 34.31 78 ALA B CA 1
ATOM 2588 C C . ALA B 1 98 ? 26.041 1.412 8.382 1.00 39.93 78 ALA B C 1
ATOM 2589 O O . ALA B 1 98 ? 26.472 1.845 9.467 1.00 36.59 78 ALA B O 1
ATOM 2591 N N . ALA B 1 99 ? 25.171 2.091 7.626 1.00 40.24 79 ALA B N 1
ATOM 2592 C CA . ALA B 1 99 ? 24.521 3.352 8.119 1.00 41.22 79 ALA B CA 1
ATOM 2593 C C . ALA B 1 99 ? 23.738 3.027 9.378 1.00 40.25 79 ALA B C 1
ATOM 2594 O O . ALA B 1 99 ? 23.885 3.668 10.398 1.00 42.29 79 ALA B O 1
ATOM 2596 N N . SER B 1 100 ? 22.961 1.959 9.276 1.00 42.86 80 SER B N 1
ATOM 2597 C CA . SER B 1 100 ? 22.034 1.486 10.301 1.00 41.99 80 SER B CA 1
ATOM 2598 C C . SER B 1 100 ? 22.746 1.053 11.585 1.00 42.49 80 SER B C 1
ATOM 2599 O O . SER B 1 100 ? 22.321 1.395 12.719 1.00 37.85 80 SER B O 1
ATOM 2602 N N . VAL B 1 101 ? 23.857 0.319 11.460 1.00 36.44 81 VAL B N 1
ATOM 2603 C CA . VAL B 1 101 ? 24.538 0.016 12.703 1.00 35.71 81 VAL B CA 1
ATOM 2604 C C . VAL B 1 101 ? 25.281 1.233 13.225 1.00 35.11 81 VAL B C 1
ATOM 2605 O O . VAL B 1 101 ? 25.417 1.379 14.438 1.00 34.70 81 VAL B O 1
ATOM 2609 N N . GLY B 1 102 ? 25.775 2.084 12.331 1.00 35.98 82 GLY B N 1
ATOM 2610 C CA . GLY B 1 102 ? 26.510 3.278 12.753 1.00 39.38 82 GLY B CA 1
ATOM 2611 C C . GLY B 1 102 ? 25.641 4.251 13.579 1.00 41.31 82 GLY B C 1
ATOM 2612 O O . GLY B 1 102 ? 26.122 4.870 14.563 1.00 40.74 82 GLY B O 1
ATOM 2613 N N . GLU B 1 103 ? 24.370 4.352 13.173 1.00 43.30 83 GLU B N 1
ATOM 2614 C CA . GLU B 1 103 ? 23.347 5.149 13.871 1.00 48.95 83 GLU B CA 1
ATOM 2615 C C . GLU B 1 103 ? 23.048 4.555 15.265 1.00 48.41 83 GLU B C 1
ATOM 2616 O O . GLU B 1 103 ? 22.878 5.304 16.234 1.00 48.87 83 GLU B O 1
ATOM 2622 N N . ARG B 1 104 ? 22.969 3.221 15.376 1.00 46.61 84 ARG B N 1
ATOM 2623 C CA . ARG B 1 104 ? 22.803 2.575 16.685 1.00 44.71 84 ARG B CA 1
ATOM 2624 C C . ARG B 1 104 ? 24.023 2.737 17.597 1.00 45.25 84 ARG B C 1
ATOM 2625 O O . ARG B 1 104 ? 23.866 2.896 18.815 1.00 43.40 84 ARG B O 1
ATOM 2633 N N . LEU B 1 105 ? 25.236 2.737 17.034 1.00 43.60 85 LEU B N 1
ATOM 2634 C CA . LEU B 1 105 ? 26.452 2.895 17.857 1.00 44.76 85 LEU B CA 1
ATOM 2635 C C . LEU B 1 105 ? 26.666 4.349 18.279 1.00 48.63 85 LEU B C 1
ATOM 2636 O O . LEU B 1 105 ? 27.543 4.639 19.104 1.00 43.71 85 LEU B O 1
ATOM 2641 N N . LYS B 1 106 ? 25.865 5.235 17.671 1.00 51.24 86 LYS B N 1
ATOM 2642 C CA . LYS B 1 106 ? 25.939 6.688 17.856 1.00 55.77 86 LYS B CA 1
ATOM 2643 C C . LYS B 1 106 ? 27.391 7.116 17.976 1.00 56.65 86 LYS B C 1
ATOM 2644 O O . LYS B 1 106 ? 27.844 7.550 19.047 1.00 55.16 86 LYS B O 1
ATOM 2650 N N . GLY B 1 107 ? 28.118 6.950 16.868 1.00 56.92 87 GLY B N 1
ATOM 2651 C CA . GLY B 1 107 ? 29.571 7.229 16.814 1.00 55.30 87 GLY B CA 1
ATOM 2652 C C . GLY B 1 107 ? 30.487 6.459 17.761 1.00 53.52 87 GLY B C 1
ATOM 2653 O O . GLY B 1 107 ? 31.659 6.782 17.894 1.00 55.63 87 GLY B O 1
ATOM 2654 N N . SER B 1 108 ? 29.976 5.452 18.453 1.00 53.18 88 SER B N 1
ATOM 2655 C CA . SER B 1 108 ? 30.848 4.541 19.143 1.00 50.12 88 SER B CA 1
ATOM 2656 C C . SER B 1 108 ? 31.434 3.520 18.119 1.00 49.07 88 SER B C 1
ATOM 2657 O O . SER B 1 108 ? 30.937 3.388 16.984 1.00 47.59 88 SER B O 1
ATOM 2660 N N . GLY B 1 109 ? 32.469 2.794 18.522 1.00 46.52 89 GLY B N 1
ATOM 2661 C CA . GLY B 1 109 ? 33.200 1.962 17.553 1.00 44.66 89 GLY B CA 1
ATOM 2662 C C . GLY B 1 109 ? 32.584 0.607 17.373 1.00 42.44 89 GLY B C 1
ATOM 2663 O O . GLY B 1 109 ? 31.696 0.240 18.127 1.00 37.74 89 GLY B O 1
ATOM 2664 N N . LEU B 1 110 ? 33.057 -0.146 16.369 1.00 40.66 90 LEU B N 1
ATOM 2665 C CA . LEU B 1 110 ? 32.718 -1.564 16.278 1.00 37.38 90 LEU B CA 1
ATOM 2666 C C . LEU B 1 110 ? 33.990 -2.331 16.648 1.00 36.09 90 LEU B C 1
ATOM 2667 O O . LEU B 1 110 ? 35.005 -2.141 15.978 1.00 39.30 90 LEU B O 1
ATOM 2672 N N . ASN B 1 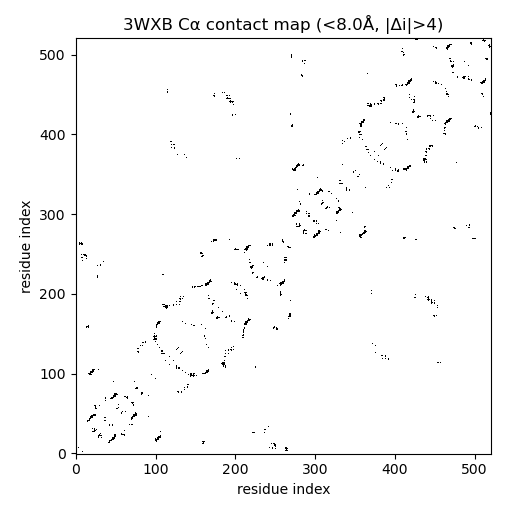111 ? 33.975 -3.114 17.720 1.00 31.77 91 ASN B N 1
ATOM 2673 C CA . ASN B 1 111 ? 35.217 -3.828 18.113 1.00 35.56 91 ASN B CA 1
ATOM 2674 C C . ASN B 1 111 ? 35.531 -5.043 17.226 1.00 32.37 91 ASN B C 1
ATOM 2675 O O . ASN B 1 111 ? 36.697 -5.414 17.041 1.00 32.44 91 ASN B O 1
ATOM 2680 N N . LEU B 1 112 ? 34.488 -5.706 16.750 1.00 32.23 92 LEU B N 1
ATOM 2681 C CA . LEU B 1 112 ? 34.644 -7.034 16.172 1.00 32.93 92 LEU B CA 1
ATOM 2682 C C . LEU B 1 112 ? 33.652 -7.312 14.991 1.00 33.08 92 LEU B C 1
ATOM 2683 O O . LEU B 1 112 ? 32.381 -7.258 15.131 1.00 30.91 92 LEU B O 1
ATOM 2688 N N . LEU B 1 113 ? 34.239 -7.580 13.815 1.00 29.58 93 LEU B N 1
ATOM 2689 C CA . LEU B 1 113 ? 33.490 -7.921 12.621 1.00 24.48 93 LEU B CA 1
ATOM 2690 C C . LEU B 1 113 ? 33.767 -9.418 12.348 1.00 32.57 93 LEU B C 1
ATOM 2691 O O . LEU B 1 113 ? 34.957 -9.806 12.161 1.00 27.26 93 LEU B O 1
ATOM 2696 N N . ILE B 1 114 ? 32.716 -10.244 12.351 1.00 23.59 94 ILE B N 1
ATOM 2697 C CA . ILE B 1 114 ? 32.908 -11.652 12.052 1.00 24.27 94 ILE B CA 1
ATOM 2698 C C . ILE B 1 114 ? 32.220 -11.873 10.708 1.00 23.88 94 ILE B C 1
ATOM 2699 O O . ILE B 1 114 ? 30.958 -11.775 10.600 1.00 27.22 94 ILE B O 1
ATOM 2704 N N . ASN B 1 115 ? 33.044 -12.057 9.669 1.00 25.32 95 ASN B N 1
ATOM 2705 C CA . ASN B 1 115 ? 32.594 -12.460 8.316 1.00 23.11 95 ASN B CA 1
ATOM 2706 C C . ASN B 1 115 ? 32.403 -13.952 8.309 1.00 28.23 95 ASN B C 1
ATOM 2707 O O . ASN B 1 115 ? 33.380 -14.745 8.197 1.00 25.32 95 ASN B O 1
ATOM 2712 N N . ASN B 1 116 ? 31.164 -14.364 8.455 1.00 25.52 96 ASN B N 1
ATOM 2713 C CA . ASN B 1 116 ? 30.834 -15.736 8.635 1.00 25.92 96 ASN B CA 1
ATOM 2714 C C . ASN B 1 116 ? 29.936 -16.238 7.492 1.00 26.84 96 ASN B C 1
ATOM 2715 O O . ASN B 1 116 ? 30.025 -17.399 7.094 1.00 23.58 96 ASN B O 1
ATOM 2720 N N . ALA B 1 117 ? 29.084 -15.367 6.927 1.00 22.13 97 ALA B N 1
ATOM 2721 C CA . ALA B 1 117 ? 28.123 -15.836 5.916 1.00 26.12 97 ALA B CA 1
ATOM 2722 C C . ALA B 1 117 ? 28.947 -16.451 4.750 1.00 28.91 97 ALA B C 1
ATOM 2723 O O . ALA B 1 117 ? 29.908 -15.844 4.281 1.00 26.69 97 ALA B O 1
ATOM 2725 N N . GLY B 1 118 ? 28.519 -17.593 4.262 1.00 29.73 98 GLY B N 1
ATOM 2726 C CA . GLY B 1 118 ? 29.155 -18.218 3.138 1.00 27.40 98 GLY B CA 1
ATOM 2727 C C . GLY B 1 118 ? 28.323 -19.273 2.486 1.00 25.86 98 GLY B C 1
ATOM 2728 O O . GLY B 1 118 ? 27.314 -19.724 3.053 1.00 28.46 98 GLY B O 1
ATOM 2729 N N . ILE B 1 119 ? 28.761 -19.713 1.320 1.00 24.51 99 ILE B N 1
ATOM 2730 C CA . ILE B 1 119 ? 28.131 -20.769 0.567 1.00 24.23 99 ILE B CA 1
ATOM 2731 C C . ILE B 1 119 ? 29.121 -21.800 -0.005 1.00 29.17 99 ILE B C 1
ATOM 2732 O O . ILE B 1 119 ? 30.275 -21.529 -0.173 1.00 25.30 99 ILE B O 1
ATOM 2737 N N . ALA B 1 120 ? 28.610 -22.968 -0.322 1.00 29.17 100 ALA B N 1
ATOM 2738 C CA . ALA B 1 120 ? 29.393 -23.985 -1.033 1.00 33.05 100 ALA B CA 1
ATOM 2739 C C . ALA B 1 120 ? 28.445 -24.651 -2.030 1.00 35.72 100 ALA B C 1
ATOM 2740 O O . ALA B 1 120 ? 27.267 -24.855 -1.748 1.00 35.76 100 ALA B O 1
ATOM 2742 N N . ARG B 1 121 ? 28.969 -25.033 -3.160 1.00 35.17 101 ARG B N 1
ATOM 2743 C CA . ARG B 1 121 ? 28.200 -25.679 -4.166 1.00 39.65 101 ARG B CA 1
ATOM 2744 C C . ARG B 1 121 ? 28.821 -27.036 -4.514 1.00 39.59 101 ARG B C 1
ATOM 2745 O O . ARG B 1 121 ? 30.001 -27.151 -4.626 1.00 42.51 101 ARG B O 1
ATOM 2753 N N . ALA B 1 122 ? 28.030 -28.074 -4.652 1.00 45.08 102 ALA B N 1
ATOM 2754 C CA . ALA B 1 122 ? 28.653 -29.384 -4.803 1.00 48.25 102 ALA B CA 1
ATOM 2755 C C . ALA B 1 122 ? 28.941 -29.710 -6.305 1.00 47.01 102 ALA B C 1
ATOM 2756 O O . ALA B 1 122 ? 28.337 -30.568 -6.885 1.00 46.72 102 ALA B O 1
ATOM 2758 N N . ASN B 1 123 ? 29.860 -28.975 -6.926 1.00 49.68 103 ASN B N 1
ATOM 2759 C CA . ASN B 1 123 ? 30.222 -29.200 -8.337 1.00 50.00 103 ASN B CA 1
ATOM 2760 C C . ASN B 1 123 ? 31.513 -29.920 -8.365 1.00 49.38 103 ASN B C 1
ATOM 2761 O O . ASN B 1 123 ? 32.434 -29.633 -7.600 1.00 51.42 103 ASN B O 1
ATOM 2766 N N . THR B 1 124 ? 31.623 -30.822 -9.314 1.00 49.64 104 THR B N 1
ATOM 2767 C CA . THR B 1 124 ? 32.863 -31.529 -9.513 1.00 48.53 104 THR B CA 1
ATOM 2768 C C . THR B 1 124 ? 33.749 -30.658 -10.401 1.00 44.05 104 THR B C 1
ATOM 2769 O O . THR B 1 124 ? 33.292 -29.673 -10.988 1.00 45.44 104 THR B O 1
ATOM 2773 N N . ILE B 1 125 ? 35.026 -30.967 -10.481 1.00 39.78 105 ILE B N 1
ATOM 2774 C CA . ILE B 1 125 ? 35.894 -30.145 -11.314 1.00 38.51 105 ILE B CA 1
ATOM 2775 C C . ILE B 1 125 ? 35.328 -30.030 -12.773 1.00 35.28 105 ILE B C 1
ATOM 2776 O O . ILE B 1 125 ? 35.295 -28.930 -13.349 1.00 33.20 105 ILE B O 1
ATOM 2781 N N . ASP B 1 126 ? 34.875 -31.127 -13.336 1.00 32.88 106 ASP B N 1
ATOM 2782 C CA . ASP B 1 126 ? 34.331 -31.116 -14.680 1.00 37.62 106 ASP B CA 1
ATOM 2783 C C . ASP B 1 126 ? 33.041 -30.296 -14.854 1.00 40.20 106 ASP B C 1
ATOM 2784 O O . ASP B 1 126 ? 32.774 -29.866 -15.928 1.00 39.63 106 ASP B O 1
ATOM 2789 N N . ASN B 1 127 ? 32.259 -30.137 -13.790 1.00 38.94 107 ASN B N 1
ATOM 2790 C CA . ASN B 1 127 ? 30.933 -29.447 -13.817 1.00 44.94 107 ASN B CA 1
ATOM 2791 C C . ASN B 1 127 ? 31.012 -27.974 -13.406 1.00 43.48 107 ASN B C 1
ATOM 2792 O O . ASN B 1 127 ? 30.059 -27.214 -13.552 1.00 40.76 107 ASN B O 1
ATOM 2797 N N . GLU B 1 128 ? 32.139 -27.589 -12.855 1.00 41.41 108 GLU B N 1
ATOM 2798 C CA . GLU B 1 128 ? 32.317 -26.241 -12.395 1.00 39.63 108 GLU B CA 1
ATOM 2799 C C . GLU B 1 128 ? 32.016 -25.277 -13.529 1.00 36.98 108 GLU B C 1
ATOM 2800 O O . GLU B 1 128 ? 32.375 -25.500 -14.640 1.00 35.28 108 GLU B O 1
ATOM 2806 N N . THR B 1 129 ? 31.329 -24.206 -13.207 1.00 36.86 109 THR B N 1
ATOM 2807 C CA . THR B 1 129 ? 30.907 -23.237 -14.184 1.00 34.70 109 THR B CA 1
ATOM 2808 C C . THR B 1 129 ? 31.389 -21.838 -13.877 1.00 34.65 109 THR B C 1
ATOM 2809 O O . THR B 1 129 ? 31.786 -21.545 -12.792 1.00 32.25 109 THR B O 1
ATOM 2813 N N . LEU B 1 130 ? 31.277 -20.930 -14.820 1.00 32.58 110 LEU B N 1
ATOM 2814 C CA . LEU B 1 130 ? 31.596 -19.540 -14.558 1.00 36.33 110 LEU B CA 1
ATOM 2815 C C . LEU B 1 130 ? 30.666 -18.928 -13.505 1.00 34.58 110 LEU B C 1
ATOM 2816 O O . LEU B 1 130 ? 31.073 -18.162 -12.701 1.00 31.67 110 LEU B O 1
ATOM 2821 N N . LYS B 1 131 ? 29.409 -19.316 -13.554 1.00 35.41 111 LYS B N 1
ATOM 2822 C CA . LYS B 1 131 ? 28.383 -18.782 -12.689 1.00 33.68 111 LYS B CA 1
ATOM 2823 C C . LYS B 1 131 ? 28.639 -19.112 -11.249 1.00 31.61 111 LYS B C 1
ATOM 2824 O O . LYS B 1 131 ? 28.661 -18.243 -10.412 1.00 29.05 111 LYS B O 1
ATOM 2830 N N . ASP B 1 132 ? 28.824 -20.395 -10.989 1.00 32.49 112 ASP B N 1
ATOM 2831 C CA . ASP B 1 132 ? 29.128 -20.878 -9.665 1.00 35.18 112 ASP B CA 1
ATOM 2832 C C . ASP B 1 132 ? 30.472 -20.405 -9.150 1.00 34.52 112 ASP B C 1
ATOM 2833 O O . ASP B 1 132 ? 30.543 -19.997 -8.032 1.00 30.53 112 ASP B O 1
ATOM 2838 N N . MET B 1 133 ? 31.513 -20.459 -9.977 1.00 29.18 113 MET B N 1
ATOM 2839 C CA . MET B 1 133 ? 32.831 -19.950 -9.552 1.00 27.26 113 MET B CA 1
ATOM 2840 C C . MET B 1 133 ? 32.685 -18.486 -9.141 1.00 29.04 113 MET B C 1
ATOM 2841 O O . MET B 1 133 ? 33.214 -18.059 -8.101 1.00 25.32 113 MET B O 1
ATOM 2846 N N . SER B 1 134 ? 31.947 -17.729 -9.948 1.00 22.70 114 SER B N 1
ATOM 2847 C CA . SER B 1 134 ? 31.800 -16.307 -9.681 1.00 28.36 114 SER B CA 1
ATOM 2848 C C . SER B 1 134 ? 30.958 -16.053 -8.442 1.00 24.98 114 SER B C 1
ATOM 2849 O O . SER B 1 134 ? 31.314 -15.237 -7.594 1.00 25.36 114 SER B O 1
ATOM 2852 N N . GLU B 1 135 ? 29.799 -16.690 -8.353 1.00 26.90 115 GLU B N 1
ATOM 2853 C CA . GLU B 1 135 ? 28.870 -16.372 -7.225 1.00 27.23 115 GLU B CA 1
ATOM 2854 C C . GLU B 1 135 ? 29.459 -16.835 -5.874 1.00 29.62 115 GLU B C 1
ATOM 2855 O O . GLU B 1 135 ? 29.368 -16.136 -4.850 1.00 21.84 115 GLU B O 1
ATOM 2861 N N . VAL B 1 136 ? 30.117 -18.009 -5.878 1.00 23.64 116 VAL B N 1
ATOM 2862 C CA . VAL B 1 136 ? 30.758 -18.449 -4.661 1.00 21.27 116 VAL B CA 1
ATOM 2863 C C . VAL B 1 136 ? 31.855 -17.452 -4.234 1.00 22.78 116 VAL B C 1
ATOM 2864 O O . VAL B 1 136 ? 31.975 -17.120 -3.035 1.00 23.33 116 VAL B O 1
ATOM 2868 N N . TYR B 1 137 ? 32.637 -16.965 -5.200 1.00 20.38 117 TYR B N 1
ATOM 2869 C CA . TYR B 1 137 ? 33.697 -16.047 -4.918 1.00 25.35 117 TYR B CA 1
ATOM 2870 C C . TYR B 1 137 ? 33.124 -14.734 -4.392 1.00 27.32 117 TYR B C 1
ATOM 2871 O O . TYR B 1 137 ? 33.661 -14.126 -3.453 1.00 24.04 117 TYR B O 1
ATOM 2880 N N . THR B 1 138 ? 32.055 -14.253 -5.005 1.00 26.01 118 THR B N 1
ATOM 2881 C CA . THR B 1 138 ? 31.585 -12.940 -4.510 1.00 25.02 118 THR B CA 1
ATOM 2882 C C . THR B 1 138 ? 30.988 -13.035 -3.101 1.00 23.87 118 THR B C 1
ATOM 2883 O O . THR B 1 138 ? 31.239 -12.156 -2.282 1.00 26.13 118 THR B O 1
ATOM 2887 N N . THR B 1 139 ? 30.342 -14.151 -2.770 1.00 22.93 119 THR B N 1
ATOM 2888 C CA . THR B 1 139 ? 29.842 -14.312 -1.384 1.00 27.53 119 THR B CA 1
ATOM 2889 C C . THR B 1 139 ? 30.958 -14.572 -0.378 1.00 28.18 119 THR B C 1
ATOM 2890 O O . THR B 1 139 ? 30.895 -14.066 0.719 1.00 24.55 119 THR B O 1
ATOM 2894 N N . ASN B 1 140 ? 31.946 -15.401 -0.763 1.00 25.20 120 ASN B N 1
ATOM 2895 C CA . ASN B 1 140 ? 32.920 -15.951 0.220 1.00 24.28 120 ASN B CA 1
ATOM 2896 C C . ASN B 1 140 ? 34.149 -15.095 0.346 1.00 19.99 120 ASN B C 1
ATOM 2897 O O . ASN B 1 140 ? 34.835 -15.104 1.407 1.00 24.36 120 ASN B O 1
ATOM 2902 N N . THR B 1 141 ? 34.426 -14.343 -0.717 1.00 20.97 121 THR B N 1
ATOM 2903 C CA . THR B 1 141 ? 35.661 -13.557 -0.779 1.00 22.31 121 THR B CA 1
ATOM 2904 C C . THR B 1 141 ? 35.450 -12.059 -0.978 1.00 22.77 121 THR B C 1
ATOM 2905 O O . THR B 1 141 ? 36.028 -11.221 -0.250 1.00 25.78 121 THR B O 1
ATOM 2909 N N . ILE B 1 142 ? 34.679 -11.677 -1.999 1.00 24.65 122 ILE B N 1
ATOM 2910 C CA . ILE B 1 142 ? 34.530 -10.249 -2.282 1.00 19.37 122 ILE B CA 1
ATOM 2911 C C . ILE B 1 142 ? 33.707 -9.646 -1.127 1.00 24.14 122 ILE B C 1
ATOM 2912 O O . ILE B 1 142 ? 33.982 -8.551 -0.668 1.00 26.71 122 ILE B O 1
ATOM 2917 N N . ALA B 1 143 ? 32.698 -10.349 -0.652 1.00 21.83 123 ALA B N 1
ATOM 2918 C CA . ALA B 1 143 ? 31.832 -9.753 0.368 1.00 26.00 123 ALA B CA 1
ATOM 2919 C C . ALA B 1 143 ? 32.570 -9.427 1.693 1.00 29.92 123 ALA B C 1
ATOM 2920 O O . ALA B 1 143 ? 32.401 -8.308 2.258 1.00 27.52 123 ALA B O 1
ATOM 2922 N N . PRO B 1 144 ? 33.417 -10.366 2.193 1.00 28.90 124 PRO B N 1
ATOM 2923 C CA . PRO B 1 144 ? 34.233 -9.931 3.334 1.00 26.04 124 PRO B CA 1
ATOM 2924 C C . PRO B 1 144 ? 35.092 -8.710 3.073 1.00 22.22 124 PRO B C 1
ATOM 2925 O O . PRO B 1 144 ? 35.287 -7.908 3.974 1.00 28.23 124 PRO B O 1
ATOM 2929 N N . LEU B 1 145 ? 35.614 -8.532 1.872 1.00 23.52 125 LEU B N 1
ATOM 2930 C CA . LEU B 1 145 ? 36.331 -7.296 1.581 1.00 23.64 125 LEU B CA 1
ATOM 2931 C C . LEU B 1 145 ? 35.378 -6.078 1.658 1.00 26.92 125 LEU B C 1
ATOM 2932 O O . LEU B 1 145 ? 35.710 -5.064 2.260 1.00 25.55 125 LEU B O 1
ATOM 2937 N N . LEU B 1 146 ? 34.240 -6.177 0.999 1.00 25.49 126 LEU B N 1
ATOM 2938 C CA . LEU B 1 146 ? 33.323 -4.989 0.949 1.00 29.12 126 LEU B CA 1
ATOM 2939 C C . LEU B 1 146 ? 32.846 -4.611 2.333 1.00 23.00 126 LEU B C 1
ATOM 2940 O O . LEU B 1 146 ? 32.785 -3.449 2.685 1.00 29.84 126 LEU B O 1
ATOM 2945 N N . LEU B 1 147 ? 32.495 -5.602 3.118 1.00 26.83 127 LEU B N 1
ATOM 2946 C CA . LEU B 1 147 ? 32.026 -5.384 4.474 1.00 28.40 127 LEU B CA 1
ATOM 2947 C C . LEU B 1 147 ? 33.105 -4.786 5.373 1.00 31.35 127 LEU B C 1
ATOM 2948 O O . LEU B 1 147 ? 32.797 -3.891 6.212 1.00 25.28 127 LEU B O 1
ATOM 2953 N N . SER B 1 148 ? 34.361 -5.254 5.228 1.00 27.16 128 SER B N 1
ATOM 2954 C CA . SER B 1 148 ? 35.472 -4.631 5.952 1.00 25.89 128 SER B CA 1
ATOM 2955 C C . SER B 1 148 ? 35.718 -3.182 5.539 1.00 30.43 128 SER B C 1
ATOM 2956 O O . SER B 1 148 ? 35.977 -2.329 6.402 1.00 34.26 128 SER B O 1
ATOM 2959 N N . GLN B 1 149 ? 35.631 -2.884 4.256 1.00 30.84 129 GLN B N 1
ATOM 2960 C CA . GLN B 1 149 ? 35.754 -1.507 3.802 1.00 31.44 129 GLN B CA 1
ATOM 2961 C C . GLN B 1 149 ? 34.612 -0.635 4.436 1.00 32.10 129 GLN B C 1
ATOM 2962 O O . GLN B 1 149 ? 34.862 0.439 4.953 1.00 32.22 129 GLN B O 1
ATOM 2968 N N . ALA B 1 150 ? 33.390 -1.137 4.397 1.00 30.05 130 ALA B N 1
ATOM 2969 C CA . ALA B 1 150 ? 32.211 -0.391 4.862 1.00 34.61 130 ALA B CA 1
ATOM 2970 C C . ALA B 1 150 ? 32.218 -0.159 6.379 1.00 36.33 130 ALA B C 1
ATOM 2971 O O . ALA B 1 150 ? 31.842 0.919 6.875 1.00 35.35 130 ALA B O 1
ATOM 2973 N N . PHE B 1 151 ? 32.690 -1.140 7.141 1.00 33.87 131 PHE B N 1
ATOM 2974 C CA . PHE B 1 151 ? 32.836 -0.964 8.569 1.00 30.71 131 PHE B CA 1
ATOM 2975 C C . PHE B 1 151 ? 34.171 -0.436 9.013 1.00 30.18 131 PHE B C 1
ATOM 2976 O O . PHE B 1 151 ? 34.380 -0.276 10.220 1.00 32.24 131 PHE B O 1
ATOM 2984 N N . LEU B 1 152 ? 35.072 -0.161 8.076 1.00 29.61 132 LEU B N 1
ATOM 2985 C CA . LEU B 1 152 ? 36.403 0.323 8.455 1.00 33.81 132 LEU B CA 1
ATOM 2986 C C . LEU B 1 152 ? 36.269 1.539 9.406 1.00 34.75 132 LEU B C 1
ATOM 2987 O O . LEU B 1 152 ? 36.923 1.596 10.436 1.00 33.96 132 LEU B O 1
ATOM 2992 N N . PRO B 1 153 ? 35.438 2.530 9.034 1.00 35.79 133 PRO B N 1
ATOM 2993 C CA . PRO B 1 153 ? 35.347 3.732 9.916 1.00 36.27 133 PRO B CA 1
ATOM 2994 C C . PRO B 1 153 ? 35.066 3.374 11.373 1.00 33.13 133 PRO B C 1
ATOM 2995 O O . PRO B 1 153 ? 35.733 3.878 12.281 1.00 36.02 133 PRO B O 1
ATOM 2999 N N . MET B 1 154 ? 34.150 2.446 11.602 1.00 30.55 134 MET B N 1
ATOM 3000 C CA . MET B 1 154 ? 33.801 2.025 12.958 1.00 32.95 134 MET B CA 1
ATOM 3001 C C . MET B 1 154 ? 34.847 1.177 13.661 1.00 32.26 134 MET B C 1
ATOM 3002 O O . MET B 1 154 ? 35.039 1.285 14.879 1.00 32.73 134 MET B O 1
ATOM 3007 N N . LEU B 1 155 ? 35.538 0.331 12.896 1.00 32.31 135 LEU B N 1
ATOM 3008 C CA . LEU B 1 155 ? 36.675 -0.437 13.433 1.00 33.01 135 LEU B CA 1
ATOM 3009 C C . LEU B 1 155 ? 37.792 0.506 13.832 1.00 32.15 135 LEU B C 1
ATOM 3010 O O . LEU B 1 155 ? 38.370 0.345 14.904 1.00 32.95 135 LEU B O 1
ATOM 3015 N N . LYS B 1 156 ? 38.088 1.493 12.984 1.00 31.23 136 LYS B N 1
ATOM 3016 C CA . LYS B 1 156 ? 39.100 2.503 13.289 1.00 34.37 136 LYS B CA 1
ATOM 3017 C C . LYS B 1 156 ? 38.793 3.242 14.611 1.00 38.23 136 LYS B C 1
ATOM 3018 O O . LYS B 1 156 ? 39.667 3.434 15.466 1.00 36.52 136 LYS B O 1
ATOM 3024 N N . LYS B 1 157 ? 37.549 3.688 14.737 1.00 39.71 137 LYS B N 1
ATOM 3025 C CA . LYS B 1 157 ? 37.076 4.350 15.952 1.00 38.62 137 LYS B CA 1
ATOM 3026 C C . LYS B 1 157 ? 37.387 3.463 17.140 1.00 41.29 137 LYS B C 1
ATOM 3027 O O . LYS B 1 157 ? 37.967 3.924 18.133 1.00 42.73 137 LYS B O 1
ATOM 3033 N N . ALA B 1 158 ? 37.017 2.186 17.045 1.00 39.71 138 ALA B N 1
ATOM 3034 C CA . ALA B 1 158 ? 37.188 1.274 18.157 1.00 39.92 138 ALA B CA 1
ATOM 3035 C C . ALA B 1 158 ? 38.654 1.082 18.544 1.00 38.17 138 ALA B C 1
ATOM 3036 O O . ALA B 1 158 ? 38.951 0.876 19.710 1.00 38.86 138 ALA B O 1
ATOM 3038 N N . ALA B 1 159 ? 39.550 1.148 17.564 1.00 41.85 139 ALA B N 1
ATOM 3039 C CA . ALA B 1 159 ? 40.988 0.979 17.806 1.00 44.88 139 ALA B CA 1
ATOM 3040 C C . ALA B 1 159 ? 41.497 2.177 18.611 1.00 47.57 139 ALA B C 1
ATOM 3041 O O . ALA B 1 159 ? 42.372 2.032 19.467 1.00 43.62 139 ALA B O 1
ATOM 3043 N N . GLN B 1 160 ? 40.926 3.338 18.295 1.00 48.27 140 GLN B N 1
ATOM 3044 C CA . GLN B 1 160 ? 41.290 4.626 18.897 1.00 55.36 140 GLN B CA 1
ATOM 3045 C C . GLN B 1 160 ? 40.764 4.847 20.318 1.00 56.65 140 GLN B C 1
ATOM 3046 O O . GLN B 1 160 ? 41.468 5.421 21.156 1.00 59.10 140 GLN B O 1
ATOM 3052 N N . GLU B 1 161 ? 39.548 4.375 20.587 1.00 57.55 141 GLU B N 1
ATOM 3053 C CA . GLU B 1 161 ? 39.007 4.289 21.955 1.00 60.72 141 GLU B CA 1
ATOM 3054 C C . GLU B 1 161 ? 39.900 3.445 22.869 1.00 59.90 141 GLU B C 1
ATOM 3055 O O . GLU B 1 161 ? 39.669 3.371 24.073 1.00 64.58 141 GLU B O 1
ATOM 3061 N N . GLY B 1 166 ? 48.991 -2.643 20.758 1.00 68.77 146 GLY B N 1
ATOM 3062 C CA . GLY B 1 166 ? 49.098 -3.779 19.870 1.00 68.28 146 GLY B CA 1
ATOM 3063 C C . GLY B 1 166 ? 47.713 -4.044 19.302 1.00 66.30 146 GLY B C 1
ATOM 3064 O O . GLY B 1 166 ? 46.905 -3.120 19.075 1.00 67.27 146 GLY B O 1
ATOM 3065 N N . LEU B 1 167 ? 47.431 -5.321 19.109 1.00 64.05 147 LEU B N 1
ATOM 3066 C CA . LEU B 1 167 ? 46.339 -5.767 18.287 1.00 59.73 147 LEU B CA 1
ATOM 3067 C C . LEU B 1 167 ? 45.743 -6.974 18.974 1.00 59.26 147 LEU B C 1
ATOM 3068 O O . LEU B 1 167 ? 46.422 -7.987 19.203 1.00 55.87 147 LEU B O 1
ATOM 3073 N N . SER B 1 168 ? 44.457 -6.851 19.305 1.00 56.36 148 SER B N 1
ATOM 3074 C CA . SER B 1 168 ? 43.741 -7.895 19.986 1.00 54.19 148 SER B CA 1
ATOM 3075 C C . SER B 1 168 ? 42.342 -7.869 19.447 1.00 53.97 148 SER B C 1
ATOM 3076 O O . SER B 1 168 ? 41.931 -6.921 18.763 1.00 48.79 148 SER B O 1
ATOM 3079 N N . CYS B 1 169 ? 41.611 -8.923 19.771 1.00 54.76 149 CYS B N 1
ATOM 3080 C CA . CYS B 1 169 ? 40.250 -9.074 19.299 1.00 56.33 149 CYS B CA 1
ATOM 3081 C C . CYS B 1 169 ? 39.302 -8.299 20.174 1.00 57.14 149 CYS B C 1
ATOM 3082 O O . CYS B 1 169 ? 38.202 -7.952 19.738 1.00 57.59 149 CYS B O 1
ATOM 3085 N N . SER B 1 170 ? 39.732 -8.033 21.407 1.00 55.55 150 SER B N 1
ATOM 3086 C CA . SER B 1 170 ? 38.956 -7.181 22.292 1.00 53.89 150 SER B CA 1
ATOM 3087 C C . SER B 1 170 ? 39.016 -5.711 21.848 1.00 53.07 150 SER B C 1
ATOM 3088 O O . SER B 1 170 ? 38.140 -4.920 22.227 1.00 55.51 150 SER B O 1
ATOM 3091 N N . LYS B 1 171 ? 40.016 -5.360 21.031 1.00 47.07 151 LYS B N 1
ATOM 3092 C CA . LYS B 1 171 ? 40.267 -3.960 20.612 1.00 43.25 151 LYS B CA 1
ATOM 3093 C C . LYS B 1 171 ? 39.548 -3.603 19.283 1.00 40.96 151 LYS B C 1
ATOM 3094 O O . LYS B 1 171 ? 38.491 -2.935 19.264 1.00 38.40 151 LYS B O 1
ATOM 3100 N N . ALA B 1 172 ? 40.107 -4.071 18.169 1.00 34.77 152 ALA B N 1
ATOM 3101 C CA . ALA B 1 172 ? 39.523 -3.863 16.869 1.00 32.77 152 ALA B CA 1
ATOM 3102 C C . ALA B 1 172 ? 40.005 -4.998 15.948 1.00 36.74 152 ALA B C 1
ATOM 3103 O O . ALA B 1 172 ? 41.200 -5.094 15.673 1.00 30.99 152 ALA B O 1
ATOM 3105 N N . ALA B 1 173 ? 39.080 -5.834 15.484 1.00 32.59 153 ALA B N 1
ATOM 3106 C CA . ALA B 1 173 ? 39.449 -7.002 14.722 1.00 35.01 153 ALA B CA 1
ATOM 3107 C C . ALA B 1 173 ? 38.438 -7.368 13.645 1.00 32.39 153 ALA B C 1
ATOM 3108 O O . ALA B 1 173 ? 37.235 -7.246 13.813 1.00 31.39 153 ALA B O 1
ATOM 3110 N N . ILE B 1 174 ? 38.963 -7.918 12.576 1.00 31.16 154 ILE B N 1
ATOM 3111 C CA . ILE B 1 174 ? 38.205 -8.550 11.539 1.00 27.23 154 ILE B CA 1
ATOM 3112 C C . ILE B 1 174 ? 38.456 -10.078 11.582 1.00 30.27 154 ILE B C 1
ATOM 3113 O O . ILE B 1 174 ? 39.548 -10.512 11.435 1.00 27.51 154 ILE B O 1
ATOM 3118 N N . ILE B 1 175 ? 37.432 -10.866 11.824 1.00 24.73 155 ILE B N 1
ATOM 3119 C CA . ILE B 1 175 ? 37.539 -12.317 11.846 1.00 28.29 155 ILE B CA 1
ATOM 3120 C C . ILE B 1 175 ? 36.901 -12.939 10.597 1.00 29.98 155 ILE B C 1
ATOM 3121 O O . ILE B 1 175 ? 35.718 -12.864 10.426 1.00 23.96 155 ILE B O 1
ATOM 3126 N N . ASN B 1 176 ? 37.699 -13.562 9.745 1.00 23.36 156 ASN B N 1
ATOM 3127 C CA . ASN B 1 176 ? 37.161 -14.216 8.579 1.00 23.99 156 ASN B CA 1
ATOM 3128 C C . ASN B 1 176 ? 37.053 -15.700 8.788 1.00 26.03 156 ASN B C 1
ATOM 3129 O O . ASN B 1 176 ? 38.091 -16.403 9.107 1.00 27.44 156 ASN B O 1
ATOM 3134 N N . ILE B 1 177 ? 35.824 -16.214 8.691 1.00 21.83 157 ILE B N 1
ATOM 3135 C CA . ILE B 1 177 ? 35.642 -17.647 8.886 1.00 22.68 157 ILE B CA 1
ATOM 3136 C C . ILE B 1 177 ? 35.985 -18.353 7.569 1.00 24.29 157 ILE B C 1
ATOM 3137 O O . ILE B 1 177 ? 35.290 -18.267 6.544 1.00 23.81 157 ILE B O 1
ATOM 3142 N N . SER B 1 178 ? 37.102 -19.076 7.609 1.00 23.67 158 SER B N 1
ATOM 3143 C CA . SER B 1 178 ? 37.597 -19.734 6.423 1.00 19.48 158 SER B CA 1
ATOM 3144 C C . SER B 1 178 ? 37.436 -21.252 6.558 1.00 26.19 158 SER B C 1
ATOM 3145 O O . SER B 1 178 ? 36.557 -21.755 7.289 1.00 24.99 158 SER B O 1
ATOM 3148 N N . SER B 1 179 ? 38.273 -22.014 5.843 1.00 27.05 159 SER B N 1
ATOM 3149 C CA . SER B 1 179 ? 38.160 -23.471 5.945 1.00 25.20 159 SER B CA 1
ATOM 3150 C C . SER B 1 179 ? 39.485 -24.088 5.511 1.00 23.46 159 SER B C 1
ATOM 3151 O O . SER B 1 179 ? 40.078 -23.575 4.578 1.00 20.64 159 SER B O 1
ATOM 3154 N N . THR B 1 180 ? 39.874 -25.228 6.115 1.00 25.00 160 THR B N 1
ATOM 3155 C CA . THR B 1 180 ? 41.056 -25.991 5.588 1.00 27.80 160 THR B CA 1
ATOM 3156 C C . THR B 1 180 ? 40.698 -26.678 4.272 1.00 25.98 160 THR B C 1
ATOM 3157 O O . THR B 1 180 ? 41.564 -27.175 3.571 1.00 22.30 160 THR B O 1
ATOM 3161 N N . ALA B 1 181 ? 39.411 -26.669 3.889 1.00 25.43 161 ALA B N 1
ATOM 3162 C CA . ALA B 1 181 ? 39.124 -27.004 2.481 1.00 23.86 161 ALA B CA 1
ATOM 3163 C C . ALA B 1 181 ? 39.845 -26.039 1.537 1.00 24.20 161 ALA B C 1
ATOM 3164 O O . ALA B 1 181 ? 40.158 -26.389 0.377 1.00 22.48 161 ALA B O 1
ATOM 3166 N N . GLY B 1 182 ? 40.106 -24.837 2.029 1.00 22.40 162 GLY B N 1
ATOM 3167 C CA . GLY B 1 182 ? 40.767 -23.825 1.210 1.00 20.69 162 GLY B CA 1
ATOM 3168 C C . GLY B 1 182 ? 42.263 -23.834 1.465 1.00 22.24 162 GLY B C 1
ATOM 3169 O O . GLY B 1 182 ? 43.015 -22.966 0.967 1.00 23.09 162 GLY B O 1
ATOM 3170 N N . SER B 1 183 ? 42.733 -24.827 2.209 1.00 22.19 163 SER B N 1
ATOM 3171 C CA . SER B 1 183 ? 44.199 -24.963 2.397 1.00 23.13 163 SER B CA 1
ATOM 3172 C C . SER B 1 183 ? 44.765 -25.604 1.151 1.00 20.54 163 SER B C 1
ATOM 3173 O O . SER B 1 183 ? 44.397 -26.734 0.817 1.00 23.91 163 SER B O 1
ATOM 3176 N N . ILE B 1 184 ? 45.664 -24.902 0.458 1.00 22.59 164 ILE B N 1
ATOM 3177 C CA . ILE B 1 184 ? 46.214 -25.451 -0.758 1.00 21.72 164 ILE B CA 1
ATOM 3178 C C . ILE B 1 184 ? 47.142 -26.645 -0.445 1.00 23.90 164 ILE B C 1
ATOM 3179 O O . ILE B 1 184 ? 47.131 -27.678 -1.156 1.00 24.15 164 ILE B O 1
ATOM 3184 N N . GLN B 1 185 ? 47.876 -26.555 0.630 1.00 24.15 165 GLN B N 1
ATOM 3185 C CA . GLN B 1 185 ? 48.658 -27.671 1.061 1.00 28.64 165 GLN B CA 1
ATOM 3186 C C . GLN B 1 185 ? 47.828 -28.884 1.451 1.00 30.62 165 GLN B C 1
ATOM 3187 O O . GLN B 1 185 ? 48.086 -29.953 1.016 1.00 32.82 165 GLN B O 1
ATOM 3193 N N . ASP B 1 186 ? 46.810 -28.694 2.263 1.00 27.94 166 ASP B N 1
ATOM 3194 C CA . ASP B 1 186 ? 46.122 -29.802 2.875 1.00 33.25 166 ASP B CA 1
ATOM 3195 C C . ASP B 1 186 ? 44.928 -30.344 2.125 1.00 34.02 166 ASP B C 1
ATOM 3196 O O . ASP B 1 186 ? 44.604 -31.532 2.284 1.00 30.79 166 ASP B O 1
ATOM 3201 N N . LEU B 1 187 ? 44.240 -29.490 1.356 1.00 32.74 167 LEU B N 1
ATOM 3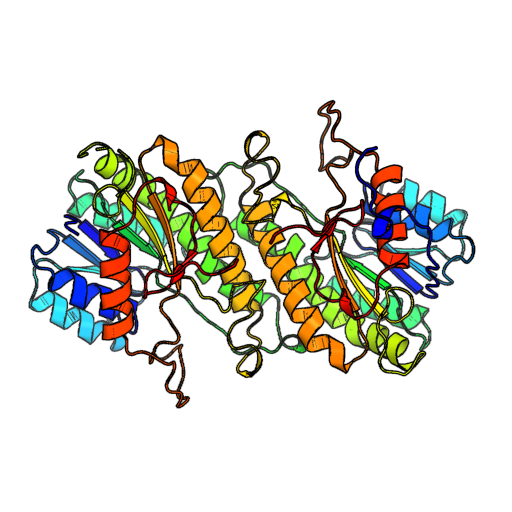202 C CA . LEU B 1 187 ? 43.002 -29.918 0.643 1.00 31.91 167 LEU B CA 1
ATOM 3203 C C . LEU B 1 187 ? 42.009 -30.716 1.483 1.00 32.56 167 LEU B C 1
ATOM 3204 O O . LEU B 1 187 ? 41.537 -31.777 1.074 1.00 33.94 167 LEU B O 1
ATOM 3209 N N . TYR B 1 188 ? 41.634 -30.184 2.630 1.00 32.86 168 TYR B N 1
ATOM 3210 C CA . TYR B 1 188 ? 40.845 -30.948 3.591 1.00 34.34 168 TYR B CA 1
ATOM 3211 C C . TYR B 1 188 ? 39.624 -31.544 2.943 1.00 37.18 168 TYR B C 1
ATOM 3212 O O . TYR B 1 188 ? 38.872 -30.845 2.229 1.00 32.36 168 TYR B O 1
ATOM 3221 N N . LEU B 1 189 ? 39.459 -32.846 3.148 1.00 36.17 169 LEU B N 1
ATOM 3222 C CA . LEU B 1 189 ? 38.206 -33.509 2.807 1.00 38.16 169 LEU B CA 1
ATOM 3223 C C . LEU B 1 189 ? 37.981 -33.646 1.280 1.00 37.06 169 LEU B C 1
ATOM 3224 O O . LEU B 1 189 ? 36.824 -33.661 0.795 1.00 33.24 169 LEU B O 1
ATOM 3229 N N . TRP B 1 190 ? 39.091 -33.749 0.543 1.00 36.67 170 TRP B N 1
ATOM 3230 C CA . TRP B 1 190 ? 39.037 -33.935 -0.896 1.00 38.06 170 TRP B CA 1
ATOM 3231 C C . TRP B 1 190 ? 38.202 -35.121 -1.292 1.00 41.25 170 TRP B C 1
ATOM 3232 O O . TRP B 1 190 ? 37.477 -35.055 -2.285 1.00 39.34 170 TRP B O 1
ATOM 3243 N N . GLN B 1 191 ? 38.329 -36.220 -0.544 1.00 43.16 171 GLN B N 1
ATOM 3244 C CA . GLN B 1 191 ? 37.657 -37.439 -0.960 1.00 46.36 171 GLN B CA 1
ATOM 3245 C C . GLN B 1 191 ? 36.163 -37.354 -0.662 1.00 47.27 171 GLN B C 1
ATOM 3246 O O . GLN B 1 191 ? 35.359 -38.173 -1.137 1.00 50.04 171 GLN B O 1
ATOM 3252 N N . TYR B 1 192 ? 35.753 -36.317 0.051 1.00 47.85 172 TYR B N 1
ATOM 3253 C CA . TYR B 1 192 ? 34.336 -36.101 0.324 1.00 50.33 172 TYR B CA 1
ATOM 3254 C C . TYR B 1 192 ? 33.665 -35.125 -0.610 1.00 47.22 172 TYR B C 1
ATOM 3255 O O . TYR B 1 192 ? 32.493 -35.151 -0.749 1.00 45.46 172 TYR B O 1
ATOM 3264 N N . GLY B 1 193 ? 34.434 -34.241 -1.211 1.00 43.20 173 GLY B N 1
ATOM 3265 C CA . GLY B 1 193 ? 33.888 -33.217 -2.127 1.00 39.23 173 GLY B CA 1
ATOM 3266 C C . GLY B 1 193 ? 34.982 -32.385 -2.796 1.00 38.54 173 GLY B C 1
ATOM 3267 O O . GLY B 1 193 ? 35.946 -31.985 -2.136 1.00 39.26 173 GLY B O 1
ATOM 3268 N N . GLN B 1 194 ? 34.863 -32.162 -4.108 1.00 35.30 174 GLN B N 1
ATOM 3269 C CA . GLN B 1 194 ? 35.816 -31.334 -4.848 1.00 35.58 174 GLN B CA 1
ATOM 3270 C C . GLN B 1 194 ? 35.536 -29.826 -4.657 1.00 34.18 174 GLN B C 1
ATOM 3271 O O . GLN B 1 194 ? 36.401 -29.123 -4.188 1.00 31.32 174 GLN B O 1
ATOM 3277 N N . ALA B 1 195 ? 34.318 -29.363 -4.968 1.00 35.22 175 ALA B N 1
ATOM 3278 C CA . ALA B 1 195 ? 33.836 -28.037 -4.513 1.00 27.16 175 ALA B CA 1
ATOM 3279 C C . ALA B 1 195 ? 34.895 -27.016 -4.803 1.00 28.41 175 ALA B C 1
ATOM 3280 O O . ALA B 1 195 ? 35.322 -26.232 -3.947 1.00 26.16 175 ALA B O 1
ATOM 3282 N N . LEU B 1 196 ? 35.348 -27.035 -6.051 1.00 28.35 176 LEU B N 1
ATOM 3283 C CA . LEU B 1 196 ? 36.415 -26.211 -6.461 1.00 28.82 176 LEU B CA 1
ATOM 3284 C C . LEU B 1 196 ? 36.067 -24.712 -6.271 1.00 30.33 176 LEU B C 1
ATOM 3285 O O . LEU B 1 196 ? 36.859 -23.919 -5.748 1.00 24.30 176 LEU B O 1
ATOM 3290 N N . SER B 1 197 ? 34.837 -24.335 -6.602 1.00 25.74 177 SER B N 1
ATOM 3291 C CA . SER B 1 197 ? 34.452 -22.909 -6.411 1.00 24.98 177 SER B CA 1
ATOM 3292 C C . SER B 1 197 ? 34.655 -22.496 -4.946 1.00 21.32 177 SER B C 1
ATOM 3293 O O . SER B 1 197 ? 35.167 -21.419 -4.652 1.00 27.56 177 SER B O 1
ATOM 3296 N N . TYR B 1 198 ? 34.283 -23.353 -4.035 1.00 20.19 178 TYR B N 1
ATOM 3297 C CA . TYR B 1 198 ? 34.421 -23.135 -2.608 1.00 22.46 178 TYR B CA 1
ATOM 3298 C C . TYR B 1 198 ? 35.918 -23.110 -2.190 1.00 24.92 178 TYR B C 1
ATOM 3299 O O . TYR B 1 198 ? 36.369 -22.173 -1.537 1.00 18.24 178 TYR B O 1
ATOM 3308 N N . ARG B 1 199 ? 36.682 -24.145 -2.574 1.00 20.76 179 ARG B N 1
ATOM 3309 C CA . ARG B 1 199 ? 38.125 -24.151 -2.158 1.00 21.29 179 ARG B CA 1
ATOM 3310 C C . ARG B 1 199 ? 38.840 -22.943 -2.650 1.00 20.85 179 ARG B C 1
ATOM 3311 O O . ARG B 1 199 ? 39.657 -22.331 -1.910 1.00 21.30 179 ARG B O 1
ATOM 3319 N N . CYS B 1 200 ? 38.629 -22.597 -3.930 1.00 20.32 180 CYS B N 1
ATOM 3320 C CA . CYS B 1 200 ? 39.329 -21.442 -4.474 1.00 22.69 180 CYS B CA 1
ATOM 3321 C C . CYS B 1 200 ? 38.949 -20.197 -3.671 1.00 23.10 180 CYS B C 1
ATOM 3322 O O . CYS B 1 200 ? 39.821 -19.319 -3.378 1.00 21.57 180 CYS B O 1
ATOM 3325 N N . SER B 1 201 ? 37.638 -20.057 -3.409 1.00 23.46 181 SER B N 1
ATOM 3326 C CA . SER B 1 201 ? 37.160 -18.855 -2.663 1.00 22.66 181 SER B CA 1
ATOM 3327 C C . SER B 1 201 ? 37.793 -18.781 -1.238 1.00 21.70 181 SER B C 1
ATOM 3328 O O . SER B 1 201 ? 38.138 -17.710 -0.772 1.00 20.86 181 SER B O 1
ATOM 3331 N N . LYS B 1 202 ? 38.044 -19.948 -0.618 1.00 24.08 182 LYS B N 1
ATOM 3332 C CA . LYS B 1 202 ? 38.581 -19.958 0.746 1.00 20.50 182 LYS B CA 1
ATOM 3333 C C . LYS B 1 202 ? 40.070 -19.723 0.778 1.00 22.46 182 LYS B C 1
ATOM 3334 O O . LYS B 1 202 ? 40.558 -19.048 1.676 1.00 20.32 182 LYS B O 1
ATOM 3340 N N . ALA B 1 203 ? 40.808 -20.273 -0.191 1.00 22.83 183 ALA B N 1
ATOM 3341 C CA . ALA B 1 203 ? 42.207 -19.829 -0.360 1.00 22.16 183 ALA B CA 1
ATOM 3342 C C . ALA B 1 203 ? 42.277 -18.338 -0.616 1.00 22.23 183 ALA B C 1
ATOM 3343 O O . ALA B 1 203 ? 43.117 -17.652 -0.077 1.00 21.28 183 ALA B O 1
ATOM 3345 N N . ALA B 1 204 ? 41.397 -17.808 -1.494 1.00 20.89 184 ALA B N 1
ATOM 3346 C CA . ALA B 1 204 ? 41.474 -16.385 -1.768 1.00 20.65 184 ALA B CA 1
ATOM 3347 C C . ALA B 1 204 ? 41.119 -15.603 -0.491 1.00 15.97 184 ALA B C 1
ATOM 3348 O O . ALA B 1 204 ? 41.646 -14.539 -0.280 1.00 23.40 184 ALA B O 1
ATOM 3350 N N . LEU B 1 205 ? 40.211 -16.111 0.341 1.00 20.10 185 LEU B N 1
ATOM 3351 C CA . LEU B 1 205 ? 39.886 -15.457 1.623 1.00 22.70 185 LEU B CA 1
ATOM 3352 C C . LEU B 1 205 ? 41.088 -15.470 2.586 1.00 21.76 185 LEU B C 1
ATOM 3353 O O . LEU B 1 205 ? 41.280 -14.560 3.352 1.00 21.43 185 LEU B O 1
ATOM 3358 N N . ASN B 1 206 ? 41.875 -16.556 2.586 1.00 22.55 186 ASN B N 1
ATOM 3359 C CA . ASN B 1 206 ? 43.107 -16.559 3.433 1.00 20.56 186 ASN B CA 1
ATOM 3360 C C . ASN B 1 206 ? 44.085 -15.509 2.948 1.00 20.13 186 ASN B C 1
ATOM 3361 O O . ASN B 1 206 ? 44.807 -14.899 3.738 1.00 24.51 186 ASN B O 1
ATOM 3366 N N . MET B 1 207 ? 44.170 -15.321 1.644 1.00 19.89 187 MET B N 1
ATOM 3367 C CA . MET B 1 207 ? 44.987 -14.241 1.086 1.00 19.76 187 MET B CA 1
ATOM 3368 C C . MET B 1 207 ? 44.401 -12.859 1.432 1.00 20.12 187 MET B C 1
ATOM 3369 O O . MET B 1 207 ? 45.115 -11.897 1.771 1.00 21.97 187 MET B O 1
ATOM 3374 N N . LEU B 1 208 ? 43.092 -12.737 1.293 1.00 20.24 188 LEU B N 1
ATOM 3375 C CA . LEU B 1 208 ? 42.447 -11.425 1.639 1.00 21.03 188 LEU B CA 1
ATOM 3376 C C . LEU B 1 208 ? 42.753 -11.072 3.106 1.00 20.76 188 LEU B C 1
ATOM 3377 O O . LEU B 1 208 ? 43.114 -9.937 3.392 1.00 22.95 188 LEU B O 1
ATOM 3382 N N . THR B 1 209 ? 42.676 -12.078 3.987 1.00 24.65 189 THR B N 1
ATOM 3383 C CA . THR B 1 209 ? 42.972 -11.927 5.415 1.00 21.38 189 THR B CA 1
ATOM 3384 C C . THR B 1 209 ? 44.437 -11.400 5.580 1.00 27.25 189 THR B C 1
ATOM 3385 O O . THR B 1 209 ? 44.715 -10.417 6.350 1.00 21.89 189 THR B O 1
ATOM 3389 N N . ARG B 1 210 ? 45.378 -12.027 4.858 1.00 23.68 190 ARG B N 1
ATOM 3390 C CA . ARG B 1 210 ? 46.742 -11.512 4.921 1.00 23.95 190 ARG B CA 1
ATOM 3391 C C . ARG B 1 210 ? 46.846 -10.088 4.474 1.00 23.15 190 ARG B C 1
ATOM 3392 O O . ARG B 1 210 ? 47.563 -9.335 5.101 1.00 25.09 190 ARG B O 1
ATOM 3400 N N . CYS B 1 211 ? 46.223 -9.755 3.346 1.00 21.60 191 CYS B N 1
ATOM 3401 C CA . CYS B 1 211 ? 46.225 -8.411 2.866 1.00 20.66 191 CYS B CA 1
ATOM 3402 C C . CYS B 1 211 ? 45.565 -7.388 3.812 1.00 23.48 191 CYS B C 1
ATOM 3403 O O . CYS B 1 211 ? 46.058 -6.280 3.933 1.00 27.39 191 CYS B O 1
ATOM 3406 N N . GLN B 1 212 ? 44.427 -7.740 4.390 1.00 24.64 192 GLN B N 1
ATOM 3407 C CA . GLN B 1 212 ? 43.781 -6.847 5.346 1.00 24.00 192 GLN B CA 1
ATOM 3408 C C . GLN B 1 212 ? 44.701 -6.610 6.553 1.00 27.09 192 GLN B C 1
ATOM 3409 O O . GLN B 1 212 ? 44.825 -5.486 7.036 1.00 27.97 192 GLN B O 1
ATOM 3415 N N . SER B 1 213 ? 45.377 -7.670 6.989 1.00 27.18 193 SER B N 1
ATOM 3416 C CA . SER B 1 213 ? 46.260 -7.643 8.123 1.00 31.38 193 SER B CA 1
ATOM 3417 C C . SER B 1 213 ? 47.359 -6.598 7.909 1.00 30.24 193 SER B C 1
ATOM 3418 O O . SER B 1 213 ? 47.710 -5.847 8.821 1.00 30.16 193 SER B O 1
ATOM 3421 N N . MET B 1 214 ? 47.941 -6.611 6.710 1.00 30.46 194 MET B N 1
ATOM 3422 C CA . MET B 1 214 ? 49.037 -5.691 6.368 1.00 29.03 194 MET B CA 1
ATOM 3423 C C . MET B 1 214 ? 48.516 -4.282 6.107 1.00 30.32 194 MET B C 1
ATOM 3424 O O . MET B 1 214 ? 49.130 -3.294 6.507 1.00 31.18 194 MET B O 1
ATOM 3429 N N . GLY B 1 215 ? 47.404 -4.205 5.383 1.00 31.08 195 GLY B N 1
ATOM 3430 C CA . GLY B 1 215 ? 46.822 -2.911 4.983 1.00 30.79 195 GLY B CA 1
ATOM 3431 C C . GLY B 1 215 ? 46.203 -2.138 6.147 1.00 32.02 195 GLY B C 1
ATOM 3432 O O . GLY B 1 215 ? 46.287 -0.904 6.185 1.00 31.58 195 GLY B O 1
ATOM 3433 N N . TYR B 1 216 ? 45.608 -2.864 7.092 1.00 29.71 196 TYR B N 1
ATOM 3434 C CA . TYR B 1 216 ? 44.897 -2.265 8.222 1.00 31.14 196 TYR B CA 1
ATOM 3435 C C . TYR B 1 216 ? 45.741 -2.212 9.505 1.00 32.62 196 TYR B C 1
ATOM 3436 O O . TYR B 1 216 ? 45.302 -1.627 10.522 1.00 30.85 196 TYR B O 1
ATOM 3445 N N . ARG B 1 217 ? 46.948 -2.788 9.487 1.00 32.26 197 ARG B N 1
ATOM 3446 C CA . ARG B 1 217 ? 47.782 -2.742 10.699 1.00 31.35 197 ARG B CA 1
ATOM 3447 C C . ARG B 1 217 ? 47.960 -1.305 11.225 1.00 31.94 197 ARG B C 1
ATOM 3448 O O . ARG B 1 217 ? 47.918 -1.090 12.424 1.00 32.84 197 ARG B O 1
ATOM 3456 N N . GLU B 1 218 ? 48.121 -0.338 10.323 1.00 33.57 198 GLU B N 1
ATOM 3457 C CA . GLU B 1 218 ? 48.439 1.035 10.705 1.00 37.67 198 GLU B CA 1
ATOM 3458 C C . GLU B 1 218 ? 47.243 1.708 11.428 1.00 39.01 198 GLU B C 1
ATOM 3459 O O . GLU B 1 218 ? 47.394 2.755 12.077 1.00 35.58 198 GLU B O 1
ATOM 3465 N N . HIS B 1 219 ? 46.056 1.095 11.316 1.00 36.75 199 HIS B N 1
ATOM 3466 C CA . HIS B 1 219 ? 44.864 1.612 11.974 1.00 36.35 199 HIS B CA 1
ATOM 3467 C C . HIS B 1 219 ? 44.629 0.924 13.309 1.00 36.47 199 HIS B C 1
ATOM 3468 O O . HIS B 1 219 ? 43.627 1.174 13.968 1.00 36.34 199 HIS B O 1
ATOM 3475 N N . GLY B 1 220 ? 45.519 0.017 13.688 1.00 31.68 200 GLY B N 1
ATOM 3476 C CA . GLY B 1 220 ? 45.349 -0.703 14.916 1.00 32.96 200 GLY B CA 1
ATOM 3477 C C . GLY B 1 220 ? 44.315 -1.817 14.880 1.00 29.48 200 GLY B C 1
ATOM 3478 O O . GLY B 1 220 ? 43.839 -2.215 15.928 1.00 31.77 200 GLY B O 1
ATOM 3479 N N . ILE B 1 221 ? 44.053 -2.371 13.678 1.00 31.59 201 ILE B N 1
ATOM 3480 C CA . ILE B 1 221 ? 43.046 -3.394 13.425 1.00 29.26 201 ILE B CA 1
ATOM 3481 C C . ILE B 1 221 ? 43.727 -4.782 13.147 1.00 31.16 201 ILE B C 1
ATOM 3482 O O . ILE B 1 221 ? 44.576 -4.907 12.255 1.00 29.64 201 ILE B O 1
ATOM 3487 N N . PHE B 1 222 ? 43.373 -5.773 13.938 1.00 28.91 202 PHE B N 1
ATOM 3488 C CA . PHE B 1 222 ? 43.878 -7.157 13.842 1.00 31.99 202 PHE B CA 1
ATOM 3489 C C . PHE B 1 222 ? 42.975 -7.869 12.848 1.00 33.50 202 PHE B C 1
ATOM 3490 O O . PHE B 1 222 ? 41.771 -7.560 12.830 1.00 29.79 202 PHE B O 1
ATOM 3498 N N . CYS B 1 223 ? 43.535 -8.795 12.044 1.00 27.60 203 CYS B N 1
ATOM 3499 C CA . CYS B 1 223 ? 42.735 -9.677 11.185 1.00 26.39 203 CYS B CA 1
ATOM 3500 C C . CYS B 1 223 ? 43.197 -11.136 11.344 1.00 28.32 203 CYS B C 1
ATOM 3501 O O . CYS B 1 223 ? 44.401 -11.405 11.583 1.00 28.42 203 CYS B O 1
ATOM 3504 N N . VAL B 1 224 ? 42.304 -12.095 11.195 1.00 26.88 204 VAL B N 1
ATOM 3505 C CA . VAL B 1 224 ? 42.708 -13.502 11.358 1.00 23.47 204 VAL B CA 1
ATOM 3506 C C . VAL B 1 224 ? 41.697 -14.308 10.625 1.00 27.56 204 VAL B C 1
ATOM 3507 O O . VAL B 1 224 ? 40.495 -13.936 10.595 1.00 28.41 204 VAL B O 1
ATOM 3511 N N . ALA B 1 225 ? 42.137 -15.431 10.052 1.00 25.82 2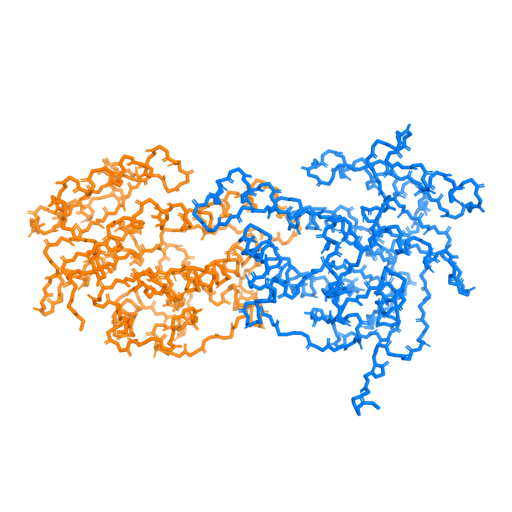05 ALA B N 1
ATOM 3512 C CA . ALA B 1 225 ? 41.253 -16.357 9.454 1.00 23.28 205 ALA B CA 1
ATOM 3513 C C . ALA B 1 225 ? 41.109 -17.577 10.358 1.00 26.52 205 ALA B C 1
ATOM 3514 O O . ALA B 1 225 ? 42.103 -18.139 10.822 1.00 23.36 205 ALA B O 1
ATOM 3516 N N . LEU B 1 226 ? 39.882 -18.081 10.520 1.00 24.61 206 LEU B N 1
ATOM 3517 C CA . LEU B 1 226 ? 39.676 -19.280 11.328 1.00 22.44 206 LEU B CA 1
ATOM 3518 C C . LEU B 1 226 ? 39.038 -20.396 10.626 1.00 25.36 206 LEU B C 1
ATOM 3519 O O . LEU B 1 226 ? 38.051 -20.221 9.891 1.00 25.13 206 LEU B O 1
ATOM 3524 N N . HIS B 1 227 ? 39.537 -21.604 10.876 1.00 24.23 207 HIS B N 1
ATOM 3525 C CA . HIS B 1 227 ? 38.853 -22.791 10.455 1.00 23.36 207 HIS B CA 1
ATOM 3526 C C . HIS B 1 227 ? 38.016 -23.309 11.639 1.00 23.88 207 HIS B C 1
ATOM 3527 O O . HIS B 1 227 ? 38.574 -23.577 12.706 1.00 22.97 207 HIS B O 1
ATOM 3534 N N . PRO B 1 228 ? 36.686 -23.458 11.452 1.00 24.67 208 PRO B N 1
ATOM 3535 C CA . PRO B 1 228 ? 35.814 -23.771 12.580 1.00 22.69 208 PRO B CA 1
ATOM 3536 C C . PRO B 1 228 ? 35.733 -25.266 12.843 1.00 26.33 208 PRO B C 1
ATOM 3537 O O . PRO B 1 228 ? 35.085 -25.697 13.800 1.00 25.49 208 PRO B O 1
ATOM 3541 N N . GLY B 1 229 ? 36.351 -26.071 11.985 1.00 27.08 209 GLY B N 1
ATOM 3542 C CA . GLY B 1 229 ? 36.235 -27.533 12.070 1.00 25.39 209 GLY B CA 1
ATOM 3543 C C . GLY B 1 229 ? 35.223 -27.977 11.034 1.00 31.42 209 GLY B C 1
ATOM 3544 O O . GLY B 1 229 ? 34.657 -27.153 10.329 1.00 29.64 209 GLY B O 1
ATOM 3545 N N . TRP B 1 230 ? 34.974 -29.274 10.959 1.00 28.86 210 TRP B N 1
ATOM 3546 C CA . TRP B 1 230 ? 33.891 -29.785 10.169 1.00 33.48 210 TRP B CA 1
ATOM 3547 C C . TRP B 1 230 ? 32.680 -29.833 11.094 1.00 32.15 210 TRP B C 1
ATOM 3548 O O . TRP B 1 230 ? 32.490 -30.798 11.841 1.00 33.12 210 TRP B O 1
ATOM 3559 N N . VAL B 1 231 ? 31.872 -28.778 11.022 1.00 33.15 211 VAL B N 1
ATOM 3560 C CA . VAL B 1 231 ? 30.793 -28.533 11.976 1.00 31.32 211 VAL B CA 1
ATOM 3561 C C . VAL B 1 231 ? 29.475 -29.143 11.507 1.00 31.29 211 VAL B C 1
ATOM 3562 O O . VAL B 1 231 ? 29.169 -29.180 10.288 1.00 32.28 211 VAL B O 1
ATOM 3566 N N . LYS B 1 232 ? 28.702 -29.647 12.475 1.00 34.14 212 LYS B N 1
ATOM 3567 C CA . LYS B 1 232 ? 27.402 -30.260 12.184 1.00 36.53 212 LYS B CA 1
ATOM 3568 C C . LYS B 1 232 ? 26.439 -29.098 11.941 1.00 37.60 212 LYS B C 1
ATOM 3569 O O . LYS B 1 232 ? 25.781 -28.629 12.869 1.00 37.38 212 LYS B O 1
ATOM 3575 N N . THR B 1 233 ? 26.446 -28.593 10.712 1.00 35.52 213 THR B N 1
ATOM 3576 C CA . THR B 1 233 ? 25.498 -27.568 10.236 1.00 36.81 213 THR B CA 1
ATOM 3577 C C . THR B 1 233 ? 24.959 -28.067 8.916 1.00 36.10 213 THR B C 1
ATOM 3578 O O . THR B 1 233 ? 25.346 -29.156 8.462 1.00 34.52 213 THR B O 1
ATOM 3582 N N . ASP B 1 234 ? 24.070 -27.281 8.300 1.00 36.04 214 ASP B N 1
ATOM 3583 C CA . ASP B 1 234 ? 23.526 -27.599 6.984 1.00 38.66 214 ASP B CA 1
ATOM 3584 C C . ASP B 1 234 ? 24.676 -27.694 5.987 1.00 39.87 214 ASP B C 1
ATOM 3585 O O . ASP B 1 234 ? 24.630 -28.530 5.098 1.00 38.70 214 ASP B O 1
ATOM 3590 N N . MET B 1 235 ? 25.712 -26.881 6.133 1.00 38.36 215 MET B N 1
ATOM 3591 C CA . MET B 1 235 ? 26.835 -26.913 5.207 1.00 42.00 215 MET B CA 1
ATOM 3592 C C . MET B 1 235 ? 27.740 -28.086 5.425 1.00 44.28 215 MET B C 1
ATOM 3593 O O . MET B 1 235 ? 28.277 -28.622 4.495 1.00 44.33 215 MET B O 1
ATOM 3598 N N . GLY B 1 236 ? 27.929 -28.458 6.670 1.00 41.28 216 GLY B N 1
ATOM 3599 C CA . GLY B 1 236 ? 28.813 -29.589 7.013 1.00 41.71 216 GLY B CA 1
ATOM 3600 C C . GLY B 1 236 ? 28.261 -30.911 6.497 1.00 40.62 216 GLY B C 1
ATOM 3601 O O . GLY B 1 236 ? 29.016 -31.840 6.242 1.00 39.91 216 GLY B O 1
ATOM 3602 N N . GLY B 1 237 ? 26.936 -30.983 6.358 1.00 44.85 217 GLY B N 1
ATOM 3603 C CA . GLY B 1 237 ? 26.293 -32.165 5.804 1.00 48.12 217 GLY B CA 1
ATOM 3604 C C . GLY B 1 237 ? 25.912 -33.209 6.834 1.00 49.19 217 GLY B C 1
ATOM 3605 O O . GLY B 1 237 ? 26.088 -33.009 8.033 1.00 47.12 217 GLY B O 1
ATOM 3606 N N . THR B 1 238 ? 25.431 -34.340 6.333 1.00 51.17 218 THR B N 1
ATOM 3607 C CA . THR B 1 238 ? 24.833 -35.429 7.119 1.00 53.62 218 THR B CA 1
ATOM 3608 C C . THR B 1 238 ? 25.825 -36.526 7.599 1.00 53.74 218 THR B C 1
ATOM 3609 O O . THR B 1 238 ? 25.448 -37.459 8.327 1.00 53.82 218 THR B O 1
ATOM 3613 N N . LEU B 1 239 ? 27.094 -36.409 7.221 1.00 55.00 219 LEU B N 1
ATOM 3614 C CA . LEU B 1 239 ? 28.005 -37.558 7.379 1.00 56.48 219 LEU B CA 1
ATOM 3615 C C . LEU B 1 239 ? 28.520 -37.830 8.808 1.00 57.10 219 LEU B C 1
ATOM 3616 O O . LEU B 1 239 ? 28.873 -36.913 9.547 1.00 55.79 219 LEU B O 1
ATOM 3621 N N . GLU B 1 240 ? 28.526 -39.106 9.194 1.00 57.75 220 GLU B N 1
ATOM 3622 C CA . GLU B 1 240 ? 29.035 -39.534 10.500 1.00 59.80 220 GLU B CA 1
ATOM 3623 C C . GLU B 1 240 ? 30.547 -39.628 10.484 1.00 59.45 220 GLU B C 1
ATOM 3624 O O . GLU B 1 240 ? 31.114 -40.279 9.605 1.00 59.91 220 GLU B O 1
ATOM 3630 N N . ASP B 1 241 ? 31.200 -39.019 11.468 1.00 56.14 221 ASP B N 1
ATOM 3631 C CA . ASP B 1 241 ? 32.666 -38.999 11.540 1.00 56.76 221 ASP B CA 1
ATOM 3632 C C . ASP B 1 241 ? 33.043 -38.396 12.863 1.00 55.71 221 ASP B C 1
ATOM 3633 O O . ASP B 1 241 ? 32.554 -37.322 13.214 1.00 53.38 221 ASP B O 1
ATOM 3638 N N . LYS B 1 242 ? 33.918 -39.048 13.619 1.00 56.59 222 LYS B N 1
ATOM 3639 C CA . LYS B 1 242 ? 34.161 -38.505 14.941 1.00 55.64 222 LYS B CA 1
ATOM 3640 C C . LYS B 1 242 ? 35.237 -37.442 15.030 1.00 53.18 222 LYS B C 1
ATOM 3641 O O . LYS B 1 242 ? 35.603 -37.048 16.130 1.00 53.91 222 LYS B O 1
ATOM 3647 N N . SER B 1 243 ? 35.704 -36.934 13.893 1.00 49.80 223 SER B N 1
ATOM 3648 C CA . SER B 1 243 ? 36.501 -35.699 13.900 1.00 49.71 223 SER B CA 1
ATOM 3649 C C . SER B 1 243 ? 35.574 -34.465 13.868 1.00 46.22 223 SER B C 1
ATOM 3650 O O . SER B 1 243 ? 35.992 -33.347 14.206 1.00 47.56 223 SER B O 1
ATOM 3653 N N . ARG B 1 244 ? 34.318 -34.683 13.480 1.00 43.09 224 ARG B N 1
ATOM 3654 C CA . ARG B 1 244 ? 33.310 -33.604 13.436 1.00 42.44 224 ARG B CA 1
ATOM 3655 C C . ARG B 1 244 ? 33.079 -33.010 14.797 1.00 42.33 224 ARG B C 1
ATOM 3656 O O . ARG B 1 244 ? 33.328 -33.675 15.803 1.00 43.93 224 ARG B O 1
ATOM 3664 N N . VAL B 1 245 ? 32.673 -31.741 14.820 1.00 41.51 225 VAL B N 1
ATOM 3665 C CA . VAL B 1 245 ? 32.399 -31.019 16.056 1.00 37.50 225 VAL B CA 1
ATOM 3666 C C . VAL B 1 245 ? 31.028 -30.350 16.007 1.00 39.21 225 VAL B C 1
ATOM 3667 O O . VAL B 1 245 ? 30.510 -30.025 14.927 1.00 34.21 225 VAL B O 1
ATOM 3671 N N . THR B 1 246 ? 30.433 -30.149 17.175 1.00 37.26 226 THR B N 1
ATOM 3672 C CA . THR B 1 246 ? 29.174 -29.363 17.226 1.00 36.20 226 THR B CA 1
ATOM 3673 C C . THR B 1 246 ? 29.430 -27.854 17.079 1.00 34.66 226 THR B C 1
ATOM 3674 O O . THR B 1 246 ? 30.571 -27.358 17.309 1.00 29.19 226 THR B O 1
ATOM 3678 N N . VAL B 1 247 ? 28.372 -27.122 16.693 1.00 31.04 227 VAL B N 1
ATOM 3679 C CA . VAL B 1 247 ? 28.425 -25.667 16.721 1.00 29.08 227 VAL B CA 1
ATOM 3680 C C . VAL B 1 247 ? 28.987 -25.151 18.044 1.00 29.88 227 VAL B C 1
ATOM 3681 O O . VAL B 1 247 ? 29.889 -24.280 18.052 1.00 27.70 227 VAL B O 1
ATOM 3685 N N . ASP B 1 248 ? 28.483 -25.684 19.174 1.00 27.58 228 ASP B N 1
ATOM 3686 C CA . ASP B 1 248 ? 28.933 -25.177 20.450 1.00 31.64 228 ASP B CA 1
ATOM 3687 C C . ASP B 1 248 ? 30.450 -25.402 20.655 1.00 28.63 228 ASP B C 1
ATOM 3688 O O . ASP B 1 248 ? 31.130 -24.529 21.143 1.00 30.65 228 ASP B O 1
ATOM 3693 N N . GLU B 1 249 ? 30.952 -26.589 20.332 1.00 31.94 229 GLU B N 1
ATOM 3694 C CA . GLU B 1 249 ? 32.402 -26.853 20.490 1.00 37.47 229 GLU B CA 1
ATOM 3695 C C . GLU B 1 249 ? 33.193 -25.934 19.584 1.00 30.02 229 GLU B C 1
ATOM 3696 O O . GLU B 1 249 ? 34.189 -25.332 20.010 1.00 34.31 229 GLU B O 1
ATOM 3702 N N . SER B 1 250 ? 32.740 -25.793 18.344 1.00 28.70 230 SER B N 1
ATOM 3703 C CA . SER B 1 250 ? 33.447 -24.926 17.369 1.00 30.16 230 SER B CA 1
ATOM 3704 C C . SER B 1 250 ? 33.483 -23.465 17.823 1.00 30.25 230 SER B C 1
ATOM 3705 O O . SER B 1 250 ? 34.568 -22.826 17.983 1.00 26.48 230 SER B O 1
ATOM 3708 N N . VAL B 1 251 ? 32.299 -22.885 18.081 1.00 28.48 231 VAL B N 1
ATOM 3709 C CA . VAL B 1 251 ? 32.382 -21.516 18.494 1.00 23.72 231 VAL B CA 1
ATOM 3710 C C . VAL B 1 251 ? 32.942 -21.265 19.885 1.00 26.98 231 VAL B C 1
ATOM 3711 O O . VAL B 1 251 ? 33.615 -20.278 20.047 1.00 27.53 231 VAL B O 1
ATOM 3715 N N . GLY B 1 252 ? 32.675 -22.137 20.864 1.00 26.22 232 GLY B N 1
ATOM 3716 C CA . GLY B 1 252 ? 33.367 -22.015 22.171 1.00 29.96 232 GLY B CA 1
ATOM 3717 C C . GLY B 1 252 ? 34.896 -21.963 21.922 1.00 28.18 232 GLY B C 1
ATOM 3718 O O . GLY B 1 252 ? 35.600 -21.062 22.413 1.00 27.71 232 GLY B O 1
ATOM 3719 N N . GLY B 1 253 ? 35.365 -22.838 21.038 1.00 31.42 233 GLY B N 1
ATOM 3720 C CA . GLY B 1 253 ? 36.819 -22.833 20.658 1.00 29.88 233 GLY B CA 1
ATOM 3721 C C . GLY B 1 253 ? 37.278 -21.503 20.072 1.00 27.95 233 GLY B C 1
ATOM 3722 O O . GLY B 1 253 ? 38.226 -20.862 20.554 1.00 25.09 233 GLY B O 1
ATOM 3723 N N . MET B 1 254 ? 36.604 -21.079 19.000 1.00 29.33 234 MET B N 1
ATOM 3724 C CA . MET B 1 254 ? 36.997 -19.875 18.310 1.00 28.67 234 MET B CA 1
ATOM 3725 C C . MET B 1 254 ? 36.990 -18.703 19.219 1.00 29.46 234 MET B C 1
ATOM 3726 O O . MET B 1 254 ? 37.913 -17.868 19.143 1.00 29.67 234 MET B O 1
ATOM 3731 N N . LEU B 1 255 ? 35.970 -18.582 20.077 1.00 26.95 235 LEU B N 1
ATOM 3732 C CA . LEU B 1 255 ? 35.980 -17.445 20.996 1.00 29.99 235 LEU B CA 1
ATOM 3733 C C . LEU B 1 255 ? 37.183 -17.514 21.976 1.00 30.90 235 LEU B C 1
ATOM 3734 O O . LEU B 1 255 ? 37.775 -16.485 22.288 1.00 31.43 235 LEU B O 1
ATOM 3739 N N . LYS B 1 256 ? 37.513 -18.710 22.457 1.00 32.71 236 LYS B N 1
ATOM 3740 C CA . LYS B 1 256 ? 38.714 -18.880 23.327 1.00 33.15 236 LYS B CA 1
ATOM 3741 C C . LYS B 1 256 ? 39.965 -18.431 22.533 1.00 34.92 236 LYS B C 1
ATOM 3742 O O . LYS B 1 256 ? 40.727 -17.551 22.971 1.00 33.97 236 LYS B O 1
ATOM 3748 N N . VAL B 1 257 ? 40.132 -18.996 21.341 1.00 35.57 237 VAL B N 1
ATOM 3749 C CA . VAL B 1 257 ? 41.224 -18.565 20.455 1.00 34.63 237 VAL B CA 1
ATOM 3750 C C . VAL B 1 257 ? 41.331 -17.033 20.350 1.00 35.65 237 VAL B C 1
ATOM 3751 O O . VAL B 1 257 ? 42.415 -16.465 20.531 1.00 31.34 237 VAL B O 1
ATOM 3755 N N . LEU B 1 258 ? 40.237 -16.353 20.032 1.00 35.25 238 LEU B N 1
ATOM 3756 C CA . LEU B 1 258 ? 40.282 -14.892 19.851 1.00 33.68 238 LEU B CA 1
ATOM 3757 C C . LEU B 1 258 ? 40.798 -14.180 21.107 1.00 38.44 238 LEU B C 1
ATOM 3758 O O . LEU B 1 258 ? 41.589 -13.234 21.004 1.00 42.62 238 LEU B O 1
ATOM 3763 N N . SER B 1 259 ? 40.327 -14.620 22.267 1.00 37.83 239 SER B N 1
ATOM 3764 C CA . SER B 1 259 ? 40.695 -14.003 23.542 1.00 38.99 239 SER B CA 1
ATOM 3765 C C . SER B 1 259 ? 42.186 -14.104 23.882 1.00 39.16 239 SER B C 1
ATOM 3766 O O . SER B 1 259 ? 42.607 -13.384 24.756 1.00 41.49 239 SER B O 1
ATOM 3769 N N . ASN B 1 260 ? 42.923 -15.036 23.249 1.00 41.70 240 ASN B N 1
ATOM 3770 C CA . ASN B 1 260 ? 44.375 -15.220 23.409 1.00 41.95 240 ASN B CA 1
ATOM 3771 C C . ASN B 1 260 ? 45.256 -14.686 22.261 1.00 44.72 240 ASN B C 1
ATOM 3772 O O . ASN B 1 260 ? 46.476 -14.915 22.283 1.00 42.51 240 ASN B O 1
ATOM 3777 N N . LEU B 1 261 ? 44.686 -14.016 21.257 1.00 43.79 241 LEU B N 1
ATOM 3778 C CA . LEU B 1 261 ? 45.482 -13.566 20.094 1.00 44.78 241 LEU B CA 1
ATOM 3779 C C . LEU B 1 261 ? 46.155 -12.234 20.302 1.00 47.39 241 LEU B C 1
ATOM 3780 O O . LEU B 1 261 ? 45.572 -11.294 20.870 1.00 46.56 241 LEU B O 1
ATOM 3785 N N . SER B 1 262 ? 47.376 -12.148 19.792 1.00 45.15 242 SER B N 1
ATOM 3786 C CA . SER B 1 262 ? 48.150 -10.907 19.866 1.00 46.67 242 SER B CA 1
ATOM 3787 C C . SER B 1 262 ? 48.649 -10.495 18.503 1.00 42.58 242 SER B C 1
ATOM 3788 O O . SER B 1 262 ? 48.447 -11.175 17.485 1.00 40.88 242 SER B O 1
ATOM 3791 N N . GLU B 1 263 ? 49.296 -9.357 18.496 1.00 39.14 243 GLU B N 1
ATOM 3792 C CA . GLU B 1 263 ? 49.761 -8.733 17.300 1.00 39.46 243 GLU B CA 1
ATOM 3793 C C . GLU B 1 263 ? 50.432 -9.696 16.270 1.00 37.81 243 GLU B C 1
ATOM 3794 O O . GLU B 1 263 ? 50.160 -9.638 15.049 1.00 32.87 243 GLU B O 1
ATOM 3800 N N . LYS B 1 264 ? 51.307 -10.564 16.743 1.00 33.54 244 LYS B N 1
ATOM 3801 C CA . LYS B 1 264 ? 52.103 -11.304 15.807 1.00 36.68 244 LYS B CA 1
ATOM 3802 C C . LYS B 1 264 ? 51.257 -12.366 15.064 1.00 36.42 244 LYS B C 1
ATOM 3803 O O . LYS B 1 264 ? 51.702 -12.912 14.065 1.00 32.72 244 LYS B O 1
ATOM 3809 N N . ASP B 1 265 ? 50.043 -12.659 15.552 1.00 31.90 245 ASP B N 1
ATOM 3810 C CA . ASP B 1 265 ? 49.153 -13.594 14.859 1.00 33.92 245 ASP B CA 1
ATOM 3811 C C . ASP B 1 265 ? 48.299 -12.917 13.743 1.00 32.18 245 ASP B C 1
ATOM 3812 O O . ASP B 1 265 ? 47.532 -13.606 13.070 1.00 30.71 245 ASP B O 1
ATOM 3817 N N . SER B 1 266 ? 48.405 -11.601 13.558 1.00 26.99 246 SER B N 1
ATOM 3818 C CA . SER B 1 266 ? 47.548 -10.927 12.579 1.00 28.65 246 SER B CA 1
ATOM 3819 C C . SER B 1 266 ? 47.887 -11.388 11.157 1.00 26.93 246 SER B C 1
ATOM 3820 O O . SER B 1 266 ? 49.044 -11.373 10.775 1.00 27.20 246 SER B O 1
ATOM 3823 N N . GLY B 1 267 ? 46.885 -11.820 10.393 1.00 25.58 247 GLY B N 1
ATOM 3824 C CA . GLY B 1 267 ? 47.121 -12.386 9.056 1.00 27.02 247 GLY B CA 1
ATOM 3825 C C . GLY B 1 267 ? 47.131 -13.907 9.079 1.00 23.33 247 GLY B C 1
ATOM 3826 O O . GLY B 1 267 ? 46.968 -14.545 8.029 1.00 26.17 247 GLY B O 1
ATOM 3827 N N . ALA B 1 268 ? 47.290 -14.516 10.252 1.00 22.16 248 ALA B N 1
ATOM 3828 C CA . ALA B 1 268 ? 47.301 -15.986 10.350 1.00 24.52 248 ALA B CA 1
ATOM 3829 C C . ALA B 1 268 ? 46.008 -16.741 10.070 1.00 26.95 248 ALA B C 1
ATOM 3830 O O . ALA B 1 268 ? 44.913 -16.129 10.010 1.00 27.23 248 ALA B O 1
ATOM 3832 N N . PHE B 1 269 ? 46.130 -18.075 9.942 1.00 22.43 249 PHE B N 1
ATOM 3833 C CA . PHE B 1 269 ? 45.022 -18.980 9.674 1.00 25.00 249 PHE B CA 1
ATOM 3834 C C . PHE B 1 269 ? 45.096 -20.066 10.709 1.00 27.46 249 PHE B C 1
ATOM 3835 O O . PHE B 1 269 ? 45.997 -20.892 10.664 1.00 26.36 249 PHE B O 1
ATOM 3843 N N . LEU B 1 270 ? 44.174 -20.002 11.690 1.00 25.90 250 LEU B N 1
ATOM 3844 C CA . LEU B 1 270 ? 44.138 -20.846 12.888 1.00 23.36 250 LEU B CA 1
ATOM 3845 C C . LEU B 1 270 ? 42.857 -21.643 12.951 1.00 26.63 250 LEU B C 1
ATOM 3846 O O . LEU B 1 270 ? 41.861 -21.240 12.311 1.00 27.22 250 LEU B O 1
ATOM 3851 N N . ASN B 1 271 ? 42.868 -22.806 13.589 1.00 23.07 251 ASN B N 1
ATOM 3852 C CA . ASN B 1 271 ? 41.596 -23.522 13.756 1.00 26.56 251 ASN B CA 1
ATOM 3853 C C . ASN B 1 271 ? 40.938 -23.205 15.116 1.00 26.00 251 ASN B C 1
ATOM 3854 O O . ASN B 1 271 ? 41.458 -22.359 15.843 1.00 24.27 251 ASN B O 1
ATOM 3859 N N . TRP B 1 272 ? 39.769 -23.822 15.385 1.00 26.62 252 TRP B N 1
ATOM 3860 C CA . TRP B 1 272 ? 38.939 -23.544 16.575 1.00 29.83 252 TRP B CA 1
ATOM 3861 C C . TRP B 1 272 ? 39.658 -24.072 17.826 1.00 31.38 252 TRP B C 1
ATOM 3862 O O . TRP B 1 272 ? 39.265 -23.729 18.931 1.00 28.27 252 TRP B O 1
ATOM 3873 N N . GLU B 1 273 ? 40.688 -24.925 17.646 1.00 32.87 253 GLU B N 1
ATOM 3874 C CA . GLU B 1 273 ? 41.509 -25.342 18.816 1.00 33.98 253 GLU B CA 1
ATOM 3875 C C . GLU B 1 273 ? 42.744 -24.441 18.963 1.00 34.48 253 GLU B C 1
ATOM 3876 O O . GLU B 1 273 ? 43.564 -24.598 19.858 1.00 34.57 253 GLU B O 1
ATOM 3882 N N . GLY B 1 274 ? 42.821 -23.416 18.127 1.00 29.21 254 GLY B N 1
ATOM 3883 C CA . GLY B 1 274 ? 43.916 -22.472 18.221 1.00 35.96 254 GLY B CA 1
ATOM 3884 C C . GLY B 1 274 ? 45.229 -22.941 17.524 1.00 32.13 254 GLY B C 1
ATOM 3885 O O . GLY B 1 274 ? 46.198 -22.198 17.505 1.00 32.28 254 GLY B O 1
ATOM 3886 N N . LYS B 1 275 ? 45.187 -24.092 16.865 1.00 31.16 255 LYS B N 1
ATOM 3887 C CA . LYS B 1 275 ? 46.327 -24.574 16.054 1.00 28.62 255 LYS B CA 1
ATOM 3888 C C . LYS B 1 275 ? 46.574 -23.856 14.708 1.00 32.62 255 LYS B C 1
ATOM 3889 O O . LYS B 1 275 ? 45.620 -23.418 13.992 1.00 23.88 255 LYS B O 1
ATOM 3895 N N . VAL B 1 276 ? 47.857 -23.770 14.320 1.00 29.66 256 VAL B N 1
ATOM 3896 C CA . VAL B 1 276 ? 48.219 -23.236 12.953 1.00 26.45 256 VAL B CA 1
ATOM 3897 C C . VAL B 1 276 ? 47.758 -24.190 11.848 1.00 24.57 256 VAL B C 1
ATOM 3898 O O . VAL B 1 276 ? 48.032 -25.426 11.862 1.00 25.52 256 VAL B O 1
ATOM 3902 N N . MET B 1 277 ? 47.051 -23.642 10.855 1.00 21.99 257 MET B N 1
ATOM 3903 C CA . MET B 1 277 ? 46.706 -24.437 9.652 1.00 22.32 257 MET B CA 1
ATOM 3904 C C . MET B 1 277 ? 47.605 -23.945 8.538 1.00 25.17 257 MET B C 1
ATOM 3905 O O . MET B 1 277 ? 47.832 -22.762 8.387 1.00 23.76 257 MET B O 1
ATOM 3910 N N . ALA B 1 278 ? 48.112 -24.881 7.742 1.00 24.69 258 ALA B N 1
ATOM 3911 C CA . ALA B 1 278 ? 48.889 -24.558 6.568 1.00 23.52 258 ALA B CA 1
ATOM 3912 C C . ALA B 1 278 ? 48.013 -23.879 5.550 1.00 22.59 258 ALA B C 1
ATOM 3913 O O . ALA B 1 278 ? 46.849 -24.325 5.272 1.00 22.80 258 ALA B O 1
ATOM 3915 N N . TRP B 1 279 ? 48.573 -22.878 4.906 1.00 20.58 259 TRP B N 1
ATOM 3916 C CA . TRP B 1 279 ? 47.871 -22.281 3.786 1.00 24.76 259 TRP B CA 1
ATOM 3917 C C . TRP B 1 279 ? 47.784 -23.146 2.521 1.00 30.07 259 TRP B C 1
ATOM 3918 O O . TRP B 1 279 ? 47.008 -22.781 1.568 1.00 25.47 259 TRP B O 1
#

Organism: Gallus gallus (NCBI:txid9031)

B-factor: mean 35.13, std 10.9, range [13.41, 74.37]

Nearest PDB structures (foldseek):
  3wxb-assembly1_B  TM=1.004E+00  e=1.113E-55  Gallus gallus
  3wxb-assembly1_A  TM=9.988E-01  e=2.037E-50  Gallus gallus
  1sny-assembly1_A-2  TM=9.444E-01  e=3.112E-29  Drosophila melanogaster
  7ulh-assembly1_C  TM=7.810E-01  e=1.242E-13  Mycobacterium avium 104
  7ulh-assembly1_F  TM=7.795E-01  e=1.098E-13  Mycobacterium avium 104

Solvent-accessible surface area: 21078 Å² total; per-residue (Å²): 149,121,64,137,40,76,83,5,62,108,150,22,136,20,144,4,123,0,0,0,0,1,21,0,16,140,27,27,0,19,1,0,0,60,47,0,14,85,38,117,85,71,3,109,28,0,0,0,2,5,124,76,27,175,20,153,113,0,97,80,0,60,115,31,26,100,165,55,132,29,12,16,36,4,83,6,52,15,52,57,72,70,23,6,154,61,3,10,70,58,1,25,138,113,2,164,48,32,0,0,3,0,0,0,6,21,24,28,57,45,71,103,27,62,8,87,86,5,55,50,126,24,0,20,66,0,1,21,14,2,0,0,1,6,0,16,2,0,38,29,0,12,84,20,0,61,83,0,5,122,72,63,115,54,108,36,10,33,1,31,21,0,0,0,0,0,10,2,9,9,10,0,0,0,101,74,7,69,35,33,156,111,28,42,17,0,0,28,4,0,0,13,0,0,2,1,0,0,1,44,0,0,3,77,9,1,104,146,60,10,0,0,0,0,1,0,14,10,11,20,6,104,28,112,92,11,22,136,75,154,61,208,61,36,10,53,20,88,90,0,0,18,7,0,12,60,0,2,20,46,8,54,62,197,30,16,4,22,2,2,11,59,67,0,96,108,30,33,38,62,172,3,59,0,0,0,0,2,20,0,25,94,26,26,0,15,1,0,0,67,42,0,15,86,39,118,104,69,3,95,55,0,0,0,1,5,174,81,28,197,17,164,139,1,78,107,0,59,118,34,28,96,155,56,127,30,10,13,32,4,81,5,59,15,46,60,72,71,24,4,127,63,2,8,67,36,1,19,122,103,6,180,50,25,0,0,10,0,0,0,6,22,26,27,37,44,70,113,21,52,8,77,94,4,59,54,128,26,0,20,64,0,1,21,15,2,0,0,2,7,0,17,1,0,40,13,0,12,75,17,0,64,74,7,18,159,124,78,16,39,2,41,68,0,0,0,0,0,9,3,12,8,10,0,0,0,90,79,9,64,49,30,175,125,33,46,18,0,0,27,5,0,0,12,0,0,2,0,0,0,0,35,0,0,1,66,9,0,91,145,48,14,0,0,0,0,0,0,13,10,11,26,6,111,28,101,96,19,40,134,94,163,50,210,71,17,10,56,30,87,93,0,0,24,15,0,11,154,10,1,52,120,20,48,64,166,28,13,1,24,3,6,8,54,94,33,118,124,30,39,52

Secondary structure (DSSP, 8-state):
-----HHHHS------SEEEESSTTSHHHHHHHHHHHTSSS--SEEEEEESSTTSGGGHHHHHHHHH-TTEEEEE--TT-HHHHHHHHHHHHHHHTTPPP-EEEE---------TTT--HHHHHHHHIIIIIHHHHHHHHHHHHHHHHHHTS-SS---TTTSEEEEE--GGG-TTT-TTTTT---HHHHHHHHHHHHHHHHHHHHHGGGT-EEEEEE--SBSSTTT-S---TT-B-HHHHHHHHHHHHHH--GGGTT-EEETTSPBPP-/---SEEEESS-SSHHHHHHHHHHHTSSS--SEEEEEES-TTSGGGHHHHHHHHH-TTEEEEE--TT-HHHHHHHHHHHHHHTTT----EEEE---------GGG--HHHHHHHHIIIIIHHHHHHHHHHHHHHHHHH----TTTSEEEEE--GGG-TTT-TTTTT---HHHHHHHHHHHHHHHHHHHHHGGGT-EEEEEE--SBSSTTT-S---TT-B-HHHHHHHHHHHHHT--GGGTT-EEETTS-B---

CATH classification: 3.40.50.720

Foldseek 3Di:
DPDAFQLQVPQFDAAAQAEEFEPCQFFLNVLLVVVQCVDPRHHQAYEYEDAPCPDPSNVVVVVVCVVDVRYDYQYADLLDLVRLLVRLVVVVVVCVLAAGLEYELDDADFDFDAPVPDDPVLLVVRLSNQAVSLVSNCVSRVVRLLRQCVVVDDLKAASNRHEYERAAACCLFPVCVPCCVVGVRVSRNVSRVNNLVVQQVCLVVCSVSRYAGEYEHLWLEPTVRSDDDDDPRYDYSNQSSSRQNSSRSNDMSVCGSFYAYSSRHGRHD/DAAQAEEFEPCLFFLNVLLVVVQCVDPHHHQAYEYEEACCPDPSNVVVVVVVVVCVRYHYQYADLLDLVRLLVSLVVVCVVCVLAAHLYYELDDADFDQAAPVRDDPVLLVVRLSNQPVSLVSNCVSRVSRLLNQQVCLAASNGHEYEREAACCLFPVPVPPCVPGVRVSRNVSRVNNLVVQLVCLVVCVVSRYAYEYEHLFLEPTV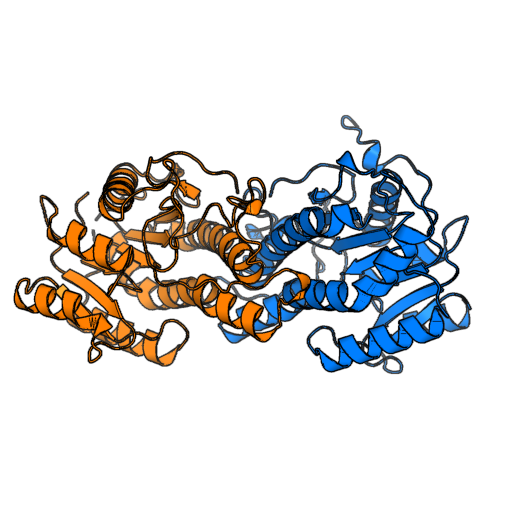RSDDDDDVSYDYSNLSSVLQVVLRRPDGNVCGSFYAYSVRHGDHD

Radius of gyration: 24.24 Å; Cα contacts (8 Å, |Δi|>4): 1186; chains: 2; bounding box: 66×53×73 Å

InterPro domains:
  IPR002347 Short-chain dehydrogenase/reductase SDR [PF00106] (8-221)
  IPR002347 Short-chain dehydrogenase/reductase SDR [PR00080] (88-99)
  IPR002347 Short-chain dehydrogenase/reductase SDR [PR00080] (152-160)
  IPR002347 Short-chain dehydrogenase/reductase SDR [PR00080] (178-197)
  IPR002347 Short-chain dehydrogenase/reductase SDR [PR00081] (8-25)
  IPR002347 Short-chain dehydrogenase/reductase SDR [PR00081] (88-99)
  IPR002347 Short-chain dehydrogenase/reductase SDR [PR00081] (146-162)
  IPR002347 Short-chain dehydrogenase/reductase SDR [PR00081] (178-197)
  IPR002347 Short-chain dehydrogenase/reductase SDR [PR00081] (199-216)
  IPR036291 NAD(P)-binding domain superfamily [SSF51735] (7-259)
  IPR051468 Fungal Secondary Metabolite SDRs [PTHR43544] (7-259)